Protein AF-0000000084360859 (afdb_homodimer)

pLDDT: mean 91.1, std 10.49, range [50.28, 98.75]

Nearest PDB structures (foldseek):
  8hx8-assembly1_A  TM=7.430E-01  e=1.952E-12  Streptomyces venezuelae
  5tw7-assembly1_A  TM=7.911E-01  e=1.328E-09  Neisseria gonorrhoeae
  5tw7-assembly2_B  TM=7.894E-01  e=1.711E-09  Neisseria gonorrhoeae
  5tw7-assembly1_D  TM=7.708E-01  e=1.170E-09  Neisseria gonorrhoeae
  5tw7-assembly2_E  TM=7.701E-01  e=2.069E-09  Neisseria gonorrhoeae

Solvent-accessible surface area (backbone atoms only — not comparable to full-atom values): 21646 Å² total; per-residue (Å²): 90,40,28,35,28,52,48,26,78,41,71,37,86,86,69,77,41,53,25,30,30,47,52,44,44,49,33,51,48,28,54,76,71,54,46,44,66,39,52,41,56,50,58,42,90,60,59,54,56,56,68,77,77,44,86,53,33,32,38,38,34,46,45,62,74,60,94,78,42,61,50,47,50,53,39,52,50,50,41,49,53,52,25,61,74,67,67,39,22,35,41,20,24,30,38,19,30,54,50,54,33,44,73,63,67,21,46,76,42,72,65,66,69,68,89,33,64,78,28,76,46,69,31,34,29,78,42,29,72,94,74,70,42,79,66,42,80,45,78,43,52,31,73,62,53,58,47,33,33,65,89,24,52,17,84,74,47,42,69,28,22,28,27,94,82,38,33,48,37,20,36,32,35,88,85,49,64,38,40,26,28,44,39,56,62,46,80,42,73,81,63,48,65,67,52,50,47,54,50,48,53,51,50,59,62,34,101,89,39,26,36,26,51,48,26,79,41,68,38,87,85,71,77,42,54,23,32,29,47,52,43,41,49,33,51,47,29,54,74,68,53,44,45,64,38,49,40,54,50,55,41,89,60,60,54,56,56,68,76,77,41,85,54,33,30,37,38,34,48,44,61,75,61,93,78,43,61,50,47,51,51,40,52,50,49,42,49,53,52,25,60,75,67,67,40,23,36,41,20,25,29,38,18,29,52,50,53,33,43,73,62,68,20,47,74,41,70,66,67,68,75,85,37,62,80,30,76,44,68,31,34,30,77,42,30,72,94,74,69,42,77,66,41,80,45,78,42,52,32,72,61,50,57,45,33,31,66,89,24,52,17,85,74,47,44,69,28,20,29,28,92,83,38,34,49,39,21,37,33,36,90,85,49,62,35,39,25,27,45,38,56,62,45,82,41,82,76,61,50,66,67,53,52,48,53,50,48,54,53,49,59,62,33,102

Sequence (414 aa):
MIIFVSMRSSPSPTYHEKRDAISHDWCRLFDAFGLRPVLVSNAMDDPVGFLDVLPGRGLLLTGGDDIGTVNRDRTEGLLLEAALTRQLPVFGVCRGLQMINQYFGGTLTRNLGGGHLAQQHEIEIVDDLNGVLPVGAVTVNSFHNDGVTTNGLAEELCAFALSDNSIVEGLYHPLHPITAIQWHPERDNLGRAMDKILLQRWLKQCAMIIFVSMRSSPSPTYHEKRDAISHDWCRLFDAFGLRPVLVSNAMDDPVGFLDVLPGRGLLLTGGDDIGTVNRDRTEGLLLEAALTRQLPVFGVCRGLQMINQYFGGTLTRNLGGGHLAQQHEIEIVDDLNGVLPVGAVTVNSFHNDGVTTNGLAEELCAFALSDNSIVEGLYHPLHPITAIQWHPERDNLGRAMDKILLQRWLKQCA

Organism: NCBI:txid28181

Structure (mmCIF, N/CA/C/O backbone):
data_AF-0000000084360859-model_v1
#
loop_
_entity.id
_entity.type
_entity.pdbx_description
1 polymer 'Uncharacterized protein'
#
loop_
_atom_site.group_PDB
_atom_site.id
_atom_site.type_symbol
_atom_site.label_atom_id
_atom_site.label_alt_id
_atom_site.label_comp_id
_atom_site.label_asym_id
_atom_site.label_entity_id
_atom_site.label_seq_id
_atom_site.pdbx_PDB_ins_code
_atom_site.Cartn_x
_atom_site.Cartn_y
_atom_site.Cartn_z
_atom_site.occupancy
_atom_site.B_iso_or_equiv
_atom_site.auth_seq_id
_atom_site.auth_comp_id
_atom_site.auth_asym_id
_atom_site.auth_atom_id
_atom_site.pdbx_PDB_model_num
ATOM 1 N N . MET A 1 1 ? -1.465 -0.746 16.547 1 94.19 1 MET A N 1
ATOM 2 C CA . MET A 1 1 ? -2.605 0.089 16.188 1 94.19 1 MET A CA 1
ATOM 3 C C . MET A 1 1 ? -2.736 0.195 14.672 1 94.19 1 MET A C 1
ATOM 5 O O . MET A 1 1 ? -1.748 0.435 13.977 1 94.19 1 MET A O 1
ATOM 9 N N . ILE A 1 2 ? -3.912 0.03 14.172 1 96.44 2 ILE A N 1
ATOM 10 C CA . ILE A 1 2 ? -4.164 0.095 12.734 1 96.44 2 ILE A CA 1
ATOM 11 C C . ILE A 1 2 ? -4.516 1.526 12.336 1 96.44 2 ILE A C 1
ATOM 13 O O . ILE A 1 2 ? -5.336 2.174 12.992 1 96.44 2 ILE A O 1
ATOM 17 N N . ILE A 1 3 ? -3.875 2.021 11.289 1 97.62 3 ILE A N 1
ATOM 18 C CA . ILE A 1 3 ? -4.191 3.34 10.75 1 97.62 3 ILE A CA 1
ATOM 19 C C . ILE A 1 3 ? -4.363 3.252 9.234 1 97.62 3 ILE A C 1
ATOM 21 O O . ILE A 1 3 ? -3.814 2.354 8.594 1 97.62 3 ILE A O 1
ATOM 25 N N . PHE A 1 4 ? -5.141 4.133 8.664 1 98.31 4 PHE A N 1
ATOM 26 C CA . PHE A 1 4 ? -5.27 4.262 7.215 1 98.31 4 PHE A CA 1
ATOM 27 C C . PHE A 1 4 ? -4.281 5.289 6.676 1 98.31 4 PHE A C 1
ATOM 29 O O . PHE A 1 4 ? -4.051 6.324 7.301 1 98.31 4 PHE A O 1
ATOM 36 N N . VAL A 1 5 ? -3.693 5 5.559 1 98.62 5 VAL A N 1
ATOM 37 C CA . VAL A 1 5 ? -2.623 5.844 5.039 1 98.62 5 VAL A CA 1
ATOM 38 C C . VAL A 1 5 ? -2.822 6.07 3.543 1 98.62 5 VAL A C 1
ATOM 40 O O . VAL A 1 5 ? -3.02 5.113 2.787 1 98.62 5 VAL A O 1
ATOM 43 N N . SER A 1 6 ? -2.814 7.328 3.129 1 98.31 6 SER A N 1
ATOM 44 C CA . SER A 1 6 ? -2.891 7.625 1.702 1 98.31 6 SER A CA 1
ATOM 45 C C . SER A 1 6 ? -1.572 7.316 1.002 1 98.31 6 SER A C 1
ATOM 47 O O . SER A 1 6 ? -0.516 7.297 1.636 1 98.31 6 SER A O 1
ATOM 49 N N . MET A 1 7 ? -1.611 7.066 -0.295 1 97.12 7 MET A N 1
ATOM 50 C CA . MET A 1 7 ? -0.434 6.746 -1.098 1 97.12 7 MET A CA 1
ATOM 51 C C . MET A 1 7 ? -0.195 7.812 -2.16 1 97.12 7 MET A C 1
ATOM 53 O O . MET A 1 7 ? -1.135 8.477 -2.604 1 97.12 7 MET A O 1
ATOM 57 N N . ARG A 1 8 ? 1.053 7.965 -2.541 1 94.06 8 ARG A N 1
ATOM 58 C CA . ARG A 1 8 ? 1.38 8.875 -3.633 1 94.06 8 ARG A CA 1
ATOM 59 C C . ARG A 1 8 ? 1.209 8.195 -4.988 1 94.06 8 ARG A C 1
ATOM 61 O O . ARG A 1 8 ? 1.308 6.969 -5.086 1 94.06 8 ARG A O 1
ATOM 68 N N . SER A 1 9 ? 0.942 8.992 -6.016 1 90 9 SER A N 1
ATOM 69 C CA . SER A 1 9 ? 0.94 8.5 -7.391 1 90 9 SER A CA 1
ATOM 70 C C . SER A 1 9 ? 2.359 8.352 -7.926 1 90 9 SER A C 1
ATOM 72 O O . SER A 1 9 ? 3.219 9.203 -7.672 1 90 9 SER A O 1
ATOM 74 N N . SER A 1 10 ? 2.637 7.199 -8.508 1 82 10 SER A N 1
ATOM 75 C CA . SER A 1 10 ? 3.963 6.906 -9.039 1 82 10 SER A CA 1
ATOM 76 C C . SER A 1 10 ? 3.877 6.328 -10.445 1 82 10 SER A C 1
ATOM 78 O O . SER A 1 10 ? 3.967 5.113 -10.633 1 82 10 SER A O 1
ATOM 80 N N . PRO A 1 11 ? 3.672 7.207 -11.344 1 70.56 11 PRO A N 1
ATOM 81 C CA . PRO A 1 11 ? 3.631 6.625 -12.688 1 70.56 11 PRO A CA 1
ATOM 82 C C . PRO A 1 11 ? 4.945 5.957 -13.078 1 70.56 11 PRO A C 1
ATOM 84 O O . PRO A 1 11 ? 6.016 6.367 -12.625 1 70.56 11 PRO A O 1
ATOM 87 N N . SER A 1 12 ? 4.852 4.754 -13.586 1 65.12 12 SER A N 1
ATOM 88 C CA . SER A 1 12 ? 6.02 4.012 -14.047 1 65.12 12 SER A CA 1
ATOM 89 C C . SER A 1 12 ? 6.531 4.555 -15.375 1 65.12 12 SER A C 1
ATOM 91 O O . SER A 1 12 ? 5.754 4.762 -16.312 1 65.12 12 SER A O 1
ATOM 93 N N . PRO A 1 13 ? 7.758 4.871 -15.281 1 56.94 13 PRO A N 1
ATOM 94 C CA . PRO A 1 13 ? 8.312 5.371 -16.547 1 56.94 13 PRO A CA 1
ATOM 95 C C . PRO A 1 13 ? 8.289 4.32 -17.656 1 56.94 13 PRO A C 1
ATOM 97 O O . PRO A 1 13 ? 8.203 4.668 -18.828 1 56.94 13 PRO A O 1
ATOM 100 N N . THR A 1 14 ? 8.398 3.102 -17.312 1 52.84 14 THR A N 1
ATOM 101 C CA . THR A 1 14 ? 8.68 2.094 -18.328 1 52.84 14 THR A CA 1
ATOM 102 C C . THR A 1 14 ? 7.387 1.564 -18.938 1 52.84 14 THR A C 1
ATOM 104 O O . THR A 1 14 ? 7.324 1.285 -20.125 1 52.84 14 THR A O 1
ATOM 107 N N . TYR A 1 15 ? 6.332 1.438 -18.203 1 57.84 15 TYR A N 1
ATOM 108 C CA . TYR A 1 15 ? 5.227 0.641 -18.719 1 57.84 15 TYR A CA 1
ATOM 109 C C . TYR A 1 15 ? 3.969 1.488 -18.875 1 57.84 15 TYR A C 1
ATOM 111 O O . TYR A 1 15 ? 2.951 1.017 -19.391 1 57.84 15 TYR A O 1
ATOM 119 N N . HIS A 1 16 ? 4.133 2.775 -18.812 1 66.56 16 HIS A N 1
ATOM 120 C CA . HIS A 1 16 ? 2.941 3.613 -18.828 1 66.56 16 HIS A CA 1
ATOM 121 C C . HIS A 1 16 ? 1.921 3.135 -17.797 1 66.56 16 HIS A C 1
ATOM 123 O O . HIS A 1 16 ? 0.717 3.344 -17.969 1 66.56 16 HIS A O 1
ATOM 129 N N . GLU A 1 17 ? 2.309 2.32 -16.922 1 77.44 17 GLU A N 1
ATOM 130 C CA . GLU A 1 17 ? 1.479 1.77 -15.859 1 77.44 17 GLU A CA 1
ATOM 131 C C . GLU A 1 17 ? 1.372 2.738 -14.688 1 77.44 17 GLU A C 1
ATOM 133 O O . GLU A 1 17 ? 2.387 3.207 -14.164 1 77.44 17 GLU A O 1
ATOM 138 N N . LYS A 1 18 ? 0.114 3.098 -14.398 1 88.56 18 LYS A N 1
ATOM 139 C CA . LYS A 1 18 ? -0.119 3.934 -13.219 1 88.56 18 LYS A CA 1
ATOM 140 C C . LYS A 1 18 ? -0.021 3.115 -11.938 1 88.56 18 LYS A C 1
ATOM 142 O O . LYS A 1 18 ? -0.513 1.986 -11.875 1 88.56 18 LYS A O 1
ATOM 147 N N . ARG A 1 19 ? 0.729 3.658 -11 1 93.12 19 ARG A N 1
ATOM 148 C CA . ARG A 1 19 ? 0.941 2.975 -9.727 1 93.12 19 ARG A CA 1
ATOM 149 C C . ARG A 1 19 ? 0.746 3.928 -8.555 1 93.12 19 ARG A C 1
ATOM 151 O O . ARG A 1 19 ? 0.83 5.148 -8.719 1 93.12 19 ARG A O 1
ATOM 158 N N . ASP A 1 20 ? 0.399 3.371 -7.5 1 95.5 20 ASP A N 1
ATOM 159 C CA . ASP A 1 20 ? 0.482 4.051 -6.211 1 95.5 20 ASP A CA 1
ATOM 160 C C . ASP A 1 20 ? 1.653 3.52 -5.387 1 95.5 20 ASP A C 1
ATOM 162 O O . ASP A 1 20 ? 1.985 2.334 -5.461 1 95.5 20 ASP A O 1
ATOM 166 N N . ALA A 1 21 ? 2.291 4.434 -4.547 1 95.5 21 ALA A N 1
ATOM 167 C CA . ALA A 1 21 ? 3.506 4.008 -3.855 1 95.5 21 ALA A CA 1
ATOM 168 C C . ALA A 1 21 ? 3.564 4.582 -2.441 1 95.5 21 ALA A C 1
ATOM 170 O O . ALA A 1 21 ? 2.9 5.574 -2.141 1 95.5 21 ALA A O 1
ATOM 171 N N . ILE A 1 22 ? 4.32 3.939 -1.594 1 95.62 22 ILE A N 1
ATOM 172 C CA . ILE A 1 22 ? 4.664 4.398 -0.252 1 95.62 22 ILE A CA 1
ATOM 173 C C . ILE A 1 22 ? 6.176 4.34 -0.056 1 95.62 22 ILE A C 1
ATOM 175 O O . ILE A 1 22 ? 6.82 3.359 -0.436 1 95.62 22 ILE A O 1
ATOM 179 N N . SER A 1 23 ? 6.762 5.426 0.495 1 93.44 23 SER A N 1
ATOM 180 C CA . SER A 1 23 ? 8.195 5.473 0.756 1 93.44 23 SER A CA 1
ATOM 181 C C . SER A 1 23 ? 8.57 4.602 1.95 1 93.44 23 SER A C 1
ATOM 183 O O . SER A 1 23 ? 7.836 4.547 2.939 1 93.44 23 SER A O 1
ATOM 185 N N . HIS A 1 24 ? 9.781 3.998 1.907 1 93.94 24 HIS A N 1
ATOM 186 C CA . HIS A 1 24 ? 10.297 3.203 3.02 1 93.94 24 HIS A CA 1
ATOM 187 C C . HIS A 1 24 ? 10.469 4.059 4.27 1 93.94 24 HIS A C 1
ATOM 189 O O . HIS A 1 24 ? 10.43 3.541 5.391 1 93.94 24 HIS A O 1
ATOM 195 N N . ASP A 1 25 ? 10.586 5.34 4.102 1 92.12 25 ASP A N 1
ATOM 196 C CA . ASP A 1 25 ? 10.719 6.246 5.234 1 92.12 25 ASP A CA 1
ATOM 197 C C . ASP A 1 25 ? 9.5 6.18 6.145 1 92.12 25 ASP A C 1
ATOM 199 O O . ASP A 1 25 ? 9.625 6.227 7.371 1 92.12 25 ASP A O 1
ATOM 203 N N . TRP A 1 26 ? 8.383 6.074 5.566 1 94.62 26 TRP A N 1
ATOM 204 C CA . TRP A 1 26 ? 7.168 5.938 6.355 1 94.62 26 TRP A CA 1
ATOM 205 C C . TRP A 1 26 ? 7.164 4.629 7.137 1 94.62 26 TRP A C 1
ATOM 207 O O . TRP A 1 26 ? 6.762 4.59 8.305 1 94.62 26 TRP A O 1
ATOM 217 N N . CYS A 1 27 ? 7.578 3.602 6.477 1 94.06 27 CYS A N 1
ATOM 218 C CA . CYS A 1 27 ? 7.562 2.287 7.113 1 94.06 27 CYS A CA 1
ATOM 219 C C . CYS A 1 27 ? 8.445 2.273 8.359 1 94.06 27 CYS A C 1
ATOM 221 O O . CYS A 1 27 ? 8.07 1.688 9.375 1 94.06 27 CYS A O 1
ATOM 223 N N . ARG A 1 28 ? 9.578 2.898 8.227 1 91.69 28 ARG A N 1
ATOM 224 C CA . ARG A 1 28 ? 10.453 3.021 9.391 1 91.69 28 ARG A CA 1
ATOM 225 C C . ARG A 1 28 ? 9.75 3.76 10.523 1 91.69 28 ARG A C 1
ATOM 227 O O . ARG A 1 28 ? 9.867 3.371 11.688 1 91.69 28 ARG A O 1
ATOM 234 N N . LEU A 1 29 ? 9.062 4.777 10.133 1 93.19 29 LEU A N 1
ATOM 235 C CA . LEU A 1 29 ? 8.328 5.547 11.133 1 93.19 29 LEU A CA 1
ATOM 236 C C . LEU A 1 29 ? 7.207 4.711 11.742 1 93.19 29 LEU A C 1
ATOM 238 O O . LEU A 1 29 ? 7.016 4.723 12.961 1 93.19 29 LEU A O 1
ATOM 242 N N . PHE A 1 30 ? 6.457 3.975 10.945 1 94.94 30 PHE A N 1
ATOM 243 C CA . PHE A 1 30 ? 5.395 3.107 11.445 1 94.94 30 PHE A CA 1
ATOM 244 C C . PHE A 1 30 ? 5.941 2.111 12.461 1 94.94 30 PHE A C 1
ATOM 246 O O . PHE A 1 30 ? 5.344 1.901 13.516 1 94.94 30 PHE A O 1
ATOM 253 N N . ASP A 1 31 ? 7.07 1.552 12.109 1 94.38 31 ASP A N 1
ATOM 254 C CA . ASP A 1 31 ? 7.688 0.566 12.992 1 94.38 31 ASP A CA 1
ATOM 255 C C . ASP A 1 31 ? 8.078 1.195 14.328 1 94.38 31 ASP A C 1
ATOM 257 O O . ASP A 1 31 ? 7.863 0.603 15.383 1 94.38 31 ASP A O 1
ATOM 261 N N . ALA A 1 32 ? 8.586 2.371 14.273 1 91.75 32 ALA A N 1
ATOM 262 C CA . ALA A 1 32 ? 9.047 3.059 15.477 1 91.75 32 ALA A CA 1
ATOM 263 C C . ALA A 1 32 ? 7.898 3.324 16.438 1 91.75 32 ALA A C 1
ATOM 265 O O . ALA A 1 32 ? 8.086 3.326 17.656 1 91.75 32 ALA A O 1
ATOM 266 N N . PHE A 1 33 ? 6.707 3.445 15.906 1 92.69 33 PHE A N 1
ATOM 267 C CA . PHE A 1 33 ? 5.574 3.791 16.75 1 92.69 33 PHE A CA 1
ATOM 268 C C . PHE A 1 33 ? 4.613 2.615 16.875 1 92.69 33 PHE A C 1
ATOM 270 O O . PHE A 1 33 ? 3.523 2.754 17.438 1 92.69 33 PHE A O 1
ATOM 277 N N . GLY A 1 34 ? 4.969 1.492 16.312 1 92.19 34 GLY A N 1
ATOM 278 C CA . GLY A 1 34 ? 4.156 0.291 16.422 1 92.19 34 GLY A CA 1
ATOM 279 C C . GLY A 1 34 ? 2.857 0.382 15.641 1 92.19 34 GLY A C 1
ATOM 280 O O . GLY A 1 34 ? 1.82 -0.107 16.094 1 92.19 34 GLY A O 1
ATOM 281 N N . LEU A 1 35 ? 2.889 1.059 14.523 1 94.69 35 LEU A N 1
ATOM 282 C CA . LEU A 1 35 ? 1.691 1.25 13.711 1 94.69 35 LEU A CA 1
ATOM 283 C C . LEU A 1 35 ? 1.612 0.205 12.609 1 94.69 35 LEU A C 1
ATOM 285 O O . LEU A 1 35 ? 2.641 -0.239 12.094 1 94.69 35 LEU A O 1
ATOM 289 N N . ARG A 1 36 ? 0.435 -0.176 12.289 1 96.19 36 ARG A N 1
ATOM 290 C CA . ARG A 1 36 ? 0.141 -1.04 11.156 1 96.19 36 ARG A CA 1
ATOM 291 C C . ARG A 1 36 ? -0.661 -0.293 10.094 1 96.19 36 ARG A C 1
ATOM 293 O O . ARG A 1 36 ? -1.876 -0.13 10.227 1 96.19 36 ARG A O 1
ATOM 300 N N . PRO A 1 37 ? -0.02 0.09 9.031 1 97.44 37 PRO A N 1
ATOM 301 C CA . PRO A 1 37 ? -0.684 0.929 8.031 1 97.44 37 PRO A CA 1
ATOM 302 C C . PRO A 1 37 ? -1.529 0.121 7.051 1 97.44 37 PRO A C 1
ATOM 304 O O . PRO A 1 37 ? -1.059 -0.877 6.5 1 97.44 37 PRO A O 1
ATOM 307 N N . VAL A 1 38 ? -2.744 0.488 6.875 1 97.81 38 VAL A N 1
ATOM 308 C CA . VAL A 1 38 ? -3.559 0.071 5.738 1 97.81 38 VAL A CA 1
ATOM 309 C C . VAL A 1 38 ? -3.467 1.114 4.625 1 97.81 38 VAL A C 1
ATOM 311 O O . VAL A 1 38 ? -4.07 2.186 4.723 1 97.81 38 VAL A O 1
ATOM 314 N N . LEU A 1 39 ? -2.742 0.797 3.625 1 98.25 39 LEU A N 1
ATOM 315 C CA . LEU A 1 39 ? -2.498 1.717 2.52 1 98.25 39 LEU A CA 1
ATOM 316 C C . LEU A 1 39 ? -3.695 1.764 1.576 1 98.25 39 LEU A C 1
ATOM 318 O O . LEU A 1 39 ? -4.156 0.723 1.102 1 98.25 39 LEU A O 1
ATOM 322 N N . VAL A 1 40 ? -4.16 2.93 1.293 1 98 40 VAL A N 1
ATOM 323 C CA . VAL A 1 40 ? -5.352 3.092 0.462 1 98 40 VAL A CA 1
ATOM 324 C C . VAL A 1 40 ? -4.945 3.543 -0.939 1 98 40 VAL A C 1
ATOM 326 O O . VAL A 1 40 ? -4.434 4.652 -1.117 1 98 40 VAL A O 1
ATOM 329 N N . SER A 1 41 ? -5.203 2.734 -1.895 1 97.31 41 SER A N 1
ATOM 330 C CA . SER A 1 41 ? -4.855 3.037 -3.279 1 97.31 41 SER A CA 1
ATOM 331 C C . SER A 1 41 ? -5.754 4.129 -3.848 1 97.31 41 SER A C 1
ATOM 333 O O . SER A 1 41 ? -6.934 4.219 -3.492 1 97.31 41 SER A O 1
ATOM 335 N N . ASN A 1 42 ? -5.219 4.906 -4.758 1 97.19 42 ASN A N 1
ATOM 336 C CA . ASN A 1 42 ? -5.949 5.988 -5.41 1 97.19 42 ASN A CA 1
ATOM 337 C C . ASN A 1 42 ? -6.82 5.473 -6.551 1 97.19 42 ASN A C 1
ATOM 339 O O . ASN A 1 42 ? -7.516 6.25 -7.207 1 97.19 42 ASN A O 1
ATOM 343 N N . ALA A 1 43 ? -6.852 4.168 -6.754 1 95.94 43 ALA A N 1
ATOM 344 C CA . ALA A 1 43 ? -7.535 3.631 -7.93 1 95.94 43 ALA A CA 1
ATOM 345 C C . ALA A 1 43 ? -8.727 2.762 -7.523 1 95.94 43 ALA A C 1
ATOM 347 O O . ALA A 1 43 ? -9.398 2.186 -8.383 1 95.94 43 ALA A O 1
ATOM 348 N N . MET A 1 44 ? -8.922 2.703 -6.199 1 95.94 44 MET A N 1
ATOM 349 C CA . MET A 1 44 ? -10.07 1.926 -5.734 1 95.94 44 MET A CA 1
ATOM 350 C C . MET A 1 44 ? -11.375 2.648 -6.039 1 95.94 44 MET A C 1
ATOM 352 O O . MET A 1 44 ? -11.461 3.871 -5.918 1 95.94 44 MET A O 1
ATOM 356 N N . ASP A 1 45 ? -12.414 1.911 -6.355 1 95.62 45 ASP A N 1
ATOM 357 C CA . ASP A 1 45 ? -13.734 2.492 -6.562 1 95.62 45 ASP A CA 1
ATOM 358 C C . ASP A 1 45 ? -14.289 3.086 -5.266 1 95.62 45 ASP A C 1
ATOM 360 O O . ASP A 1 45 ? -14.883 4.164 -5.273 1 95.62 45 ASP A O 1
ATOM 364 N N . ASP A 1 46 ? -14.078 2.375 -4.203 1 96.06 46 ASP A N 1
ATOM 365 C CA . ASP A 1 46 ? -14.531 2.781 -2.879 1 96.06 46 ASP A CA 1
ATOM 366 C C . ASP A 1 46 ? -13.375 2.832 -1.889 1 96.06 46 ASP A C 1
ATOM 368 O O . ASP A 1 46 ? -13.227 1.938 -1.054 1 96.06 46 ASP A O 1
ATOM 372 N N . PRO A 1 47 ? -12.664 3.934 -1.902 1 94.94 47 PRO A N 1
ATOM 373 C CA . PRO A 1 47 ? -11.484 4.02 -1.037 1 94.94 47 PRO A CA 1
ATOM 374 C C . PRO A 1 47 ? -11.852 4.121 0.444 1 94.94 47 PRO A C 1
ATOM 376 O O . PRO A 1 47 ? -10.992 3.93 1.307 1 94.94 47 PRO A O 1
ATOM 379 N N . VAL A 1 48 ? -13.078 4.43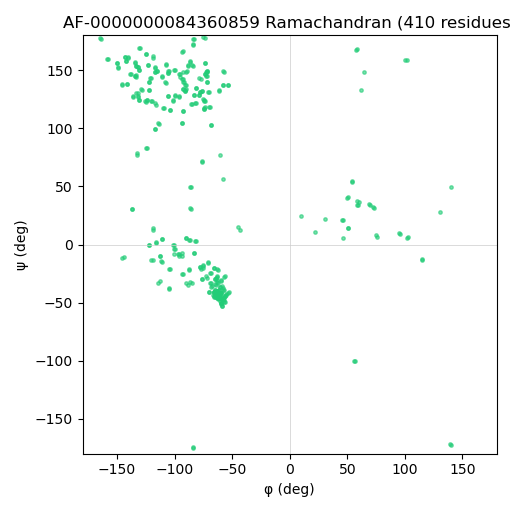8 0.799 1 96.12 48 VAL A N 1
ATOM 380 C CA . VAL A 1 48 ? -13.43 4.617 2.205 1 96.12 48 VAL A CA 1
ATOM 381 C C . VAL A 1 48 ? -14.039 3.33 2.754 1 96.12 48 VAL A C 1
ATOM 383 O O . VAL A 1 48 ? -14.281 3.217 3.959 1 96.12 48 VAL A O 1
ATOM 386 N N . GLY A 1 49 ? -14.312 2.326 1.883 1 94.62 49 GLY A N 1
ATOM 387 C CA . GLY A 1 49 ? -14.875 1.062 2.332 1 94.62 49 GLY A CA 1
ATOM 388 C C . GLY A 1 49 ? -14.031 0.377 3.389 1 94.62 49 GLY A C 1
ATOM 389 O O . GLY A 1 49 ? -14.547 -0.369 4.219 1 94.62 49 GLY A O 1
ATOM 390 N N . PHE A 1 50 ? -12.719 0.639 3.365 1 94.19 50 PHE A N 1
ATOM 391 C CA . PHE A 1 50 ? -11.805 0.07 4.348 1 94.19 50 PHE A CA 1
ATOM 392 C C . PHE A 1 50 ? -12.188 0.502 5.758 1 94.19 50 PHE A C 1
ATOM 394 O O . PHE A 1 50 ? -12.039 -0.265 6.711 1 94.19 50 PHE A O 1
ATOM 401 N N . LEU A 1 51 ? -12.656 1.746 5.891 1 94.19 51 LEU A N 1
ATOM 402 C CA . LEU A 1 51 ? -12.992 2.307 7.195 1 94.19 51 LEU A CA 1
ATOM 403 C C . LEU A 1 51 ? -14.172 1.571 7.816 1 94.19 51 LEU A C 1
ATOM 405 O O . LEU A 1 51 ? -14.32 1.554 9.039 1 94.19 51 LEU A O 1
ATOM 409 N N . ASP A 1 52 ? -14.945 0.887 6.984 1 92.75 52 ASP A N 1
ATOM 410 C CA . ASP A 1 52 ? -16.141 0.189 7.457 1 92.75 52 ASP A CA 1
ATOM 411 C C . ASP A 1 52 ? -15.797 -1.223 7.93 1 92.75 52 ASP A C 1
ATOM 413 O O . ASP A 1 52 ? -16.531 -1.807 8.734 1 92.75 52 ASP A O 1
ATOM 417 N N . VAL A 1 53 ? -14.734 -1.742 7.48 1 93.44 53 VAL A N 1
ATOM 418 C CA . VAL A 1 53 ? -14.555 -3.178 7.676 1 93.44 53 VAL A CA 1
ATOM 419 C C . VAL A 1 53 ? -13.305 -3.43 8.516 1 93.44 53 VAL A C 1
ATOM 421 O O . VAL A 1 53 ? -13.086 -4.547 8.992 1 93.44 53 VAL A O 1
ATOM 424 N N . LEU A 1 54 ? -12.477 -2.389 8.68 1 95.19 54 LEU A N 1
ATOM 425 C CA . LEU A 1 54 ? -11.258 -2.549 9.469 1 95.19 54 LEU A CA 1
ATOM 426 C C . LEU A 1 54 ? -11.281 -1.644 10.695 1 95.19 54 LEU A C 1
ATOM 428 O O . LEU A 1 54 ? -11.812 -0.533 10.641 1 95.19 54 LEU A O 1
ATOM 432 N N . PRO A 1 55 ? -10.695 -2.053 11.711 1 93.88 55 PRO A N 1
ATOM 433 C CA . PRO A 1 55 ? -10.703 -1.279 12.953 1 93.88 55 PRO A CA 1
ATOM 434 C C . PRO A 1 55 ? -9.586 -0.234 13 1 93.88 55 PRO A C 1
ATOM 436 O O . PRO A 1 55 ? -8.852 -0.156 13.992 1 93.88 55 PRO A O 1
ATOM 439 N N . GLY A 1 56 ? -9.477 0.506 12 1 95.44 56 GLY A N 1
ATOM 440 C CA . GLY A 1 56 ? -8.5 1.582 12.008 1 95.44 56 GLY A CA 1
ATOM 441 C C . GLY A 1 56 ? -8.891 2.738 12.906 1 95.44 56 GLY A C 1
ATOM 442 O O . GLY A 1 56 ? -10.062 3.09 13 1 95.44 56 GLY A O 1
ATOM 443 N N . ARG A 1 57 ? -7.871 3.408 13.484 1 96.75 57 ARG A N 1
ATOM 444 C CA . ARG A 1 57 ? -8.156 4.414 14.5 1 96.75 57 ARG A CA 1
ATOM 445 C C . ARG A 1 57 ? -7.602 5.773 14.102 1 96.75 57 ARG A C 1
ATOM 447 O O . ARG A 1 57 ? -7.723 6.746 14.852 1 96.75 57 ARG A O 1
ATOM 454 N N . GLY A 1 58 ? -6.977 5.902 12.992 1 98.06 58 GLY A N 1
ATOM 455 C CA . GLY A 1 58 ? -6.41 7.16 12.523 1 98.06 58 GLY A CA 1
ATOM 456 C C . GLY A 1 58 ? -6.207 7.199 11.023 1 98.06 58 GLY A C 1
ATOM 457 O O . GLY A 1 58 ? -6.215 6.16 10.359 1 98.06 58 GLY A O 1
ATOM 458 N N . LEU A 1 59 ? -6.098 8.359 10.477 1 98.56 59 LEU A N 1
ATOM 459 C CA . LEU A 1 59 ? -5.844 8.586 9.062 1 98.56 59 LEU A CA 1
ATOM 460 C C . LEU A 1 59 ? -4.602 9.453 8.867 1 98.56 59 LEU A C 1
ATOM 462 O O . LEU A 1 59 ? -4.477 10.516 9.477 1 98.56 59 LEU A O 1
ATOM 466 N N . LEU A 1 60 ? -3.707 8.953 8.133 1 98.62 60 LEU A N 1
ATOM 467 C CA . LEU A 1 60 ? -2.512 9.703 7.758 1 98.62 60 LEU A CA 1
ATOM 468 C C . LEU A 1 60 ? -2.537 10.055 6.273 1 98.62 60 LEU A C 1
ATOM 470 O O . LEU A 1 60 ? -2.594 9.172 5.418 1 98.62 60 LEU A O 1
ATOM 474 N N . LEU A 1 61 ? -2.568 11.336 5.98 1 98.62 61 LEU A N 1
ATOM 475 C CA . LEU A 1 61 ? -2.381 11.812 4.613 1 98.62 61 LEU A CA 1
ATOM 476 C C . LEU A 1 61 ? -0.914 12.133 4.344 1 98.62 61 LEU A C 1
ATOM 478 O O . LEU A 1 61 ? -0.364 13.078 4.91 1 98.62 61 LEU A O 1
ATOM 482 N N . THR A 1 62 ? -0.301 11.391 3.461 1 97.5 62 THR A N 1
ATOM 483 C CA . THR A 1 62 ? 1.139 11.477 3.238 1 97.5 62 THR A CA 1
ATOM 484 C C . THR A 1 62 ? 1.475 12.609 2.277 1 97.5 62 THR A C 1
ATOM 486 O O . THR A 1 62 ? 0.579 13.219 1.686 1 97.5 62 THR A O 1
ATOM 489 N N . GLY A 1 63 ? 2.76 12.812 2.186 1 94.06 63 GLY A N 1
ATOM 490 C CA . GLY A 1 63 ? 3.24 13.797 1.225 1 94.06 63 GLY A CA 1
ATOM 491 C C . GLY A 1 63 ? 3.395 13.227 -0.176 1 94.06 63 GLY A C 1
ATOM 492 O O . GLY A 1 63 ? 2.916 12.133 -0.465 1 94.06 63 GLY A O 1
ATOM 493 N N . GLY A 1 64 ? 3.922 14.078 -1.029 1 87.31 64 GLY A N 1
ATOM 494 C CA . GLY A 1 64 ? 4.145 13.672 -2.408 1 87.31 64 GLY A CA 1
ATOM 495 C C . GLY A 1 64 ? 3.1 14.211 -3.365 1 87.31 64 GLY A C 1
ATOM 496 O O . GLY A 1 64 ? 2.002 14.586 -2.947 1 87.31 64 GLY A O 1
ATOM 497 N N . ASP A 1 65 ? 3.48 14.25 -4.648 1 87.94 65 ASP A N 1
ATOM 498 C CA . ASP A 1 65 ? 2.617 14.766 -5.707 1 87.94 65 ASP A CA 1
ATOM 499 C C . ASP A 1 65 ? 2.199 16.203 -5.426 1 87.94 65 ASP A C 1
ATOM 501 O O . ASP A 1 65 ? 2.422 16.719 -4.324 1 87.94 65 ASP A O 1
ATOM 505 N N . ASP A 1 66 ? 1.673 16.844 -6.332 1 89.62 66 ASP A N 1
ATOM 506 C CA . ASP A 1 66 ? 1.046 18.156 -6.172 1 89.62 66 ASP A CA 1
ATOM 507 C C . ASP A 1 66 ? -0.472 18.031 -6.066 1 89.62 66 ASP A C 1
ATOM 509 O O . ASP A 1 66 ? -1.053 17.047 -6.535 1 89.62 66 ASP A O 1
ATOM 513 N N . ILE A 1 67 ? -1.077 19 -5.312 1 93.69 67 ILE A N 1
ATOM 514 C CA . ILE A 1 67 ? -2.529 19.109 -5.406 1 93.69 67 ILE A CA 1
ATOM 515 C C . ILE A 1 67 ? -2.941 19.25 -6.871 1 93.69 67 ILE A C 1
ATOM 517 O O . ILE A 1 67 ? -2.316 20 -7.625 1 93.69 67 ILE A O 1
ATOM 521 N N . GLY A 1 68 ? -3.926 18.594 -7.266 1 92.88 68 GLY A N 1
ATOM 522 C CA . GLY A 1 68 ? -4.324 18.547 -8.664 1 92.88 68 GLY A CA 1
ATOM 523 C C . GLY A 1 68 ? -4.184 17.156 -9.273 1 92.88 68 GLY A C 1
ATOM 524 O O . GLY A 1 68 ? -4.641 16.922 -10.39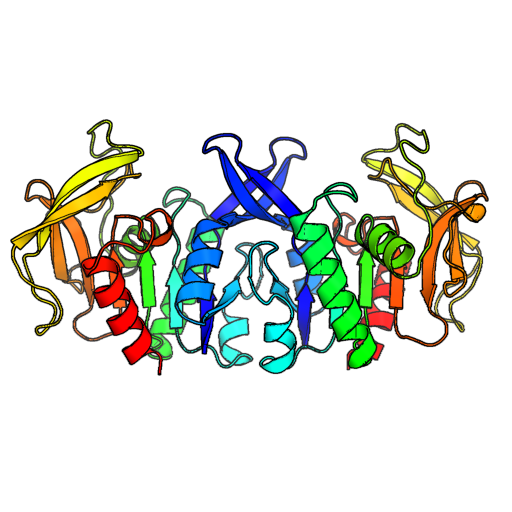1 1 92.88 68 GLY A O 1
ATOM 525 N N . THR A 1 69 ? -3.5 16.312 -8.562 1 93.19 69 THR A N 1
ATOM 526 C CA . THR A 1 69 ? -3.494 14.914 -8.969 1 93.19 69 THR A CA 1
ATOM 527 C C . THR A 1 69 ? -4.875 14.289 -8.773 1 93.19 69 THR A C 1
ATOM 529 O O . THR A 1 69 ? -5.219 13.867 -7.664 1 93.19 69 THR A O 1
ATOM 532 N N . VAL A 1 70 ? -5.57 14.125 -9.773 1 94.38 70 VAL A N 1
ATOM 533 C CA . VAL A 1 70 ? -7.02 13.953 -9.766 1 94.38 70 VAL A CA 1
ATOM 534 C C . VAL A 1 70 ? -7.398 12.734 -8.93 1 94.38 70 VAL A C 1
ATOM 536 O O . VAL A 1 70 ? -8.211 12.836 -8.008 1 94.38 70 VAL A O 1
ATOM 539 N N . ASN A 1 71 ? -6.816 11.57 -9.188 1 94.75 71 ASN A N 1
ATOM 540 C CA . ASN A 1 71 ? -7.191 10.352 -8.477 1 94.75 71 ASN A CA 1
ATOM 541 C C . ASN A 1 71 ? -6.855 10.438 -6.992 1 94.75 71 ASN A C 1
ATOM 543 O O . ASN A 1 71 ? -7.625 9.977 -6.148 1 94.75 71 ASN A O 1
ATOM 547 N N . ARG A 1 72 ? -5.727 10.977 -6.68 1 97 72 ARG A N 1
ATOM 548 C CA . ARG A 1 72 ? -5.336 11.094 -5.277 1 97 72 ARG A CA 1
ATOM 549 C C . ARG A 1 72 ? -6.191 12.133 -4.555 1 97 72 ARG A C 1
ATOM 551 O O . ARG A 1 72 ? -6.594 11.922 -3.41 1 97 72 ARG A O 1
ATOM 558 N N . ASP A 1 73 ? -6.477 13.281 -5.25 1 97.75 73 ASP A N 1
ATOM 559 C CA . ASP A 1 73 ? -7.355 14.281 -4.66 1 97.75 73 ASP A CA 1
ATOM 560 C C . ASP A 1 73 ? -8.719 13.68 -4.312 1 97.75 73 ASP A C 1
ATOM 562 O O . ASP A 1 73 ? -9.25 13.93 -3.23 1 97.75 73 ASP A O 1
ATOM 566 N N . ARG A 1 74 ? -9.25 12.906 -5.246 1 97.69 74 ARG A N 1
ATOM 567 C CA . ARG A 1 74 ? -10.531 12.25 -5 1 97.69 74 ARG A CA 1
ATOM 568 C C . ARG A 1 74 ? -10.445 11.328 -3.787 1 97.69 74 ARG A C 1
ATOM 570 O O . ARG A 1 74 ? -11.289 11.406 -2.887 1 97.69 74 ARG A O 1
ATOM 577 N N . THR A 1 75 ? -9.484 10.5 -3.754 1 98.06 75 THR A N 1
ATOM 578 C CA . THR A 1 75 ? -9.32 9.531 -2.678 1 98.06 75 THR A CA 1
ATOM 579 C C . THR A 1 75 ? -9.164 10.234 -1.332 1 98.06 75 THR A C 1
ATOM 581 O O . THR A 1 75 ? -9.875 9.922 -0.376 1 98.06 75 THR A O 1
ATOM 584 N N . GLU A 1 76 ? -8.273 11.195 -1.276 1 98.5 76 GLU A N 1
ATOM 585 C CA . GLU A 1 76 ? -8.008 11.883 -0.016 1 98.5 76 GLU A CA 1
ATOM 586 C C . GLU A 1 76 ? -9.211 12.719 0.417 1 98.5 76 GLU A C 1
ATOM 588 O O . GLU A 1 76 ? -9.484 12.852 1.612 1 98.5 76 GLU A O 1
ATOM 593 N N . GLY A 1 77 ? -9.906 13.312 -0.579 1 98.38 77 GLY A N 1
ATOM 594 C CA . GLY A 1 77 ? -11.133 14.008 -0.242 1 98.38 77 GLY A CA 1
ATOM 595 C C . GLY A 1 77 ? -12.172 13.109 0.414 1 98.38 77 GLY A C 1
ATOM 596 O O . GLY A 1 77 ? -12.758 13.477 1.433 1 98.38 77 GLY A O 1
ATOM 597 N N . LEU A 1 78 ? -12.383 11.961 -0.14 1 98.38 78 LEU A N 1
ATOM 598 C CA . LEU A 1 78 ? -13.336 10.992 0.391 1 98.38 78 LEU A CA 1
ATOM 599 C C . LEU A 1 78 ? -12.898 10.492 1.763 1 98.38 78 LEU A C 1
ATOM 601 O O . LEU A 1 78 ? -13.719 10.336 2.664 1 98.38 78 LEU A O 1
ATOM 605 N N . LEU A 1 79 ? -11.633 10.281 1.927 1 98.38 79 LEU A N 1
ATOM 606 C CA . LEU A 1 79 ? -11.102 9.828 3.207 1 98.38 79 LEU A CA 1
ATOM 607 C C . LEU A 1 79 ? -11.305 10.883 4.289 1 98.38 79 LEU A C 1
ATOM 609 O O . LEU A 1 79 ? -11.688 10.555 5.414 1 98.38 79 LEU A O 1
ATOM 613 N N . LEU A 1 80 ? -11.031 12.109 3.92 1 98.38 80 LEU A N 1
ATOM 614 C CA . LEU A 1 80 ? -11.211 13.203 4.871 1 98.38 80 LEU A CA 1
ATOM 615 C C . LEU A 1 80 ? -12.672 13.328 5.289 1 98.38 80 LEU A C 1
ATOM 617 O O . LEU A 1 80 ? -12.977 13.469 6.477 1 98.38 80 LEU A O 1
ATOM 621 N N . GLU A 1 81 ? -13.523 13.281 4.309 1 98.25 81 GLU A N 1
ATOM 622 C CA . GLU A 1 81 ? -14.953 13.352 4.602 1 98.25 81 GLU A CA 1
ATOM 623 C C . GLU A 1 81 ? -15.375 12.242 5.559 1 98.25 81 GLU A C 1
ATOM 625 O O . GLU A 1 81 ? -16.094 12.492 6.531 1 98.25 81 GLU A O 1
ATOM 630 N N . ALA A 1 82 ? -15.008 11.062 5.273 1 97.88 82 ALA A N 1
ATOM 631 C CA . ALA A 1 82 ? -15.336 9.922 6.121 1 97.88 82 ALA A CA 1
ATOM 632 C C . ALA A 1 82 ? -14.75 10.086 7.52 1 97.88 82 ALA A C 1
ATOM 634 O O . ALA A 1 82 ? -15.391 9.75 8.516 1 97.88 82 ALA A O 1
ATOM 635 N N . ALA A 1 83 ? -13.5 10.562 7.547 1 97.31 83 ALA A N 1
ATOM 636 C CA . ALA A 1 83 ? -12.836 10.758 8.828 1 97.31 83 ALA A CA 1
ATOM 637 C C . ALA A 1 83 ? -13.586 11.773 9.695 1 97.31 83 ALA A C 1
ATOM 639 O O . ALA A 1 83 ? -13.75 11.57 10.898 1 97.31 83 ALA A O 1
ATOM 640 N N . LEU A 1 84 ? -14 12.805 9.109 1 97.25 84 LEU A N 1
ATOM 641 C CA . LEU A 1 84 ? -14.742 13.828 9.828 1 97.25 84 LEU A CA 1
ATOM 642 C C . LEU A 1 84 ? -16.062 13.273 10.367 1 97.25 84 LEU A C 1
ATOM 644 O O . LEU A 1 84 ? -16.406 13.508 11.531 1 97.25 84 LEU A O 1
ATOM 648 N N . THR A 1 85 ? -16.703 12.523 9.523 1 96.38 85 THR A N 1
ATOM 649 C CA . THR A 1 85 ? -17.984 11.938 9.898 1 96.38 85 THR A CA 1
ATOM 650 C C . THR A 1 85 ? -17.812 10.969 11.07 1 96.38 85 THR A C 1
ATOM 652 O O . THR A 1 85 ? -18.656 10.906 11.961 1 96.38 85 THR A O 1
ATOM 655 N N . ARG A 1 86 ? -16.75 10.352 11.133 1 95.31 86 ARG A N 1
ATOM 656 C CA . ARG A 1 86 ? -16.5 9.32 12.133 1 95.31 86 ARG A CA 1
ATOM 657 C C . ARG A 1 86 ? -15.664 9.859 13.289 1 95.31 86 ARG A C 1
ATOM 659 O O . ARG A 1 86 ? -15.336 9.125 14.219 1 95.31 86 ARG A O 1
ATOM 666 N N . GLN A 1 87 ? -15.258 11.102 13.164 1 95.69 87 GLN A N 1
ATOM 667 C CA . GLN A 1 87 ? -14.375 11.742 14.133 1 95.69 87 GLN A CA 1
ATOM 668 C C . GLN A 1 87 ? -13.062 10.984 14.266 1 95.69 87 GLN A C 1
ATOM 670 O O . GLN A 1 87 ? -12.562 10.789 15.375 1 95.69 87 GLN A O 1
ATOM 675 N N . LEU A 1 88 ? -12.617 10.43 13.172 1 97.19 88 LEU A N 1
ATOM 676 C CA . LEU A 1 88 ? -11.32 9.758 13.094 1 97.19 88 LEU A CA 1
ATOM 677 C C . LEU A 1 88 ? -10.18 10.766 13.078 1 97.19 88 LEU A C 1
ATOM 679 O O . LEU A 1 88 ? -10.172 11.688 12.25 1 97.19 88 LEU A O 1
ATOM 683 N N . PRO A 1 89 ? -9.227 10.672 14.016 1 98.62 89 PRO A N 1
ATOM 684 C CA . PRO A 1 89 ? -8.094 11.609 14.016 1 98.62 89 PRO A CA 1
ATOM 685 C C . PRO A 1 89 ? -7.297 11.57 12.711 1 98.62 89 PRO A C 1
ATOM 687 O O . PRO A 1 89 ? -7.039 10.484 12.18 1 98.62 89 PRO A O 1
ATOM 690 N N . VAL A 1 90 ? -6.926 12.734 12.203 1 98.75 90 VAL A N 1
ATOM 691 C CA . VAL A 1 90 ? -6.219 12.859 10.93 1 98.75 90 VAL A CA 1
ATOM 692 C C . VAL A 1 90 ? -4.887 13.578 11.156 1 98.75 90 VAL A C 1
ATOM 694 O O . VAL A 1 90 ? -4.82 14.562 11.891 1 98.75 90 VAL A O 1
ATOM 697 N N . PHE A 1 91 ? -3.826 13.055 10.617 1 98.62 91 PHE A N 1
ATOM 698 C CA . PHE A 1 91 ? -2.523 13.703 10.555 1 98.62 91 PHE A CA 1
ATOM 699 C C . PHE A 1 91 ? -2.074 13.883 9.109 1 98.62 91 PHE A C 1
ATOM 701 O O . PHE A 1 91 ? -2.053 12.922 8.336 1 98.62 91 PHE A O 1
ATOM 708 N N . GLY A 1 92 ? -1.78 15.078 8.688 1 98.5 92 GLY A N 1
ATOM 709 C CA . GLY A 1 92 ? -1.327 15.359 7.336 1 98.5 92 GLY A CA 1
ATOM 710 C C . GLY A 1 92 ? 0.127 15.789 7.27 1 98.5 92 GLY A C 1
ATOM 711 O O . GLY A 1 92 ? 0.606 16.516 8.141 1 98.5 92 GLY A O 1
ATOM 712 N N . VAL A 1 93 ? 0.794 15.398 6.242 1 96.94 93 VAL A N 1
ATOM 713 C CA . VAL A 1 93 ? 2.199 15.75 6.066 1 96.94 93 VAL A CA 1
ATOM 714 C C . VAL A 1 93 ? 2.422 16.297 4.656 1 96.94 93 VAL A C 1
ATOM 716 O O . VAL A 1 93 ? 2.07 15.641 3.67 1 96.94 93 VAL A O 1
ATOM 719 N N . CYS A 1 94 ? 2.975 17.5 4.598 1 95.88 94 CYS A N 1
ATOM 720 C CA . CYS A 1 94 ? 3.314 18.188 3.359 1 95.88 94 CYS A CA 1
ATOM 721 C C . CYS A 1 94 ? 2.09 18.344 2.463 1 95.88 94 CYS A C 1
ATOM 723 O O . CYS A 1 94 ? 1.207 19.156 2.738 1 95.88 94 CYS A O 1
ATOM 725 N N . ARG A 1 95 ? 1.97 17.484 1.465 1 96.31 95 ARG A N 1
ATOM 726 C CA . ARG A 1 95 ? 0.762 17.516 0.646 1 96.31 95 ARG A CA 1
ATOM 727 C C . ARG A 1 95 ? -0.485 17.312 1.499 1 96.31 95 ARG A C 1
ATOM 729 O O . ARG A 1 95 ? -1.534 17.891 1.226 1 96.31 95 ARG A O 1
ATOM 736 N N . GLY A 1 96 ? -0.391 16.469 2.486 1 98.25 96 GLY A N 1
ATOM 737 C CA . GLY A 1 96 ? -1.503 16.234 3.393 1 98.25 96 GLY A CA 1
ATOM 738 C C . GLY A 1 96 ? -2.027 17.5 4.039 1 98.25 96 GLY A C 1
ATOM 739 O O . GLY A 1 96 ? -3.238 17.672 4.188 1 98.25 96 GLY A O 1
ATOM 740 N N . LEU A 1 97 ? -1.102 18.344 4.457 1 98.31 97 LEU A N 1
ATOM 741 C CA . LEU A 1 97 ? -1.49 19.641 4.988 1 98.31 97 LEU A CA 1
ATOM 742 C C . LEU A 1 97 ? -2.219 20.469 3.928 1 98.31 97 LEU A C 1
ATOM 744 O O . LEU A 1 97 ? -3.258 21.062 4.207 1 98.31 97 LEU A O 1
ATOM 748 N N . GLN A 1 98 ? -1.665 20.453 2.744 1 97.88 98 GLN A N 1
ATOM 749 C CA . GLN A 1 98 ? -2.248 21.203 1.64 1 97.88 98 GLN A CA 1
ATOM 750 C C . GLN A 1 98 ? -3.643 20.688 1.295 1 97.88 98 GLN A C 1
ATOM 752 O O . GLN A 1 98 ? -4.562 21.469 1.066 1 97.88 98 GLN A O 1
ATOM 757 N N . MET A 1 99 ? -3.812 19.406 1.319 1 98.44 99 MET A N 1
ATOM 758 C CA . MET A 1 99 ? -5.098 18.781 1.013 1 98.44 99 MET A CA 1
ATOM 759 C C . MET A 1 99 ? -6.141 19.141 2.068 1 98.44 99 MET A C 1
ATOM 761 O O . MET A 1 99 ? -7.289 19.422 1.736 1 98.44 99 MET A O 1
ATOM 765 N N . ILE A 1 100 ? -5.762 19.062 3.322 1 98.75 100 ILE A N 1
ATOM 766 C CA . ILE A 1 100 ? -6.656 19.406 4.422 1 98.75 100 ILE A CA 1
ATOM 767 C C . ILE A 1 100 ? -7.113 20.859 4.285 1 98.75 100 ILE A C 1
ATOM 769 O O . ILE A 1 100 ? -8.305 21.156 4.414 1 98.75 100 ILE A O 1
ATOM 773 N N . ASN A 1 101 ? -6.172 21.781 4.031 1 98.75 101 ASN A N 1
ATOM 774 C CA . ASN A 1 101 ? -6.52 23.188 3.842 1 98.75 101 ASN A CA 1
ATOM 775 C C . ASN A 1 101 ? -7.508 23.359 2.693 1 98.75 101 ASN A C 1
ATOM 777 O O . ASN A 1 101 ? -8.508 24.062 2.838 1 98.75 101 ASN A O 1
ATOM 781 N N . GLN A 1 102 ? -7.223 22.719 1.604 1 98 102 GLN A N 1
ATOM 782 C CA . GLN A 1 102 ? -8.102 22.812 0.442 1 98 102 GLN A CA 1
ATOM 783 C C . GLN A 1 102 ? -9.484 22.25 0.757 1 98 102 GLN A C 1
ATOM 785 O O . GLN A 1 102 ? -10.5 22.812 0.329 1 98 102 GLN A O 1
ATOM 790 N N . TYR A 1 103 ? -9.57 21.203 1.429 1 98.5 103 TYR A N 1
ATOM 791 C CA . TYR A 1 103 ? -10.828 20.547 1.772 1 98.5 103 TYR A CA 1
ATOM 792 C C . TYR A 1 103 ? -11.742 21.5 2.539 1 98.5 103 TYR A C 1
ATOM 794 O O . TYR A 1 103 ? -12.961 21.516 2.336 1 98.5 103 TYR A O 1
ATOM 802 N N . PHE A 1 104 ? -11.188 22.266 3.383 1 98.44 104 PHE A N 1
ATOM 803 C CA . PHE A 1 104 ? -11.969 23.172 4.223 1 98.44 104 PHE A CA 1
ATOM 804 C C . PHE A 1 104 ? -12.141 24.531 3.543 1 98.44 104 PHE A C 1
ATOM 806 O O . PHE A 1 104 ? -12.586 25.484 4.172 1 98.44 104 PHE A O 1
ATOM 813 N N . GLY A 1 105 ? -11.68 24.641 2.277 1 98.12 105 GLY A N 1
ATOM 814 C CA . GLY A 1 105 ? -12.008 25.812 1.474 1 98.12 105 GLY A CA 1
ATOM 815 C C . GLY A 1 105 ? -10.875 26.812 1.39 1 98.12 105 GLY A C 1
ATOM 816 O O . GLY A 1 105 ? -11.062 27.922 0.886 1 98.12 105 GLY A O 1
ATOM 817 N N . GLY A 1 106 ? -9.672 26.484 1.949 1 98.31 106 GLY A N 1
ATOM 818 C CA . GLY A 1 106 ? -8.508 27.344 1.816 1 98.31 106 GLY A CA 1
ATOM 819 C C . GLY A 1 106 ? -7.891 27.312 0.431 1 98.31 106 GLY A C 1
ATOM 820 O O . GLY A 1 106 ? -8.359 26.578 -0.444 1 98.31 106 GLY A O 1
ATOM 821 N N . THR A 1 107 ? -6.832 28.141 0.278 1 96.81 107 THR A N 1
ATOM 822 C CA . THR A 1 107 ? -6.18 28.203 -1.023 1 96.81 107 THR A CA 1
ATOM 823 C C . THR A 1 107 ? -4.695 27.875 -0.903 1 96.81 107 THR A C 1
ATOM 825 O O . THR A 1 107 ? -4.129 27.922 0.191 1 96.81 107 THR A O 1
ATOM 828 N N . LEU A 1 108 ? -4.176 27.406 -1.973 1 95 108 LEU A N 1
ATOM 829 C CA . LEU A 1 108 ? -2.768 27.047 -2.072 1 95 108 LEU A CA 1
ATOM 830 C C . LEU A 1 108 ? -2.006 28.062 -2.926 1 95 108 LEU A C 1
ATOM 832 O O . LEU A 1 108 ? -2.506 28.516 -3.957 1 95 108 LEU A O 1
ATOM 836 N N . THR A 1 109 ? -0.83 28.391 -2.48 1 91 109 THR A N 1
ATOM 837 C CA . THR A 1 109 ? 0.082 29.203 -3.281 1 91 109 THR A CA 1
ATOM 838 C C . THR A 1 109 ? 1.123 28.312 -3.969 1 91 109 THR A C 1
ATOM 840 O O . THR A 1 109 ? 1.796 27.516 -3.316 1 91 109 THR A O 1
ATOM 843 N N . ARG A 1 110 ? 1.258 28.469 -5.215 1 88.88 110 ARG A N 1
ATOM 844 C CA . ARG A 1 110 ? 2.209 27.672 -5.988 1 88.88 110 ARG A CA 1
ATOM 845 C C . ARG A 1 110 ? 3.576 28.359 -6.035 1 88.88 110 ARG A C 1
ATOM 847 O O . ARG A 1 110 ? 3.664 29.578 -6.082 1 88.88 110 ARG A O 1
ATOM 854 N N . ASN A 1 111 ? 4.559 27.516 -6.086 1 80.56 111 ASN A N 1
ATOM 855 C CA . ASN A 1 111 ? 5.945 27.938 -6.27 1 80.56 111 ASN A CA 1
ATOM 856 C C . ASN A 1 111 ? 6.34 29.031 -5.281 1 80.56 111 ASN A C 1
ATOM 858 O O . ASN A 1 111 ? 6.75 30.125 -5.688 1 80.56 111 ASN A O 1
ATOM 862 N N . LEU A 1 112 ? 5.934 28.969 -3.967 1 73.38 112 LEU A N 1
ATOM 863 C CA . LEU A 1 112 ? 6.273 29.906 -2.908 1 73.38 112 LEU A CA 1
ATOM 864 C C . LEU A 1 112 ? 7.762 30.25 -2.941 1 73.38 112 LEU A C 1
ATOM 866 O O . LEU A 1 112 ? 8.18 31.266 -2.383 1 73.38 112 LEU A O 1
ATOM 870 N N . GLY A 1 113 ? 8.531 30.016 -3.924 1 56.41 113 GLY A N 1
ATOM 871 C CA . GLY A 1 113 ? 9.906 30.484 -3.971 1 56.41 113 GLY A CA 1
ATOM 872 C C . GLY A 1 113 ? 10.766 29.922 -2.859 1 56.41 113 GLY A C 1
ATOM 873 O O . GLY A 1 113 ? 10.258 29.297 -1.924 1 56.41 113 GLY A O 1
ATOM 874 N N . GLY A 1 114 ? 12.047 29.359 -3.02 1 53.34 114 GLY A N 1
ATOM 875 C CA . GLY A 1 114 ? 13.023 29.156 -1.957 1 53.34 114 GLY A CA 1
ATOM 876 C C . GLY A 1 114 ? 13.773 27.844 -2.07 1 53.34 114 GLY A C 1
ATOM 877 O O . GLY A 1 114 ? 13.398 26.859 -1.444 1 53.34 114 GLY A O 1
ATOM 878 N N . GLY A 1 115 ? 14.227 27.609 -3.115 1 50.28 115 GLY A N 1
ATOM 879 C CA . GLY A 1 115 ? 15.211 26.578 -3.408 1 50.28 115 GLY A CA 1
ATOM 880 C C . GLY A 1 115 ? 15.242 25.469 -2.373 1 50.28 115 GLY A C 1
ATOM 881 O O . GLY A 1 115 ? 16.281 24.859 -2.139 1 50.28 115 GLY A O 1
ATOM 882 N N . HIS A 1 116 ? 14.297 25.391 -1.456 1 53.81 116 HIS A N 1
ATOM 883 C CA . HIS A 1 116 ? 14.586 24.641 -0.239 1 53.81 116 HIS A CA 1
ATOM 884 C C . HIS A 1 116 ? 14.289 23.156 -0.424 1 53.81 116 HIS A C 1
ATOM 886 O O . HIS A 1 116 ? 14 22.453 0.546 1 53.81 116 HIS A O 1
ATOM 892 N N . LEU A 1 117 ? 14.398 22.656 -1.463 1 62.94 117 LEU A N 1
ATOM 893 C CA . LEU A 1 117 ? 14.234 21.203 -1.506 1 62.94 117 LEU A CA 1
ATOM 894 C C . LEU A 1 117 ? 15.398 20.5 -0.809 1 62.94 117 LEU A C 1
ATOM 896 O O . LEU A 1 117 ? 16.562 20.766 -1.123 1 62.94 117 LEU A O 1
ATOM 900 N N . ALA A 1 118 ? 15.016 19.859 0.127 1 62.94 118 ALA A N 1
ATOM 901 C CA . ALA A 1 118 ? 15.922 19.031 0.915 1 62.94 118 ALA A CA 1
ATOM 902 C C . ALA A 1 118 ? 16.844 19.891 1.778 1 62.94 118 ALA A C 1
ATOM 904 O O . ALA A 1 118 ? 18.031 19.594 1.911 1 62.94 118 ALA A O 1
ATOM 905 N N . GLN A 1 119 ? 16.297 21.016 2.18 1 76.81 119 GLN A N 1
ATOM 906 C CA . GLN A 1 119 ? 17.047 21.891 3.07 1 76.81 119 GLN A CA 1
ATOM 907 C C . GLN A 1 119 ? 16.312 22.078 4.402 1 76.81 119 GLN A C 1
ATOM 909 O O . GLN A 1 119 ? 15.148 21.703 4.535 1 76.81 119 GLN A O 1
ATOM 914 N N . GLN A 1 120 ? 17.219 22.516 5.324 1 83.25 120 GLN A N 1
ATOM 915 C CA . GLN A 1 120 ? 16.656 22.875 6.621 1 83.25 120 GLN A CA 1
ATOM 916 C C . GLN A 1 120 ? 16.312 24.359 6.688 1 83.25 120 GLN A C 1
ATOM 918 O O . GLN A 1 120 ? 16.953 25.172 6.035 1 83.25 120 GLN A O 1
ATOM 923 N N . HIS A 1 121 ? 15.18 24.688 7.367 1 84.69 121 HIS A N 1
ATOM 924 C CA . HIS A 1 121 ? 14.812 26.078 7.594 1 84.69 121 HIS A CA 1
ATOM 925 C C . HIS A 1 121 ? 14.172 26.266 8.961 1 84.69 121 HIS A C 1
ATOM 927 O O . HIS A 1 121 ? 13.742 25.297 9.594 1 84.69 121 HIS A O 1
ATOM 933 N N . GLU A 1 122 ? 14.18 27.5 9.344 1 89.69 122 GLU A N 1
ATOM 934 C CA . GLU A 1 122 ? 13.625 27.812 10.648 1 89.69 122 GLU A CA 1
ATOM 935 C C . GLU A 1 122 ? 12.133 28.141 10.555 1 89.69 122 GLU A C 1
ATOM 937 O O . GLU A 1 122 ? 11.703 28.828 9.625 1 89.69 122 GLU A O 1
ATOM 942 N N . ILE A 1 123 ? 11.359 27.609 11.5 1 92.31 123 ILE A N 1
ATOM 943 C CA . ILE A 1 123 ? 9.953 27.969 11.656 1 92.31 123 ILE A CA 1
ATOM 944 C C . ILE A 1 123 ? 9.703 28.453 13.078 1 92.31 123 ILE A C 1
ATOM 946 O O . ILE A 1 123 ? 10.547 28.297 13.953 1 92.31 123 ILE A O 1
ATOM 950 N N . GLU A 1 124 ? 8.578 29.094 13.234 1 94.75 124 GLU A N 1
ATOM 951 C CA . GLU A 1 124 ? 8.164 29.578 14.547 1 94.75 124 GLU A CA 1
ATOM 952 C C . GLU A 1 124 ? 6.875 28.891 15 1 94.75 124 GLU A C 1
ATOM 954 O O . GLU A 1 124 ? 5.855 28.969 14.32 1 94.75 124 GLU A O 1
ATOM 959 N N . ILE A 1 125 ? 6.977 28.219 16.109 1 95.81 125 ILE A N 1
ATOM 960 C CA . ILE A 1 125 ? 5.758 27.734 16.75 1 95.81 125 ILE A CA 1
ATOM 961 C C . ILE A 1 125 ? 5.023 28.906 17.406 1 95.81 125 ILE A C 1
ATOM 963 O O . ILE A 1 125 ? 5.52 29.5 18.359 1 95.81 125 ILE A O 1
ATOM 967 N N . VAL A 1 126 ? 3.809 29.203 16.984 1 96.25 126 VAL A N 1
ATOM 968 C CA . VAL A 1 126 ? 3.123 30.406 17.422 1 96.25 126 VAL A CA 1
ATOM 969 C C . VAL A 1 126 ? 1.93 30.047 18.297 1 96.25 126 VAL A C 1
ATOM 971 O O . VAL A 1 126 ? 1.328 30.906 18.938 1 96.25 126 VAL A O 1
ATOM 974 N N . ASP A 1 127 ? 1.528 28.844 18.297 1 95.56 127 ASP A N 1
ATOM 975 C CA . ASP A 1 127 ? 0.484 28.266 19.125 1 95.56 127 ASP A CA 1
ATOM 976 C C . ASP A 1 127 ? 0.952 26.938 19.734 1 95.56 127 ASP A C 1
ATOM 978 O O . ASP A 1 127 ? 1.432 26.047 19.031 1 95.56 127 ASP A O 1
ATOM 982 N N . ASP A 1 128 ? 0.811 26.719 21.031 1 94.44 128 ASP A N 1
ATOM 983 C CA . ASP A 1 128 ? 1.421 25.594 21.734 1 94.44 128 ASP A CA 1
ATOM 984 C C . ASP A 1 128 ? 0.527 24.359 21.672 1 94.44 128 ASP A C 1
ATOM 986 O O . ASP A 1 128 ? 0.83 23.328 22.297 1 94.44 128 ASP A O 1
ATOM 990 N N . LEU A 1 129 ? -0.614 24.406 20.953 1 93.44 129 LEU A N 1
ATOM 991 C CA . LEU A 1 129 ? -1.546 23.297 20.797 1 93.44 129 LEU A CA 1
ATOM 992 C C . LEU A 1 129 ? -1.985 22.766 22.156 1 93.44 129 LEU A C 1
ATOM 994 O O . LEU A 1 129 ? -1.851 21.562 22.422 1 93.44 129 LEU A O 1
ATOM 998 N N . ASN A 1 130 ? -2.498 23.625 23.016 1 89.75 130 ASN A N 1
ATOM 999 C CA . ASN A 1 130 ? -2.977 23.328 24.359 1 89.75 130 ASN A CA 1
ATOM 1000 C C . ASN A 1 130 ? -1.874 22.719 25.234 1 89.75 130 ASN A C 1
ATOM 1002 O O . ASN A 1 130 ? -2.086 21.703 25.891 1 89.75 130 ASN A O 1
ATOM 1006 N N . GLY A 1 131 ? -0.605 23.203 25.078 1 90.25 131 GLY A N 1
ATOM 1007 C CA . GLY A 1 131 ? 0.499 22.875 25.969 1 90.25 131 GLY A CA 1
ATOM 1008 C C . GLY A 1 131 ? 1.341 21.719 25.453 1 90.25 131 GLY A C 1
ATOM 1009 O O . GLY A 1 131 ? 2.248 21.25 26.141 1 90.25 131 GLY A O 1
ATOM 1010 N N . VAL A 1 132 ? 1.108 21.344 24.281 1 90.12 132 VAL A N 1
ATOM 1011 C CA . VAL A 1 132 ? 1.775 20.156 23.766 1 90.12 132 VAL A CA 1
ATOM 1012 C C . VAL A 1 132 ? 3.139 20.547 23.188 1 90.12 132 VAL A C 1
ATOM 1014 O O . VAL A 1 132 ? 4.094 19.766 23.281 1 90.12 132 VAL A O 1
ATOM 1017 N N . LEU A 1 133 ? 3.238 21.797 22.625 1 91.5 133 LEU A N 1
ATOM 1018 C CA . LEU A 1 133 ? 4.469 22.234 21.984 1 91.5 133 LEU A CA 1
ATOM 1019 C C . LEU A 1 133 ? 4.992 23.516 22.641 1 91.5 133 LEU A C 1
ATOM 1021 O O . LEU A 1 133 ? 4.211 24.406 23 1 91.5 133 LEU A O 1
ATOM 1025 N N . PRO A 1 134 ? 6.297 23.562 22.797 1 90.44 134 PRO A N 1
ATOM 1026 C CA . PRO A 1 134 ? 6.848 24.859 23.188 1 90.44 134 PRO A CA 1
ATOM 1027 C C . PRO A 1 134 ? 6.805 25.891 22.062 1 90.44 134 PRO A C 1
ATOM 1029 O O . PRO A 1 134 ? 7.121 25.562 20.922 1 90.44 134 PRO A O 1
ATOM 1032 N N . VAL A 1 135 ? 6.469 27.031 22.531 1 93.12 135 VAL A N 1
ATOM 1033 C CA . VAL A 1 135 ? 6.484 28.109 21.547 1 93.12 135 VAL A CA 1
ATOM 1034 C C . VAL A 1 135 ? 7.922 28.578 21.312 1 93.12 135 VAL A C 1
ATOM 1036 O O . VAL A 1 135 ? 8.734 28.594 22.234 1 93.12 135 VAL A O 1
ATOM 1039 N N . GLY A 1 136 ? 8.188 28.922 20.047 1 93.12 136 GLY A N 1
ATOM 1040 C CA . GLY A 1 136 ? 9.508 29.422 19.719 1 93.12 136 GLY A CA 1
ATOM 1041 C C . GLY A 1 136 ? 10.031 28.875 18.391 1 93.12 136 GLY A C 1
ATOM 1042 O O . GLY A 1 136 ? 9.305 28.219 17.656 1 93.12 136 GLY A O 1
ATOM 1043 N N . ALA A 1 137 ? 11.297 29.188 18.172 1 93.06 137 ALA A N 1
ATOM 1044 C CA . ALA A 1 137 ? 11.922 28.844 16.906 1 93.06 137 ALA A CA 1
ATOM 1045 C C . ALA A 1 137 ? 12.375 27.375 16.891 1 93.06 137 ALA A C 1
ATOM 1047 O O . ALA A 1 137 ? 12.891 26.875 17.906 1 93.06 137 ALA A O 1
ATOM 1048 N N . VAL A 1 138 ? 12.07 26.734 15.812 1 90.5 138 VAL A N 1
ATOM 1049 C CA . VAL A 1 138 ? 12.531 25.375 15.602 1 90.5 138 VAL A CA 1
ATOM 1050 C C . VAL A 1 138 ? 12.984 25.188 14.156 1 90.5 138 VAL A C 1
ATOM 1052 O O . VAL A 1 138 ? 12.43 25.812 13.25 1 90.5 138 VAL A O 1
ATOM 1055 N N . THR A 1 139 ? 14.008 24.344 13.961 1 88.19 139 THR A N 1
ATOM 1056 C CA . THR A 1 139 ? 14.484 24.047 12.617 1 88.19 139 THR A CA 1
ATOM 1057 C C . THR A 1 139 ? 13.859 22.766 12.094 1 88.19 139 THR A C 1
ATOM 1059 O O . THR A 1 139 ? 13.844 21.734 12.781 1 88.19 139 THR A O 1
ATOM 1062 N N . VAL A 1 140 ? 13.281 22.844 10.906 1 87.06 140 VAL A N 1
ATOM 1063 C CA . VAL A 1 140 ? 12.68 21.672 10.289 1 87.06 140 VAL A CA 1
ATOM 1064 C C . VAL A 1 140 ? 13.156 21.531 8.852 1 87.06 140 VAL A C 1
ATOM 1066 O O . VAL A 1 140 ? 13.797 22.438 8.312 1 87.06 140 VAL A O 1
ATOM 1069 N N . ASN A 1 141 ? 12.852 20.328 8.219 1 83 141 ASN A N 1
ATOM 1070 C CA . ASN A 1 141 ? 13.227 20.141 6.824 1 83 141 ASN A CA 1
ATOM 1071 C C . ASN A 1 141 ? 12.156 20.672 5.875 1 83 141 ASN A C 1
ATOM 1073 O O . ASN A 1 141 ? 11.023 20.906 6.289 1 83 141 ASN A O 1
ATOM 1077 N N . SER A 1 142 ? 12.609 20.969 4.637 1 77.06 142 SER A N 1
ATOM 1078 C CA . SER A 1 142 ? 11.688 21.453 3.607 1 77.06 142 SER A CA 1
ATOM 1079 C C . SER A 1 142 ? 11.875 20.688 2.299 1 77.06 142 SER A C 1
ATOM 1081 O O . SER A 1 142 ? 13 20.562 1.804 1 77.06 142 SER A O 1
ATOM 1083 N N . PHE A 1 143 ? 10.758 20.172 1.788 1 72.75 143 PHE A N 1
ATOM 1084 C CA . PHE A 1 143 ? 10.789 19.453 0.523 1 72.75 143 PHE A CA 1
ATOM 1085 C C . PHE A 1 143 ? 9.609 19.844 -0.355 1 72.75 143 PHE A C 1
ATOM 1087 O O . PHE A 1 143 ? 9.07 19.031 -1.095 1 72.75 143 PHE A O 1
ATOM 1094 N N . HIS A 1 144 ? 9.172 21.078 -0.196 1 73.38 144 HIS A N 1
ATOM 1095 C CA . HIS A 1 144 ? 7.984 21.484 -0.935 1 73.38 144 HIS A CA 1
ATOM 1096 C C . HIS A 1 144 ? 8.195 22.812 -1.65 1 73.38 144 HIS A C 1
ATOM 1098 O O . HIS A 1 144 ? 8.969 23.656 -1.186 1 73.38 144 HIS A O 1
ATOM 1104 N N . ASN A 1 145 ? 7.445 22.844 -2.766 1 79.94 145 ASN A N 1
ATOM 1105 C CA . ASN A 1 145 ? 7.434 24.094 -3.518 1 79.94 145 ASN A CA 1
ATOM 1106 C C . ASN A 1 145 ? 6.133 24.859 -3.309 1 79.94 145 ASN A C 1
ATOM 1108 O O . ASN A 1 145 ? 6.141 26.078 -3.215 1 79.94 145 ASN A O 1
ATOM 1112 N N . ASP A 1 146 ? 5.105 24.078 -3.252 1 87.31 146 ASP A N 1
ATOM 1113 C CA . ASP A 1 146 ? 3.797 24.672 -2.973 1 87.31 146 ASP A CA 1
ATOM 1114 C C . ASP A 1 146 ? 3.541 24.75 -1.47 1 87.31 146 ASP A C 1
ATOM 1116 O O . ASP A 1 146 ? 4.199 24.062 -0.685 1 87.31 146 ASP A O 1
ATOM 1120 N N . GLY A 1 147 ? 2.686 25.703 -1.079 1 91.88 147 GLY A N 1
ATOM 1121 C CA . GLY A 1 147 ? 2.361 25.828 0.333 1 91.88 147 GLY A CA 1
ATOM 1122 C C . GLY A 1 147 ? 1.13 26.672 0.59 1 91.88 147 GLY A C 1
ATOM 1123 O O . GLY A 1 147 ? 0.462 27.109 -0.35 1 91.88 147 GLY A O 1
ATOM 1124 N N . VAL A 1 148 ? 0.771 26.766 1.829 1 95.75 148 VAL A N 1
ATOM 1125 C CA . VAL A 1 148 ? -0.347 27.562 2.305 1 95.75 148 VAL A CA 1
ATOM 1126 C C . VAL A 1 148 ? 0.179 28.812 3.006 1 95.75 148 VAL A C 1
ATOM 1128 O O . VAL A 1 148 ? 1.055 28.734 3.871 1 95.75 148 VAL A O 1
ATOM 1131 N N . THR A 1 149 ? -0.312 29.969 2.592 1 95.5 149 THR A N 1
ATOM 1132 C CA . THR A 1 149 ? -0.028 31.203 3.312 1 95.5 149 THR A CA 1
ATOM 1133 C C . THR A 1 149 ? -1.124 31.5 4.332 1 95.5 149 THR A C 1
ATOM 1135 O O . THR A 1 149 ? -2.203 30.906 4.281 1 95.5 149 THR A O 1
ATOM 1138 N N . THR A 1 150 ? -0.817 32.438 5.238 1 96.25 150 THR A N 1
ATOM 1139 C CA . THR A 1 150 ? -1.8 32.812 6.25 1 96.25 150 THR A CA 1
ATOM 1140 C C . THR A 1 150 ? -3.076 33.344 5.602 1 96.25 150 THR A C 1
ATOM 1142 O O . THR A 1 150 ? -4.176 33.094 6.109 1 96.25 150 THR A O 1
ATOM 1145 N N . ASN A 1 1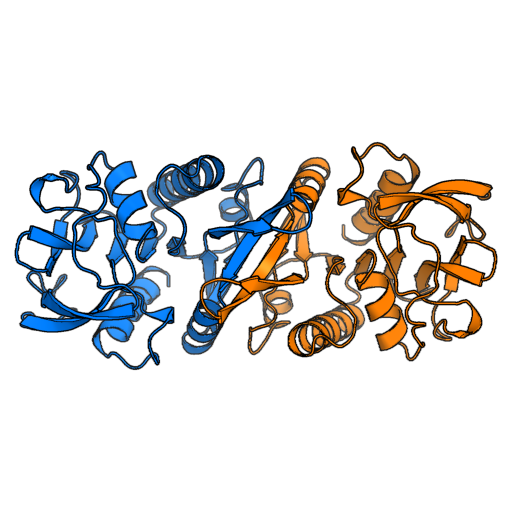51 ? -2.957 33.969 4.438 1 95.75 151 ASN A N 1
ATOM 1146 C CA . ASN A 1 151 ? -4.109 34.531 3.727 1 95.75 151 ASN A CA 1
ATOM 1147 C C . ASN A 1 151 ? -4.91 33.406 3.035 1 95.75 151 ASN A C 1
ATOM 1149 O O . ASN A 1 151 ? -6.086 33.625 2.709 1 95.75 151 ASN A O 1
ATOM 1153 N N . GLY A 1 152 ? -4.293 32.344 2.83 1 97.56 152 GLY A N 1
ATOM 1154 C CA . GLY A 1 152 ? -4.941 31.25 2.137 1 97.56 152 GLY A CA 1
ATOM 1155 C C . GLY A 1 152 ? -5.441 30.156 3.072 1 97.56 152 GLY A C 1
ATOM 1156 O O . GLY A 1 152 ? -6.039 29.172 2.629 1 97.56 152 GLY A O 1
ATOM 1157 N N . LEU A 1 153 ? -5.203 30.359 4.348 1 98.25 153 LEU A N 1
ATOM 1158 C CA . LEU A 1 153 ? -5.633 29.375 5.332 1 98.25 153 LEU A CA 1
ATOM 1159 C C . LEU A 1 153 ? -7.152 29.359 5.461 1 98.25 153 LEU A C 1
ATOM 1161 O O . LEU A 1 153 ? -7.781 30.422 5.547 1 98.25 153 LEU A O 1
ATOM 1165 N N . ALA A 1 154 ? -7.762 28.156 5.41 1 98.62 154 ALA A N 1
ATOM 1166 C CA . ALA A 1 154 ? -9.211 28.031 5.582 1 98.62 154 ALA A CA 1
ATOM 1167 C C . ALA A 1 154 ? -9.656 28.609 6.918 1 98.62 154 ALA A C 1
ATOM 1169 O O . ALA A 1 154 ? -8.961 28.469 7.926 1 98.62 154 ALA A O 1
ATOM 1170 N N . GLU A 1 155 ? -10.828 29.125 6.969 1 98.19 155 GLU A N 1
ATOM 1171 C CA . GLU A 1 155 ? -11.344 29.844 8.133 1 98.19 155 GLU A CA 1
ATOM 1172 C C . GLU A 1 155 ? -11.484 28.922 9.328 1 98.19 155 GLU A C 1
ATOM 1174 O O . GLU A 1 155 ? -11.312 29.344 10.477 1 98.19 155 GLU A O 1
ATOM 1179 N N . GLU A 1 156 ? -11.734 27.688 9.07 1 98.19 156 GLU A N 1
ATOM 1180 C CA . GLU A 1 156 ? -11.992 26.719 10.148 1 98.19 156 GLU A CA 1
ATOM 1181 C C . GLU A 1 156 ? -10.695 26.188 10.742 1 98.19 156 GLU A C 1
ATOM 1183 O O . GLU A 1 156 ? -10.711 25.5 11.766 1 98.19 156 GLU A O 1
ATOM 1188 N N . LEU A 1 157 ? -9.617 26.547 10.133 1 98.5 157 LEU A N 1
ATOM 1189 C CA . LEU A 1 157 ? -8.328 26 10.57 1 98.5 157 LEU A CA 1
ATOM 1190 C C . LEU A 1 157 ? -7.512 27.062 11.289 1 98.5 157 LEU A C 1
ATOM 1192 O O . LEU A 1 157 ? -7.711 28.266 11.062 1 98.5 157 LEU A O 1
ATOM 1196 N N . CYS A 1 158 ? -6.625 26.609 12.133 1 98.12 158 CYS A N 1
ATOM 1197 C CA . CYS A 1 158 ? -5.68 27.469 12.836 1 98.12 158 CYS A CA 1
ATOM 1198 C C . CYS A 1 158 ? -4.242 27.078 12.523 1 98.12 158 CYS A C 1
ATOM 1200 O O . CYS A 1 158 ? -3.934 25.891 12.422 1 98.12 158 CYS A O 1
ATOM 1202 N N . ALA A 1 159 ? -3.396 28.078 12.43 1 97.81 159 ALA A N 1
ATOM 1203 C CA . ALA A 1 159 ? -1.971 27.812 12.25 1 97.81 159 ALA A CA 1
ATOM 1204 C C . ALA A 1 159 ? -1.263 27.719 13.602 1 97.81 159 ALA A C 1
ATOM 1206 O O . ALA A 1 159 ? -1.495 28.547 14.492 1 97.81 159 ALA A O 1
ATOM 1207 N N . PHE A 1 160 ? -0.416 26.672 13.789 1 97.44 160 PHE A N 1
ATOM 1208 C CA . PHE A 1 160 ? 0.359 26.625 15.023 1 97.44 160 PHE A CA 1
ATOM 1209 C C . PHE A 1 160 ? 1.844 26.812 14.734 1 97.44 160 PHE A C 1
ATOM 1211 O O . PHE A 1 160 ? 2.635 27.016 15.656 1 97.44 160 PHE A O 1
ATOM 1218 N N . ALA A 1 161 ? 2.242 26.781 13.492 1 96.56 161 ALA A N 1
ATOM 1219 C CA . ALA A 1 161 ? 3.627 27 13.078 1 96.56 161 ALA A CA 1
ATOM 1220 C C . ALA A 1 161 ? 3.693 27.812 11.789 1 96.56 161 ALA A C 1
ATOM 1222 O O . ALA A 1 161 ? 2.924 27.562 10.852 1 96.56 161 ALA A O 1
ATOM 1223 N N . LEU A 1 162 ? 4.621 28.766 11.727 1 96.19 162 LEU A N 1
ATOM 1224 C CA . LEU A 1 162 ? 4.777 29.641 10.578 1 96.19 162 LEU A CA 1
ATOM 1225 C C . LEU A 1 162 ? 6.246 29.766 10.188 1 96.19 162 LEU A C 1
ATOM 1227 O O . LEU A 1 162 ? 7.133 29.656 11.039 1 96.19 162 LEU A O 1
ATOM 1231 N N . SER A 1 163 ? 6.398 29.875 8.906 1 92.12 163 SER A N 1
ATOM 1232 C CA . SER A 1 163 ? 7.707 30.328 8.438 1 92.12 163 SER A CA 1
ATOM 1233 C C . SER A 1 163 ? 7.609 31.688 7.75 1 92.12 163 SER A C 1
ATOM 1235 O O . SER A 1 163 ? 6.617 31.984 7.086 1 92.12 163 SER A O 1
ATOM 1237 N N . ASP A 1 164 ? 8.734 32.469 7.879 1 83.94 164 ASP A N 1
ATOM 1238 C CA . ASP A 1 164 ? 8.82 33.812 7.297 1 83.94 164 ASP A CA 1
ATOM 1239 C C . ASP A 1 164 ? 7.555 34.625 7.578 1 83.94 164 ASP A C 1
ATOM 1241 O O . ASP A 1 164 ? 7.07 35.344 6.715 1 83.94 164 ASP A O 1
ATOM 1245 N N . ASN A 1 165 ? 6.879 34.312 8.469 1 76 165 ASN A N 1
ATOM 1246 C CA . ASN A 1 165 ? 5.73 35 9.039 1 76 165 ASN A CA 1
ATOM 1247 C C . ASN A 1 165 ? 4.5 34.875 8.148 1 76 165 ASN A C 1
ATOM 1249 O O . ASN A 1 165 ? 3.449 35.438 8.445 1 76 165 ASN A O 1
ATOM 1253 N N . SER A 1 166 ? 4.59 34.094 7.184 1 89.44 166 SER A N 1
ATOM 1254 C CA . SER A 1 166 ? 3.408 34.125 6.328 1 89.44 166 SER A CA 1
ATOM 1255 C C . SER A 1 166 ? 3.117 32.75 5.758 1 89.44 166 SER A C 1
ATOM 1257 O O . SER A 1 166 ? 2.08 32.531 5.125 1 89.44 166 SER A O 1
ATOM 1259 N N . ILE A 1 167 ? 4.02 31.859 5.902 1 93.56 167 ILE A N 1
ATOM 1260 C CA . ILE A 1 167 ? 3.809 30.531 5.344 1 93.56 167 ILE A CA 1
ATOM 1261 C C . ILE A 1 167 ? 3.383 29.578 6.453 1 93.56 167 ILE A C 1
ATOM 1263 O O . ILE A 1 167 ? 4.055 29.469 7.484 1 93.56 167 ILE A O 1
ATOM 1267 N N . VAL A 1 168 ? 2.303 28.953 6.309 1 96.88 168 VAL A N 1
ATOM 1268 C CA . VAL A 1 168 ? 1.777 28 7.293 1 96.88 168 VAL A CA 1
ATOM 1269 C C . VAL A 1 168 ? 2.564 26.703 7.23 1 96.88 168 VAL A C 1
ATOM 1271 O O . VAL A 1 168 ? 2.512 25.984 6.227 1 96.88 168 VAL A O 1
ATOM 1274 N N . GLU A 1 169 ? 3.252 26.391 8.344 1 96.56 169 GLU A N 1
ATOM 1275 C CA . GLU A 1 169 ? 4.055 25.188 8.422 1 96.56 169 GLU A CA 1
ATOM 1276 C C . GLU A 1 169 ? 3.361 24.109 9.258 1 96.56 169 GLU A C 1
ATOM 1278 O O . GLU A 1 169 ? 3.719 22.938 9.188 1 96.56 169 GLU A O 1
ATOM 1283 N N . GLY A 1 170 ? 2.484 24.5 10.047 1 97.25 170 GLY A N 1
ATOM 1284 C CA . GLY A 1 170 ? 1.64 23.625 10.844 1 97.25 170 GLY A CA 1
ATOM 1285 C C . GLY A 1 170 ? 0.238 24.172 11.047 1 97.25 170 GLY A C 1
ATOM 1286 O O . GLY A 1 170 ? 0.056 25.375 11.25 1 97.25 170 GLY A O 1
ATOM 1287 N N . LEU A 1 171 ? -0.754 23.359 10.945 1 98.38 171 LEU A N 1
ATOM 1288 C CA . LEU A 1 171 ? -2.131 23.797 11.18 1 98.38 171 LEU A CA 1
ATOM 1289 C C . LEU A 1 171 ? -2.912 22.719 11.938 1 98.38 171 LEU A C 1
ATOM 1291 O O . LEU A 1 171 ? -2.467 21.578 12.039 1 98.38 171 LEU A O 1
ATOM 1295 N N . TYR A 1 172 ? -4.039 23.078 12.555 1 98.19 172 TYR A N 1
ATOM 1296 C CA . TYR A 1 172 ? -4.945 22.156 13.234 1 98.19 172 TYR A CA 1
ATOM 1297 C C . TYR A 1 172 ? -6.379 22.656 13.18 1 98.19 172 TYR A C 1
ATOM 1299 O O . TYR A 1 172 ? -6.621 23.828 12.836 1 98.19 172 TYR A O 1
ATOM 1307 N N . HIS A 1 173 ? -7.293 21.781 13.305 1 98.06 173 HIS A N 1
ATOM 1308 C CA . HIS A 1 173 ? -8.695 22.141 13.484 1 98.06 173 HIS A CA 1
ATOM 1309 C C . HIS A 1 173 ? -9.055 22.219 14.961 1 98.06 173 HIS A C 1
ATOM 1311 O O . HIS A 1 173 ? -8.766 21.297 15.727 1 98.06 173 HIS A O 1
ATOM 1317 N N . PRO A 1 174 ? -9.734 23.234 15.383 1 96.38 174 PRO A N 1
ATOM 1318 C CA . PRO A 1 174 ? -10.008 23.391 16.812 1 96.38 174 PRO A CA 1
ATOM 1319 C C . PRO A 1 174 ? -11.094 22.453 17.312 1 96.38 174 PRO A C 1
ATOM 1321 O O . PRO A 1 174 ? -11.148 22.141 18.516 1 96.38 174 PRO A O 1
ATOM 1324 N N . LEU A 1 175 ? -11.898 21.891 16.469 1 96 175 LEU A N 1
ATOM 1325 C CA . LEU A 1 175 ? -13.047 21.109 16.891 1 96 175 LEU A CA 1
ATOM 1326 C C . LEU A 1 175 ? -12.875 19.641 16.5 1 96 175 LEU A C 1
ATOM 1328 O O . LEU A 1 175 ? -13.469 18.75 17.109 1 96 175 LEU A O 1
ATOM 1332 N N . HIS A 1 176 ? -12.234 19.422 15.422 1 96.75 176 HIS A N 1
ATOM 1333 C CA . HIS A 1 176 ? -11.984 18.078 14.945 1 96.75 176 HIS A CA 1
ATOM 1334 C C . HIS A 1 176 ? -10.539 17.656 15.18 1 96.75 176 HIS A C 1
ATOM 1336 O O . HIS A 1 176 ? -9.641 18.5 15.18 1 96.75 176 HIS A O 1
ATOM 1342 N N . PRO A 1 177 ? -10.266 16.406 15.398 1 97.25 177 PRO A N 1
ATOM 1343 C CA . PRO A 1 177 ? -8.898 15.953 15.656 1 97.25 177 PRO A CA 1
ATOM 1344 C C . PRO A 1 177 ? -8.047 15.891 14.391 1 97.25 177 PRO A C 1
ATOM 1346 O O . PRO A 1 177 ? -7.652 14.805 13.961 1 97.25 177 PRO A O 1
ATOM 1349 N N . ILE A 1 178 ? -7.703 17.031 13.883 1 98.19 178 ILE A N 1
ATOM 1350 C CA . ILE A 1 178 ? -6.93 17.172 12.656 1 98.19 178 ILE A CA 1
ATOM 1351 C C . ILE A 1 178 ? -5.695 18.031 12.914 1 98.19 178 ILE A C 1
ATOM 1353 O O . ILE A 1 178 ? -5.801 19.125 13.453 1 98.19 178 ILE A O 1
ATOM 1357 N N . THR A 1 179 ? -4.57 17.531 12.648 1 98.12 179 THR A N 1
ATOM 1358 C CA . THR A 1 179 ? -3.297 18.25 12.695 1 98.12 179 THR A CA 1
ATOM 1359 C C . THR A 1 179 ? -2.471 17.953 11.453 1 98.12 179 THR A C 1
ATOM 1361 O O . THR A 1 179 ? -2.498 16.828 10.93 1 98.12 179 THR A O 1
ATOM 1364 N N . ALA A 1 180 ? -1.729 18.938 10.961 1 98.31 180 ALA A N 1
ATOM 1365 C CA . ALA A 1 180 ? -0.912 18.719 9.773 1 98.31 180 ALA A CA 1
ATOM 1366 C C . ALA A 1 180 ? 0.348 19.578 9.805 1 98.31 180 ALA A C 1
ATOM 1368 O O . ALA A 1 180 ? 0.365 20.641 10.43 1 98.31 180 ALA A O 1
ATOM 1369 N N . ILE A 1 181 ? 1.342 19.094 9.164 1 96.81 181 ILE A N 1
ATOM 1370 C CA . ILE A 1 181 ? 2.613 19.797 9.102 1 96.81 181 ILE A CA 1
ATOM 1371 C C . ILE A 1 181 ? 3.137 19.797 7.664 1 96.81 181 ILE A C 1
ATOM 1373 O O . ILE A 1 181 ? 2.812 18.906 6.883 1 96.81 181 ILE A O 1
ATOM 1377 N N . GLN A 1 182 ? 4.004 20.781 7.332 1 94.88 182 GLN A N 1
ATOM 1378 C CA . GLN A 1 182 ? 4.547 20.906 5.984 1 94.88 182 GLN A CA 1
ATOM 1379 C C . GLN A 1 182 ? 5.887 20.188 5.859 1 94.88 182 GLN A C 1
ATOM 1381 O O . GLN A 1 182 ? 6.277 19.781 4.762 1 94.88 182 GLN A O 1
ATOM 1386 N N . TRP A 1 183 ? 6.574 20.047 6.949 1 91.75 183 TRP A N 1
ATOM 1387 C CA . TRP A 1 183 ? 7.852 19.344 6.906 1 91.75 183 TRP A CA 1
ATOM 1388 C C . TRP A 1 183 ? 7.645 17.844 6.988 1 91.75 183 TRP A C 1
ATOM 1390 O O . TRP A 1 183 ? 6.512 17.359 7.074 1 91.75 183 TRP A O 1
ATOM 1400 N N . HIS A 1 184 ? 8.664 17.078 6.906 1 92 184 HIS A N 1
ATOM 1401 C CA . HIS A 1 184 ? 8.578 15.625 6.762 1 92 184 HIS A CA 1
ATOM 1402 C C . HIS A 1 184 ? 9.203 14.922 7.961 1 92 184 HIS A C 1
ATOM 1404 O O . HIS A 1 184 ? 10.414 14.68 7.984 1 92 184 HIS A O 1
ATOM 1410 N N . PRO A 1 185 ? 8.352 14.531 8.797 1 91.12 185 PRO A N 1
ATOM 1411 C CA . PRO A 1 185 ? 8.906 13.812 9.953 1 91.12 185 PRO A CA 1
ATOM 1412 C C . PRO A 1 185 ? 9.477 12.445 9.578 1 91.12 185 PRO A C 1
ATOM 1414 O O . PRO A 1 185 ? 10.367 11.938 10.266 1 91.12 185 PRO A O 1
ATOM 1417 N N . GLU A 1 186 ? 9.031 11.828 8.492 1 88.38 186 GLU A N 1
ATOM 1418 C CA . GLU A 1 186 ? 9.445 10.484 8.109 1 88.38 186 GLU A CA 1
ATOM 1419 C C . GLU A 1 186 ? 10.828 10.492 7.469 1 88.38 186 GLU A C 1
ATOM 1421 O O . GLU A 1 186 ? 11.469 9.453 7.352 1 88.38 186 GLU A O 1
ATOM 1426 N N . ARG A 1 187 ? 11.266 11.641 6.992 1 81.31 187 ARG A N 1
ATOM 1427 C CA . ARG A 1 187 ? 12.555 11.734 6.32 1 81.31 187 ARG A CA 1
ATOM 1428 C C . ARG A 1 187 ? 13.656 12.125 7.305 1 81.31 187 ARG A C 1
ATOM 1430 O O . ARG A 1 187 ? 14.828 12.188 6.938 1 81.31 187 ARG A O 1
ATOM 1437 N N . ASP A 1 188 ? 13.164 12.469 8.414 1 74.94 188 ASP A N 1
ATOM 1438 C CA . ASP A 1 188 ? 14.141 12.836 9.438 1 74.94 188 ASP A CA 1
ATOM 1439 C C . ASP A 1 188 ? 14.5 11.633 10.305 1 74.94 188 ASP A C 1
ATOM 1441 O O . ASP A 1 188 ? 13.781 10.633 10.32 1 74.94 188 ASP A O 1
ATOM 1445 N N . ASN A 1 189 ? 15.719 11.562 10.812 1 62.66 189 ASN A N 1
ATOM 1446 C CA . ASN A 1 189 ? 16.047 10.539 11.805 1 62.66 189 ASN A CA 1
ATOM 1447 C C . ASN A 1 189 ? 15.188 10.664 13.055 1 62.66 189 ASN A C 1
ATOM 1449 O O . ASN A 1 189 ? 15.258 11.664 13.766 1 62.66 189 ASN A O 1
ATOM 1453 N N . LEU A 1 190 ? 13.828 10.18 12.969 1 58.03 190 LEU A N 1
ATOM 1454 C CA . LEU A 1 190 ? 12.922 10.156 14.109 1 58.03 190 LEU A CA 1
ATOM 1455 C C . LEU A 1 190 ? 13.508 10.922 15.289 1 58.03 190 LEU A C 1
ATOM 1457 O O . LEU A 1 190 ? 12.992 10.844 16.406 1 58.03 190 LEU A O 1
ATOM 1461 N N . GLY A 1 191 ? 14.32 11.766 14.914 1 57.75 191 GLY A N 1
ATOM 1462 C CA . GLY A 1 191 ? 15.086 12.328 16.016 1 57.75 191 GLY A CA 1
ATOM 1463 C C . GLY A 1 191 ? 14.578 13.688 16.453 1 57.75 191 GLY A C 1
ATOM 1464 O O . GLY A 1 191 ? 14.93 14.164 17.547 1 57.75 191 GLY A O 1
ATOM 1465 N N . ARG A 1 192 ? 13.703 14.227 15.758 1 78.44 192 ARG A N 1
ATOM 1466 C CA . ARG A 1 192 ? 13.297 15.555 16.234 1 78.44 192 ARG A CA 1
ATOM 1467 C C . ARG A 1 192 ? 12.219 15.445 17.297 1 78.44 192 ARG A C 1
ATOM 1469 O O . ARG A 1 192 ? 11.172 14.844 17.078 1 78.44 192 ARG A O 1
ATOM 1476 N N . ALA A 1 193 ? 12.547 15.984 18.438 1 83.94 193 ALA A N 1
ATOM 1477 C CA . ALA A 1 193 ? 11.664 15.922 19.594 1 83.94 193 ALA A CA 1
ATOM 1478 C C . ALA A 1 193 ? 10.266 16.438 19.25 1 83.94 193 ALA A C 1
ATOM 1480 O O . ALA A 1 193 ? 9.266 15.812 19.625 1 83.94 193 ALA A O 1
ATOM 1481 N N . MET A 1 194 ? 10.18 17.469 18.5 1 87.88 194 MET A N 1
ATOM 1482 C CA . MET A 1 194 ? 8.891 18.062 18.156 1 87.88 194 MET A CA 1
ATOM 1483 C C . MET A 1 194 ? 8.055 17.094 17.328 1 87.88 194 MET A C 1
ATOM 1485 O O . MET A 1 194 ? 6.844 16.984 17.531 1 87.88 194 MET A O 1
ATOM 1489 N N . ASP A 1 195 ? 8.688 16.391 16.391 1 90.75 195 ASP A N 1
ATOM 1490 C CA . ASP A 1 195 ? 7.973 15.43 15.562 1 90.75 195 ASP A CA 1
ATOM 1491 C C . ASP A 1 195 ? 7.383 14.312 16.406 1 90.75 195 ASP A C 1
ATOM 1493 O O . ASP A 1 195 ? 6.23 13.914 16.219 1 90.75 195 ASP A O 1
ATOM 1497 N N . LYS A 1 196 ? 8.18 13.891 17.344 1 90.94 196 LYS A N 1
ATOM 1498 C CA . LYS A 1 196 ? 7.715 12.828 18.25 1 90.94 196 LYS A CA 1
ATOM 1499 C C . LYS A 1 196 ? 6.516 13.289 19.062 1 90.94 196 LYS A C 1
ATOM 1501 O O . LYS A 1 196 ? 5.555 12.539 19.234 1 90.94 196 LYS A O 1
ATOM 1506 N N . ILE A 1 197 ? 6.59 14.477 19.547 1 92.12 197 ILE A N 1
ATOM 1507 C CA . ILE A 1 197 ? 5.52 15.039 20.359 1 92.12 197 ILE A CA 1
ATOM 1508 C C . ILE A 1 197 ? 4.238 15.141 19.547 1 92.12 197 ILE A C 1
ATOM 1510 O O . ILE A 1 197 ? 3.164 14.742 20 1 92.12 197 ILE A O 1
ATOM 1514 N N . LEU A 1 198 ? 4.352 15.633 18.359 1 93.88 198 LEU A N 1
ATOM 1515 C CA . LEU A 1 198 ? 3.189 15.797 17.484 1 93.88 198 LEU A CA 1
ATOM 1516 C C . LEU A 1 198 ? 2.578 14.445 17.141 1 93.88 198 LEU A C 1
ATOM 1518 O O . LEU A 1 198 ? 1.357 14.273 17.203 1 93.88 198 LEU A O 1
ATOM 1522 N N . LEU A 1 199 ? 3.432 13.516 16.797 1 93.5 199 LEU A N 1
ATOM 1523 C CA . LEU A 1 199 ? 2.959 12.18 16.438 1 93.5 199 LEU A CA 1
ATOM 1524 C C . LEU A 1 199 ? 2.332 11.484 17.641 1 93.5 199 LEU A C 1
ATOM 1526 O O . LEU A 1 199 ? 1.3 10.82 17.516 1 93.5 199 LEU A O 1
ATOM 1530 N N . GLN A 1 200 ? 2.93 11.633 18.781 1 92.75 200 GLN A N 1
ATOM 1531 C CA . GLN A 1 200 ? 2.379 11.047 20 1 92.75 200 GLN A CA 1
ATOM 1532 C C . GLN A 1 200 ? 1.022 11.656 20.344 1 92.75 200 GLN A C 1
ATOM 1534 O O . GLN A 1 200 ? 0.114 10.945 20.781 1 92.75 200 GLN A O 1
ATOM 1539 N N . ARG A 1 201 ? 0.917 12.922 20.188 1 93.25 201 ARG A N 1
ATOM 1540 C CA . ARG A 1 201 ? -0.375 13.57 20.406 1 93.25 201 ARG A CA 1
ATOM 1541 C C . ARG A 1 201 ? -1.44 12.977 19.484 1 93.25 201 ARG A C 1
ATOM 1543 O O . ARG A 1 201 ? -2.539 12.641 19.938 1 93.25 201 ARG A O 1
ATOM 1550 N N . TRP A 1 202 ? -1.101 12.836 18.219 1 95.06 202 TRP A N 1
ATOM 1551 C CA . TRP A 1 202 ? -2.016 12.242 17.25 1 95.06 202 TRP A CA 1
ATOM 1552 C C . TRP A 1 202 ? -2.361 10.812 17.625 1 95.06 202 TRP A C 1
ATOM 1554 O O . TRP A 1 202 ? -3.529 10.422 17.594 1 95.06 202 TRP A O 1
ATOM 1564 N N . LEU A 1 203 ? -1.377 10.055 18.062 1 94.5 203 LEU A N 1
ATOM 1565 C CA . LEU A 1 203 ? -1.581 8.656 18.406 1 94.5 203 LEU A CA 1
ATOM 1566 C C . LEU A 1 203 ? -2.441 8.531 19.656 1 94.5 203 LEU A C 1
ATOM 1568 O O . LEU A 1 203 ? -3.221 7.582 19.797 1 94.5 203 LEU A O 1
ATOM 1572 N N . LYS A 1 204 ? -2.328 9.477 20.578 1 93.88 204 LYS A N 1
ATOM 1573 C CA . LYS A 1 204 ? -3.182 9.492 21.766 1 93.88 204 LYS A CA 1
ATOM 1574 C C . LYS A 1 204 ? -4.645 9.719 21.391 1 93.88 204 LYS A C 1
ATOM 1576 O O . LYS A 1 204 ? -5.547 9.164 22.016 1 93.88 204 LYS A O 1
ATOM 1581 N N . GLN A 1 205 ? -4.836 10.484 20.375 1 93.88 205 GLN A N 1
ATOM 1582 C CA . GLN A 1 205 ? -6.191 10.727 19.875 1 93.88 205 GLN A CA 1
ATOM 1583 C C . GLN A 1 205 ? -6.754 9.492 19.188 1 93.88 205 GLN A C 1
ATOM 1585 O O . GLN A 1 205 ? -7.973 9.297 19.141 1 93.88 205 GLN A O 1
ATOM 1590 N N . CYS A 1 206 ? -5.898 8.695 18.641 1 91.75 206 CYS A N 1
ATOM 1591 C CA . CYS A 1 206 ? -6.293 7.473 17.953 1 91.75 206 CYS A CA 1
ATOM 1592 C C . CYS A 1 206 ? -6.66 6.375 18.938 1 91.75 206 CYS A C 1
ATOM 1594 O O . CYS A 1 206 ? -7.305 5.391 18.562 1 91.75 206 CYS A O 1
ATOM 1596 N N . ALA A 1 207 ? -6.133 6.301 20.094 1 84.81 207 ALA A N 1
ATOM 1597 C CA . ALA A 1 207 ? -6.367 5.266 21.094 1 84.81 207 ALA A CA 1
ATOM 1598 C C . ALA A 1 207 ? -7.75 5.414 21.734 1 84.81 207 ALA A C 1
ATOM 1600 O O . ALA A 1 207 ? -8.289 6.52 21.812 1 84.81 207 ALA A O 1
ATOM 1601 N N . MET B 1 1 ? -14.312 -8.797 1.237 1 94.38 1 MET B N 1
ATOM 1602 C CA . MET B 1 1 ? -13.344 -9.734 1.802 1 94.38 1 MET B CA 1
ATOM 1603 C C . MET B 1 1 ? -11.961 -9.109 1.875 1 94.38 1 MET B C 1
ATOM 1605 O O . MET B 1 1 ? -11.5 -8.492 0.91 1 94.38 1 MET B O 1
ATOM 1609 N N . ILE B 1 2 ? -11.312 -9.258 2.979 1 96.56 2 ILE B N 1
ATOM 1610 C CA . ILE B 1 2 ? -9.977 -8.688 3.176 1 96.56 2 ILE B CA 1
ATOM 1611 C C . ILE B 1 2 ? -8.922 -9.703 2.758 1 96.56 2 ILE B C 1
ATOM 1613 O O . ILE B 1 2 ? -8.992 -10.875 3.127 1 96.56 2 ILE B O 1
ATOM 1617 N N . ILE B 1 3 ? -7.953 -9.258 1.971 1 97.62 3 ILE B N 1
ATOM 1618 C CA . ILE B 1 3 ? -6.832 -10.102 1.582 1 97.62 3 ILE B CA 1
ATOM 1619 C C . ILE B 1 3 ? -5.52 -9.344 1.788 1 97.62 3 ILE B C 1
ATOM 1621 O O . ILE B 1 3 ? -5.5 -8.109 1.775 1 97.62 3 ILE B O 1
ATOM 1625 N N . PHE B 1 4 ? -4.441 -10.055 2.021 1 98.31 4 PHE B N 1
ATOM 1626 C CA . PHE B 1 4 ? -3.105 -9.469 2.082 1 98.31 4 PHE B CA 1
ATOM 1627 C C . PHE B 1 4 ? -2.432 -9.523 0.715 1 98.31 4 PHE B C 1
ATOM 1629 O O . PHE B 1 4 ? -2.574 -10.5 -0.017 1 98.31 4 PHE B O 1
ATOM 1636 N N . VAL B 1 5 ? -1.74 -8.484 0.368 1 98.62 5 VAL B N 1
ATOM 1637 C CA . VAL B 1 5 ? -1.188 -8.367 -0.978 1 98.62 5 VAL B CA 1
ATOM 1638 C C . VAL B 1 5 ? 0.252 -7.867 -0.906 1 98.62 5 VAL B C 1
ATOM 1640 O O . VAL B 1 5 ? 0.535 -6.863 -0.247 1 98.62 5 VAL B O 1
ATOM 1643 N N . SER B 1 6 ? 1.163 -8.594 -1.548 1 98.31 6 SER B N 1
ATOM 1644 C CA . SER B 1 6 ? 2.543 -8.125 -1.62 1 98.31 6 SER B CA 1
ATOM 1645 C C . SER B 1 6 ? 2.682 -6.957 -2.592 1 98.31 6 SER B C 1
ATOM 1647 O O . SER B 1 6 ? 1.855 -6.789 -3.492 1 98.31 6 SER B O 1
ATOM 1649 N N . MET B 1 7 ? 3.701 -6.137 -2.426 1 97.12 7 MET B N 1
ATOM 1650 C CA . MET B 1 7 ? 3.961 -4.977 -3.273 1 97.12 7 MET B CA 1
ATOM 1651 C C . MET B 1 7 ? 5.289 -5.121 -4.004 1 97.12 7 MET B C 1
ATOM 1653 O O . MET B 1 7 ? 6.199 -5.801 -3.52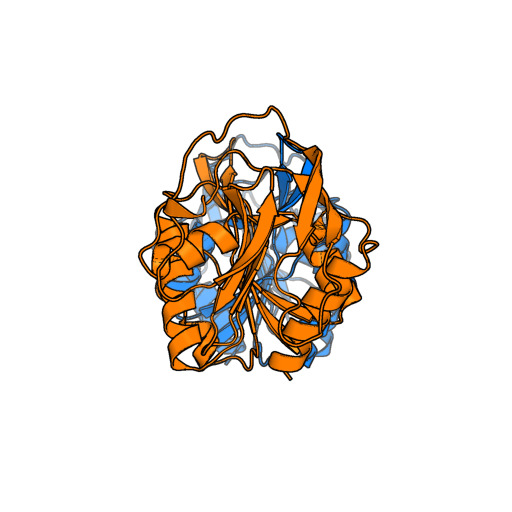1 1 97.12 7 MET B O 1
ATOM 1657 N N . ARG B 1 8 ? 5.371 -4.488 -5.148 1 94.06 8 ARG B N 1
ATOM 1658 C CA . ARG B 1 8 ? 6.637 -4.469 -5.879 1 94.06 8 ARG B CA 1
ATOM 1659 C C . ARG B 1 8 ? 7.543 -3.348 -5.375 1 94.06 8 ARG B C 1
ATOM 1661 O O . ARG B 1 8 ? 7.062 -2.352 -4.832 1 94.06 8 ARG B O 1
ATOM 1668 N N . SER B 1 9 ? 8.844 -3.527 -5.547 1 89.88 9 SER B N 1
ATOM 1669 C CA . SER B 1 9 ? 9.812 -2.463 -5.289 1 89.88 9 SER B CA 1
ATOM 1670 C C . SER B 1 9 ? 9.836 -1.451 -6.43 1 89.88 9 SER B C 1
ATOM 1672 O O . SER B 1 9 ? 9.766 -1.825 -7.602 1 89.88 9 SER B O 1
ATOM 1674 N N . SER B 1 10 ? 9.758 -0.183 -6.07 1 81.88 10 SER B N 1
ATOM 1675 C CA . SER B 1 10 ? 9.742 0.894 -7.059 1 81.88 10 SER B CA 1
ATOM 1676 C C . SER B 1 10 ? 10.719 2.004 -6.68 1 81.88 10 SER B C 1
ATOM 1678 O O . SER B 1 10 ? 10.305 3.043 -6.152 1 81.88 10 SER B O 1
ATOM 1680 N N . PRO B 1 11 ? 11.93 1.717 -6.922 1 70.81 11 PRO B N 1
ATOM 1681 C CA . PRO B 1 11 ? 12.836 2.814 -6.578 1 70.81 11 PRO B CA 1
ATOM 1682 C C . PRO B 1 11 ? 12.555 4.086 -7.379 1 70.81 11 PRO B C 1
ATOM 1684 O O . PRO B 1 11 ? 12.07 4.012 -8.508 1 70.81 11 PRO B O 1
ATOM 1687 N N . SER B 1 12 ? 12.5 5.199 -6.703 1 66.12 12 SER B N 1
ATOM 1688 C CA . SER B 1 12 ? 12.273 6.492 -7.336 1 66.12 12 SER B CA 1
ATOM 1689 C C . SER B 1 12 ? 13.531 6.984 -8.047 1 66.12 12 SER B C 1
ATOM 1691 O O . SER B 1 12 ? 14.625 6.965 -7.473 1 66.12 12 SER B O 1
ATOM 1693 N N . PRO B 1 13 ? 13.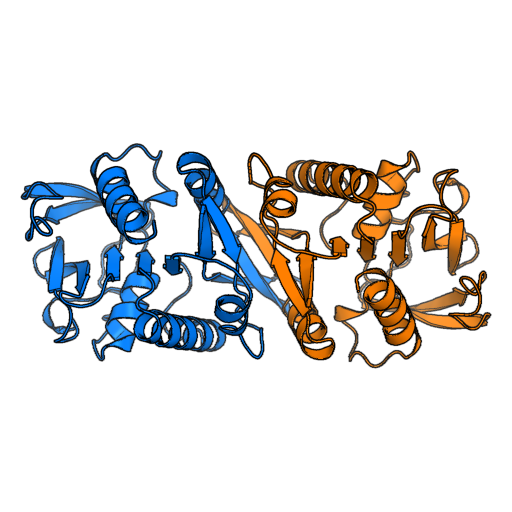281 7.246 -9.258 1 57.59 13 PRO B N 1
ATOM 1694 C CA . PRO B 1 13 ? 14.453 7.758 -9.977 1 57.59 13 PRO B CA 1
ATOM 1695 C C . PRO B 1 13 ? 14.945 9.094 -9.43 1 57.59 13 PRO B C 1
ATOM 1697 O O . PRO B 1 13 ? 16.141 9.391 -9.516 1 57.59 13 PRO B O 1
ATOM 1700 N N . THR B 1 14 ? 14.078 9.883 -8.883 1 53.72 14 THR B N 1
ATOM 1701 C CA . THR B 1 14 ? 14.438 11.266 -8.602 1 53.72 14 THR B CA 1
ATOM 1702 C C . THR B 1 14 ? 15.039 11.398 -7.207 1 53.72 14 THR B C 1
ATOM 1704 O O . THR B 1 14 ? 15.961 12.188 -6.996 1 53.72 14 THR B O 1
ATOM 1707 N N . TYR B 1 15 ? 14.633 10.648 -6.266 1 58.53 15 TYR B N 1
ATOM 1708 C CA . TYR B 1 15 ? 14.984 11 -4.895 1 58.53 15 TYR B CA 1
ATOM 1709 C C . TYR B 1 15 ? 15.82 9.906 -4.25 1 58.53 15 TYR B C 1
ATOM 1711 O O . TYR B 1 15 ? 16.297 10.055 -3.119 1 58.53 15 TYR B O 1
ATOM 1719 N N . HIS B 1 16 ? 16.297 8.984 -5.047 1 67.31 16 HIS B N 1
ATOM 1720 C CA . HIS B 1 16 ? 16.984 7.852 -4.449 1 67.31 16 HIS B CA 1
ATOM 1721 C C . HIS B 1 16 ? 16.156 7.223 -3.334 1 67.31 16 HIS B C 1
ATOM 1723 O O . HIS B 1 16 ? 16.703 6.613 -2.414 1 67.31 16 HIS B O 1
ATOM 1729 N N . GLU B 1 17 ? 14.945 7.559 -3.264 1 78 17 GLU B N 1
ATOM 1730 C CA . GLU B 1 17 ? 14 7.051 -2.277 1 78 17 GLU B CA 1
ATOM 1731 C C . GLU B 1 17 ? 13.445 5.688 -2.686 1 78 17 GLU B C 1
ATOM 1733 O O . GLU B 1 17 ? 12.984 5.512 -3.814 1 78 17 GLU B O 1
ATOM 1738 N N . LYS B 1 18 ? 13.672 4.727 -1.774 1 88.56 18 LYS B N 1
ATOM 1739 C CA . LYS B 1 18 ? 13.086 3.41 -2.006 1 88.56 18 LYS B CA 1
ATOM 1740 C C . LYS B 1 18 ? 11.594 3.408 -1.685 1 88.56 18 LYS B C 1
ATOM 1742 O O . LYS B 1 18 ? 11.164 3.992 -0.687 1 88.56 18 LYS B O 1
ATOM 1747 N N . ARG B 1 19 ? 10.836 2.848 -2.615 1 93.12 19 ARG B N 1
ATOM 1748 C CA . ARG B 1 19 ? 9.391 2.805 -2.459 1 93.12 19 ARG B CA 1
ATOM 1749 C C . ARG B 1 19 ? 8.844 1.416 -2.783 1 93.12 19 ARG B C 1
ATOM 1751 O O . ARG B 1 19 ? 9.5 0.632 -3.471 1 93.12 19 ARG B O 1
ATOM 1758 N N . ASP B 1 20 ? 7.773 1.146 -2.215 1 95.5 20 ASP B N 1
ATOM 1759 C CA . ASP B 1 20 ? 6.938 0.029 -2.643 1 95.5 20 ASP B CA 1
ATOM 1760 C C . ASP B 1 20 ? 5.707 0.522 -3.398 1 95.5 20 ASP B C 1
ATOM 1762 O O . ASP B 1 20 ? 5.168 1.588 -3.09 1 95.5 20 ASP B O 1
ATOM 1766 N N . ALA B 1 21 ? 5.223 -0.307 -4.418 1 95.5 21 ALA B N 1
ATOM 1767 C CA . ALA B 1 21 ? 4.137 0.194 -5.254 1 95.5 21 ALA B CA 1
ATOM 1768 C C . ALA B 1 21 ? 3.154 -0.92 -5.605 1 95.5 21 ALA B C 1
ATOM 1770 O O . ALA B 1 21 ? 3.498 -2.104 -5.539 1 95.5 21 ALA B O 1
ATOM 1771 N N . ILE B 1 22 ? 1.962 -0.54 -5.945 1 95.69 22 ILE B N 1
ATOM 1772 C CA . ILE B 1 22 ? 0.922 -1.41 -6.48 1 95.69 22 ILE B CA 1
ATOM 1773 C C . ILE B 1 22 ? 0.347 -0.799 -7.758 1 95.69 22 ILE B C 1
ATOM 1775 O O . ILE B 1 22 ? 0.078 0.403 -7.812 1 95.69 22 ILE B O 1
ATOM 1779 N N . SER B 1 23 ? 0.192 -1.621 -8.812 1 93.5 23 SER B N 1
ATOM 1780 C CA . SER B 1 23 ? -0.375 -1.157 -10.078 1 93.5 23 SER B CA 1
ATOM 1781 C C . SER B 1 23 ? -1.881 -0.948 -9.961 1 93.5 23 SER B C 1
ATOM 1783 O O . SER B 1 23 ? -2.574 -1.729 -9.312 1 93.5 23 SER B O 1
ATOM 1785 N N . HIS B 1 24 ? -2.406 0.053 -10.703 1 94 24 HIS B N 1
ATOM 1786 C CA . HIS B 1 24 ? -3.842 0.302 -10.75 1 94 24 HIS B CA 1
ATOM 1787 C C . HIS B 1 24 ? -4.586 -0.887 -11.352 1 94 24 HIS B C 1
ATOM 1789 O O . HIS B 1 24 ? -5.77 -1.089 -11.07 1 94 24 HIS B O 1
ATOM 1795 N N . ASP B 1 25 ? -3.906 -1.699 -12.094 1 92.25 25 ASP B N 1
ATOM 1796 C CA . ASP B 1 25 ? -4.516 -2.889 -12.688 1 92.25 25 ASP B CA 1
ATOM 1797 C C . ASP B 1 25 ? -5.027 -3.838 -11.602 1 92.25 25 ASP B C 1
ATOM 1799 O O . ASP B 1 25 ? -6.094 -4.438 -11.75 1 92.25 25 ASP B O 1
ATOM 1803 N N . TRP B 1 26 ? -4.293 -3.951 -10.594 1 94.75 26 TRP B N 1
ATOM 1804 C CA . TRP B 1 26 ? -4.734 -4.789 -9.484 1 94.75 26 TRP B CA 1
ATOM 1805 C C . TRP B 1 26 ? -5.984 -4.211 -8.828 1 94.75 26 TRP B C 1
ATOM 1807 O O . TRP B 1 26 ? -6.902 -4.949 -8.469 1 94.75 26 TRP B O 1
ATOM 1817 N N . CYS B 1 27 ? -5.973 -2.926 -8.648 1 94.19 27 CYS B N 1
ATOM 1818 C CA . CYS B 1 27 ? -7.098 -2.277 -7.984 1 94.19 27 CYS B CA 1
ATOM 1819 C C . CYS B 1 27 ? -8.391 -2.52 -8.75 1 94.19 27 CYS B C 1
ATOM 1821 O O . CYS B 1 27 ? -9.438 -2.768 -8.141 1 94.19 27 CYS B O 1
ATOM 1823 N N . ARG B 1 28 ? -8.281 -2.426 -10.039 1 91.94 28 ARG B N 1
ATOM 1824 C CA . ARG B 1 28 ? -9.445 -2.723 -10.867 1 91.94 28 ARG B CA 1
ATOM 1825 C C . ARG B 1 28 ? -9.93 -4.152 -10.648 1 91.94 28 ARG B C 1
ATOM 1827 O O . ARG B 1 28 ? -11.133 -4.402 -10.562 1 91.94 28 ARG B O 1
ATOM 1834 N N . LEU B 1 29 ? -8.969 -5.008 -10.57 1 93.31 29 LEU B N 1
ATOM 1835 C CA . LEU B 1 29 ? -9.297 -6.406 -10.328 1 93.31 29 LEU B CA 1
ATOM 1836 C C . LEU B 1 29 ? -9.922 -6.586 -8.945 1 93.31 29 LEU B C 1
ATOM 1838 O O . LEU B 1 29 ? -10.914 -7.297 -8.797 1 93.31 29 LEU B O 1
ATOM 1842 N N . PHE B 1 30 ? -9.367 -5.973 -7.91 1 95.06 30 PHE B N 1
ATOM 1843 C CA . PHE B 1 30 ? -9.914 -6.047 -6.562 1 95.06 30 PHE B CA 1
ATOM 1844 C C . PHE B 1 30 ? -11.367 -5.582 -6.543 1 95.06 30 PHE B C 1
ATOM 1846 O O . PHE B 1 30 ? -12.219 -6.227 -5.934 1 95.06 30 PHE B O 1
ATOM 1853 N N . ASP B 1 31 ? -11.594 -4.492 -7.227 1 94.5 31 ASP B N 1
ATOM 1854 C CA . ASP B 1 31 ? -12.945 -3.934 -7.266 1 94.5 31 ASP B CA 1
ATOM 1855 C C . ASP B 1 31 ? -13.914 -4.898 -7.938 1 94.5 31 ASP B C 1
ATOM 1857 O O . ASP B 1 31 ? -15.039 -5.09 -7.465 1 94.5 31 ASP B O 1
ATOM 1861 N N . ALA B 1 32 ? -13.477 -5.52 -8.969 1 91.88 32 ALA B N 1
ATOM 1862 C CA . ALA B 1 32 ? -14.328 -6.43 -9.727 1 91.88 32 ALA B CA 1
ATOM 1863 C C . ALA B 1 32 ? -14.758 -7.621 -8.875 1 91.88 32 ALA B C 1
ATOM 1865 O O . ALA B 1 32 ? -15.859 -8.156 -9.055 1 91.88 32 ALA B O 1
ATOM 1866 N N . PHE B 1 33 ? -13.945 -7.965 -7.91 1 92.75 33 PHE B N 1
ATOM 1867 C CA . PHE B 1 33 ? -14.242 -9.148 -7.117 1 92.75 33 PHE B CA 1
ATOM 1868 C C . PHE B 1 33 ? -14.625 -8.766 -5.691 1 92.75 33 PHE B C 1
ATOM 1870 O O . PHE B 1 33 ? -14.781 -9.633 -4.832 1 92.75 33 PHE B O 1
ATOM 1877 N N . GLY B 1 34 ? -14.727 -7.492 -5.426 1 92.38 34 GLY B N 1
ATOM 1878 C CA . GLY B 1 34 ? -15.141 -7.012 -4.117 1 92.38 34 GLY B CA 1
ATOM 1879 C C . GLY B 1 34 ? -14.109 -7.262 -3.033 1 92.38 34 GLY B C 1
ATOM 1880 O O . GLY B 1 34 ? -14.461 -7.59 -1.898 1 92.38 34 GLY B O 1
ATOM 1881 N N . LEU B 1 35 ? -12.859 -7.18 -3.391 1 94.88 35 LEU B N 1
ATOM 1882 C CA . LEU B 1 35 ? -11.781 -7.441 -2.445 1 94.88 35 LEU B CA 1
ATOM 1883 C C . LEU B 1 35 ? -11.266 -6.141 -1.838 1 94.88 35 LEU B C 1
ATOM 1885 O O . LEU B 1 35 ? -11.273 -5.098 -2.494 1 94.88 35 LEU B O 1
ATOM 1889 N N . ARG B 1 36 ? -10.859 -6.219 -0.627 1 96.31 36 ARG B N 1
ATOM 1890 C CA . ARG B 1 36 ? -10.18 -5.133 0.074 1 96.31 36 ARG B CA 1
ATOM 1891 C C . ARG B 1 36 ? -8.742 -5.508 0.397 1 96.31 36 ARG B C 1
ATOM 1893 O O . ARG B 1 36 ? -8.484 -6.23 1.361 1 96.31 36 ARG B O 1
ATOM 1900 N N . PRO B 1 37 ? -7.816 -4.969 -0.334 1 97.56 37 PRO B N 1
ATOM 1901 C CA . PRO B 1 37 ? -6.418 -5.383 -0.179 1 97.56 37 PRO B CA 1
ATOM 1902 C C . PRO B 1 37 ? -5.715 -4.66 0.967 1 97.56 37 PRO B C 1
ATOM 1904 O O . PRO B 1 37 ? -5.793 -3.436 1.07 1 97.56 37 PRO B O 1
ATOM 1907 N N . VAL B 1 38 ? -5.098 -5.387 1.828 1 97.88 38 VAL B N 1
ATOM 1908 C CA . VAL B 1 38 ? -4.094 -4.863 2.752 1 97.88 38 VAL B CA 1
ATOM 1909 C C . VAL B 1 38 ? -2.701 -5.035 2.156 1 97.88 38 VAL B C 1
ATOM 1911 O O . VAL B 1 38 ? -2.16 -6.145 2.133 1 97.88 38 VAL B O 1
ATOM 1914 N N . LEU B 1 39 ? -2.152 -3.969 1.698 1 98.25 39 LEU B N 1
ATOM 1915 C CA . LEU B 1 39 ? -0.855 -3.984 1.033 1 98.25 39 LEU B CA 1
ATOM 1916 C C . LEU B 1 39 ? 0.277 -4.07 2.051 1 98.25 39 LEU B C 1
ATOM 1918 O O . LEU B 1 39 ? 0.338 -3.27 2.986 1 98.25 39 LEU B O 1
ATOM 1922 N N . VAL B 1 40 ? 1.154 -4.992 1.861 1 97.94 40 VAL B N 1
ATOM 1923 C CA . VAL B 1 40 ? 2.236 -5.219 2.812 1 97.94 40 VAL B CA 1
ATOM 1924 C C . VAL B 1 40 ? 3.543 -4.66 2.252 1 97.94 40 VAL B C 1
ATOM 1926 O O . VAL B 1 40 ? 4.055 -5.156 1.246 1 97.94 40 VAL B O 1
ATOM 1929 N N . SER B 1 41 ? 4.074 -3.693 2.9 1 97.25 41 SER B N 1
ATOM 1930 C CA . SER B 1 41 ? 5.316 -3.064 2.465 1 97.25 41 SER B CA 1
ATOM 1931 C C . SER B 1 41 ? 6.512 -3.98 2.697 1 97.25 41 SER B C 1
ATOM 1933 O O . SER B 1 41 ? 6.539 -4.738 3.668 1 97.25 41 SER B O 1
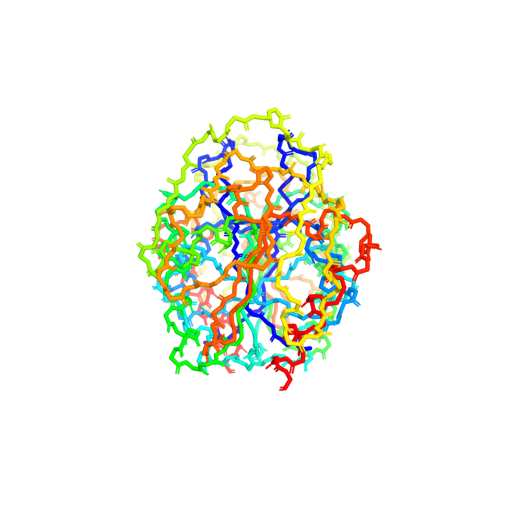ATOM 1935 N N . ASN B 1 42 ? 7.508 -3.85 1.849 1 97.12 42 ASN B N 1
ATOM 1936 C CA . ASN B 1 42 ? 8.727 -4.641 1.938 1 97.12 42 ASN B CA 1
ATOM 1937 C C . ASN B 1 42 ? 9.703 -4.059 2.959 1 97.12 42 ASN B C 1
ATOM 1939 O O . ASN B 1 42 ? 10.781 -4.617 3.184 1 97.12 42 ASN B O 1
ATOM 1943 N N . ALA B 1 43 ? 9.305 -2.996 3.643 1 95.88 43 ALA B N 1
ATOM 1944 C CA . ALA B 1 43 ? 10.25 -2.303 4.512 1 95.88 43 ALA B CA 1
ATOM 1945 C C . ALA B 1 43 ? 9.82 -2.396 5.973 1 95.88 43 ALA B C 1
ATOM 1947 O O . ALA B 1 43 ? 10.477 -1.839 6.855 1 95.88 43 ALA B O 1
ATOM 1948 N N . MET B 1 44 ? 8.711 -3.104 6.164 1 95.81 44 MET B N 1
ATOM 1949 C CA . MET B 1 44 ? 8.25 -3.271 7.539 1 95.81 44 MET B CA 1
ATOM 1950 C C . MET B 1 44 ? 9.156 -4.234 8.297 1 95.81 44 MET B C 1
ATOM 1952 O O . MET B 1 44 ? 9.609 -5.238 7.746 1 95.81 44 MET B O 1
ATOM 1956 N N . ASP B 1 45 ? 9.359 -3.982 9.578 1 95.44 45 ASP B N 1
ATOM 1957 C CA . ASP B 1 45 ? 10.117 -4.895 10.422 1 95.44 45 ASP B CA 1
ATOM 1958 C C . ASP B 1 45 ? 9.398 -6.23 10.578 1 95.44 45 ASP B C 1
ATOM 1960 O O . ASP B 1 45 ? 10.031 -7.289 10.547 1 95.44 45 ASP B O 1
ATOM 1964 N N . ASP B 1 46 ? 8.109 -6.16 10.742 1 95.81 46 ASP B N 1
ATOM 1965 C CA . ASP B 1 46 ? 7.262 -7.332 10.922 1 95.81 46 ASP B CA 1
ATOM 1966 C C . ASP B 1 46 ? 6.145 -7.355 9.883 1 95.81 46 ASP B C 1
ATOM 1968 O O . ASP B 1 46 ? 4.992 -7.051 10.195 1 95.81 46 ASP B O 1
ATOM 1972 N N . PRO B 1 47 ? 6.465 -7.848 8.711 1 94.69 47 PRO B N 1
ATOM 1973 C CA . PRO B 1 47 ? 5.465 -7.824 7.641 1 94.69 47 PRO B CA 1
ATOM 1974 C C . PRO B 1 47 ? 4.32 -8.805 7.879 1 94.69 47 PRO B C 1
ATOM 1976 O O . PRO B 1 47 ? 3.277 -8.711 7.227 1 94.69 47 PRO B O 1
ATOM 1979 N N . VAL B 1 48 ? 4.445 -9.758 8.773 1 96 48 VAL B N 1
ATOM 1980 C CA . VAL B 1 48 ? 3.391 -10.75 8.961 1 96 48 VAL B CA 1
ATOM 1981 C C . VAL B 1 48 ? 2.504 -10.344 10.133 1 96 48 VAL B C 1
ATOM 1983 O O . VAL B 1 48 ? 1.478 -10.977 10.391 1 96 48 VAL B O 1
ATOM 1986 N N . GLY B 1 49 ? 2.885 -9.289 10.891 1 94.44 49 GLY B N 1
ATOM 1987 C CA . GLY B 1 49 ? 2.09 -8.836 12.016 1 94.44 49 GLY B CA 1
ATOM 1988 C C . GLY B 1 49 ? 0.66 -8.492 11.641 1 94.44 49 GLY B C 1
ATOM 1989 O O . GLY B 1 49 ? -0.246 -8.602 12.477 1 94.44 49 GLY B O 1
ATOM 1990 N N . PHE B 1 50 ? 0.452 -8.094 10.375 1 94.06 50 PHE B N 1
ATOM 1991 C CA . PHE B 1 50 ? -0.883 -7.773 9.883 1 94.06 50 PHE B CA 1
ATOM 1992 C C . PHE B 1 50 ? -1.803 -8.984 9.992 1 94.06 50 PHE B C 1
ATOM 1994 O O . PHE B 1 50 ? -3 -8.844 10.25 1 94.06 50 PHE B O 1
ATOM 2001 N N . LEU B 1 51 ? -1.258 -10.172 9.75 1 94 51 LEU B N 1
ATOM 2002 C CA . LEU B 1 51 ? -2.043 -11.406 9.734 1 94 51 LEU B CA 1
ATOM 2003 C C . LEU B 1 51 ? -2.604 -11.711 11.125 1 94 51 LEU B C 1
ATOM 2005 O O . LEU B 1 51 ? -3.619 -12.398 11.25 1 94 51 LEU B O 1
ATOM 2009 N N . ASP B 1 52 ? -1.993 -11.125 12.141 1 92.56 52 ASP B N 1
ATOM 2010 C CA . ASP B 1 52 ? -2.408 -11.383 13.516 1 92.56 52 ASP B CA 1
ATOM 2011 C C . ASP B 1 52 ? -3.533 -10.438 13.938 1 92.56 52 ASP B C 1
ATOM 2013 O O . ASP B 1 52 ? -4.293 -10.742 14.859 1 92.56 52 ASP B O 1
ATOM 2017 N N . VAL B 1 53 ? -3.666 -9.359 13.289 1 93.31 53 VAL B N 1
ATOM 2018 C CA . VAL B 1 53 ? -4.523 -8.32 13.859 1 93.31 53 VAL B CA 1
ATOM 2019 C C . VAL B 1 53 ? -5.664 -8.008 12.891 1 93.31 53 VAL B C 1
ATOM 2021 O O . VAL B 1 53 ? -6.629 -7.336 13.258 1 93.31 53 VAL B O 1
ATOM 2024 N N . LEU B 1 54 ? -5.539 -8.492 11.656 1 95.25 54 LEU B N 1
ATOM 2025 C CA . LEU B 1 54 ? -6.59 -8.242 10.672 1 95.25 54 LEU B CA 1
ATOM 2026 C C . LEU B 1 54 ? -7.238 -9.539 10.219 1 95.25 54 LEU B C 1
ATOM 2028 O O . LEU B 1 54 ? -6.566 -10.57 10.109 1 95.25 54 LEU B O 1
ATOM 2032 N N . PRO B 1 55 ? -8.422 -9.484 9.906 1 94 55 PRO B N 1
ATOM 2033 C CA . PRO B 1 55 ? -9.148 -10.688 9.5 1 94 55 PRO B CA 1
ATOM 2034 C C . PRO B 1 55 ? -9.008 -10.992 8.016 1 94 55 PRO B C 1
ATOM 2036 O O . PRO B 1 55 ? -10.008 -11.25 7.332 1 94 55 PRO B O 1
ATOM 2039 N N . GLY B 1 56 ? -7.844 -10.977 7.555 1 95.56 56 GLY B N 1
ATOM 2040 C CA . GLY B 1 56 ? -7.617 -11.344 6.164 1 95.56 56 GLY B CA 1
ATOM 2041 C C . GLY B 1 56 ? -7.793 -12.828 5.898 1 95.56 56 GLY B C 1
ATOM 2042 O O . GLY B 1 56 ? -7.426 -13.656 6.73 1 95.56 56 GLY B O 1
ATOM 2043 N N . ARG B 1 57 ? -8.242 -13.164 4.68 1 96.88 57 ARG B N 1
ATOM 2044 C CA . ARG B 1 57 ? -8.617 -14.547 4.406 1 96.88 57 ARG B CA 1
ATOM 2045 C C . ARG B 1 57 ? -7.809 -15.109 3.244 1 96.88 57 ARG B C 1
ATOM 2047 O O . ARG B 1 57 ? -8 -16.266 2.846 1 96.88 57 ARG B O 1
ATOM 2054 N N . GLY B 1 58 ? -6.938 -14.367 2.658 1 98.06 58 GLY B N 1
ATOM 2055 C CA . GLY B 1 58 ? -6.121 -14.812 1.538 1 98.06 58 GLY B CA 1
ATOM 2056 C C . GLY B 1 58 ? -4.859 -13.984 1.354 1 98.06 58 GLY B C 1
ATOM 2057 O O . GLY B 1 58 ? -4.746 -12.891 1.896 1 98.06 58 GLY B O 1
ATOM 2058 N N . LEU B 1 59 ? -3.91 -14.531 0.679 1 98.56 59 LEU B N 1
ATOM 2059 C CA . LEU B 1 59 ? -2.65 -13.867 0.358 1 98.56 59 LEU B CA 1
ATOM 2060 C C . LEU B 1 59 ? -2.408 -13.859 -1.147 1 98.56 59 LEU B C 1
ATOM 2062 O O . LEU B 1 59 ? -2.5 -14.898 -1.801 1 98.56 59 LEU B O 1
ATOM 2066 N N . LEU B 1 60 ? -2.219 -12.719 -1.662 1 98.62 60 LEU B N 1
ATOM 2067 C CA . LEU B 1 60 ? -1.857 -12.555 -3.066 1 98.62 60 LEU B CA 1
ATOM 2068 C C . LEU B 1 60 ? -0.412 -12.086 -3.203 1 98.62 60 LEU B C 1
ATOM 2070 O O . LEU B 1 60 ? -0.049 -11.023 -2.693 1 98.62 60 LEU B O 1
ATOM 2074 N N . LEU B 1 61 ? 0.413 -12.906 -3.828 1 98.62 61 LEU B N 1
ATOM 2075 C CA . LEU B 1 61 ? 1.757 -12.484 -4.215 1 98.62 61 LEU B CA 1
ATOM 2076 C C . LEU B 1 61 ? 1.766 -11.938 -5.637 1 98.62 61 LEU B C 1
ATOM 2078 O O . LEU B 1 61 ? 1.56 -12.68 -6.598 1 98.62 61 LEU B O 1
ATOM 2082 N N . THR B 1 62 ? 2.047 -10.664 -5.781 1 97.56 62 THR B N 1
ATOM 2083 C CA . THR B 1 62 ? 1.911 -9.969 -7.059 1 97.56 62 THR B CA 1
ATOM 2084 C C . THR B 1 62 ? 3.156 -10.172 -7.918 1 97.56 62 THR B C 1
ATOM 2086 O O . THR B 1 62 ? 4.156 -10.727 -7.449 1 97.56 62 THR B O 1
ATOM 2089 N N . GLY B 1 63 ? 3.012 -9.711 -9.125 1 94.06 63 GLY B N 1
ATOM 2090 C CA . GLY B 1 63 ? 4.148 -9.734 -10.023 1 94.06 63 GLY B CA 1
ATOM 2091 C C . GLY B 1 63 ? 5.074 -8.539 -9.859 1 94.06 63 GLY B C 1
ATOM 2092 O O . GLY B 1 63 ? 4.969 -7.801 -8.875 1 94.06 63 GLY B O 1
ATOM 2093 N N . GLY B 1 64 ? 6.035 -8.492 -10.758 1 87.19 64 GLY B N 1
ATOM 2094 C CA . GLY B 1 64 ? 6.992 -7.398 -10.727 1 87.19 64 GLY B CA 1
ATOM 2095 C C . GLY B 1 64 ? 8.32 -7.777 -10.086 1 87.19 64 GLY B C 1
ATOM 2096 O O . GLY B 1 64 ? 8.391 -8.75 -9.336 1 87.19 64 GLY B O 1
ATOM 2097 N N . ASP B 1 65 ? 9.359 -6.988 -10.43 1 88.19 65 ASP B N 1
ATOM 2098 C CA . ASP B 1 65 ? 10.711 -7.215 -9.93 1 88.19 65 ASP B CA 1
ATOM 2099 C C . ASP B 1 65 ? 11.203 -8.609 -10.305 1 88.19 65 ASP B C 1
ATOM 2101 O O . ASP B 1 65 ? 10.43 -9.445 -10.781 1 88.19 65 ASP B O 1
ATOM 2105 N N . ASP B 1 66 ? 12.391 -8.859 -10.148 1 89.81 66 ASP B N 1
ATOM 2106 C CA . ASP B 1 66 ? 12.992 -10.188 -10.273 1 89.81 66 ASP B CA 1
ATOM 2107 C C . ASP B 1 66 ? 13.219 -10.82 -8.898 1 89.81 66 ASP B C 1
ATOM 2109 O O . ASP B 1 66 ? 13.344 -10.109 -7.902 1 89.81 66 ASP B O 1
ATOM 2113 N N . ILE B 1 67 ? 13.148 -12.188 -8.883 1 93.69 67 ILE B N 1
ATOM 2114 C CA . ILE B 1 67 ? 13.633 -12.859 -7.688 1 93.69 67 ILE B CA 1
ATOM 2115 C C . ILE B 1 67 ? 15.062 -12.406 -7.387 1 93.69 67 ILE B C 1
ATOM 2117 O O . ILE B 1 67 ? 15.891 -12.297 -8.297 1 93.69 67 ILE B O 1
ATOM 2121 N N . GLY B 1 68 ? 15.367 -12.148 -6.195 1 92.81 68 GLY B N 1
ATOM 2122 C CA . GLY B 1 68 ? 16.656 -11.57 -5.809 1 92.81 68 GLY B CA 1
ATOM 2123 C C . GLY B 1 68 ? 16.516 -10.18 -5.227 1 92.81 68 GLY B C 1
ATOM 2124 O O . GLY B 1 68 ? 17.5 -9.633 -4.703 1 92.81 68 GLY B O 1
ATOM 2125 N N . THR B 1 69 ? 15.375 -9.625 -5.391 1 93.19 69 THR B N 1
ATOM 2126 C CA . THR B 1 69 ? 15.102 -8.375 -4.684 1 93.19 69 THR B CA 1
ATOM 2127 C C . THR B 1 69 ? 15 -8.617 -3.18 1 93.19 69 THR B C 1
ATOM 2129 O O . THR B 1 69 ? 13.945 -9.023 -2.68 1 93.19 69 THR B O 1
ATOM 2132 N N . VAL B 1 70 ? 15.961 -8.297 -2.488 1 94.38 70 VAL B N 1
ATOM 2133 C CA . VAL B 1 70 ? 16.25 -8.82 -1.155 1 94.38 70 VAL B CA 1
ATOM 2134 C C . VAL B 1 70 ? 15.078 -8.508 -0.221 1 94.38 70 VAL B C 1
ATOM 2136 O O . VAL B 1 70 ? 14.531 -9.414 0.421 1 94.38 70 VAL B O 1
ATOM 2139 N N . ASN B 1 71 ? 14.641 -7.25 -0.121 1 94.69 71 ASN B N 1
ATOM 2140 C CA . ASN B 1 71 ? 13.586 -6.871 0.814 1 94.69 71 ASN B CA 1
ATOM 2141 C C . ASN B 1 71 ? 12.258 -7.539 0.462 1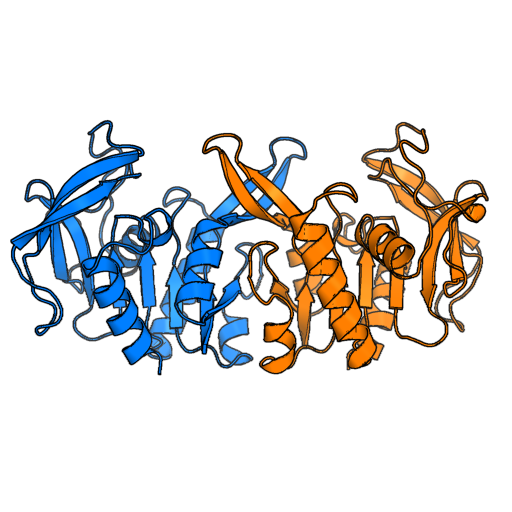 94.69 71 ASN B C 1
ATOM 2143 O O . ASN B 1 71 ? 11.516 -7.973 1.351 1 94.69 71 ASN B O 1
ATOM 2147 N N . ARG B 1 72 ? 11.953 -7.594 -0.786 1 97 72 ARG B N 1
ATOM 2148 C CA . ARG B 1 72 ? 10.703 -8.219 -1.2 1 97 72 ARG B CA 1
ATOM 2149 C C . ARG B 1 72 ? 10.742 -9.727 -0.995 1 97 72 ARG B C 1
ATOM 2151 O O . ARG B 1 72 ? 9.766 -10.328 -0.556 1 97 72 ARG B O 1
ATOM 2158 N N . ASP B 1 73 ? 11.914 -10.359 -1.33 1 97.69 73 ASP B N 1
ATOM 2159 C CA . ASP B 1 73 ? 12.062 -11.789 -1.086 1 97.69 73 ASP B CA 1
ATOM 2160 C C . ASP B 1 73 ? 11.836 -12.125 0.386 1 97.69 73 ASP B C 1
ATOM 2162 O O . ASP B 1 73 ? 11.148 -13.094 0.709 1 97.69 73 ASP B O 1
ATOM 2166 N N . ARG B 1 74 ? 12.43 -11.32 1.25 1 97.62 74 ARG B N 1
ATOM 2167 C CA . ARG B 1 74 ? 12.242 -11.516 2.684 1 97.62 74 ARG B CA 1
ATOM 2168 C C . ARG B 1 74 ? 10.773 -11.414 3.064 1 97.62 74 ARG B C 1
ATOM 2170 O O . ARG B 1 74 ? 10.234 -12.297 3.74 1 97.62 74 ARG B O 1
ATOM 2177 N N . THR B 1 75 ? 10.141 -10.383 2.654 1 98 75 THR B N 1
ATOM 2178 C CA . THR B 1 75 ? 8.75 -10.141 3 1 98 75 THR B CA 1
ATOM 2179 C C . THR B 1 75 ? 7.855 -11.266 2.494 1 98 75 THR B C 1
ATOM 2181 O O . THR B 1 75 ? 7.07 -11.836 3.256 1 98 75 THR B O 1
ATOM 2184 N N . GLU B 1 76 ? 8.008 -11.625 1.241 1 98.44 76 GLU B N 1
ATOM 2185 C CA . GLU B 1 76 ? 7.16 -12.656 0.653 1 98.44 76 GLU B CA 1
ATOM 2186 C C . GLU B 1 76 ? 7.449 -14.023 1.261 1 98.44 76 GLU B C 1
ATOM 2188 O O . GLU B 1 76 ? 6.547 -14.844 1.413 1 98.44 76 GLU B O 1
ATOM 2193 N N . GLY B 1 77 ? 8.742 -14.266 1.558 1 98.31 77 GLY B N 1
ATOM 2194 C CA . GLY B 1 77 ? 9.062 -15.492 2.264 1 98.31 77 GLY B CA 1
ATOM 2195 C C . GLY B 1 77 ? 8.359 -15.617 3.602 1 98.31 77 GLY B C 1
ATOM 2196 O O . GLY B 1 77 ? 7.785 -16.656 3.916 1 98.31 77 GLY B O 1
ATOM 2197 N N . LEU B 1 78 ? 8.383 -14.57 4.379 1 98.31 78 LEU B N 1
ATOM 2198 C CA . LEU B 1 78 ? 7.734 -14.547 5.688 1 98.31 78 LEU B CA 1
ATOM 2199 C C . LEU B 1 78 ? 6.223 -14.672 5.547 1 98.31 78 LEU B C 1
ATOM 2201 O O . LEU B 1 78 ? 5.578 -15.367 6.332 1 98.31 78 LEU B O 1
ATOM 2205 N N . LEU B 1 79 ? 5.672 -14.039 4.562 1 98.38 79 LEU B N 1
ATOM 2206 C CA . LEU B 1 79 ? 4.234 -14.117 4.32 1 98.38 79 LEU B CA 1
ATOM 2207 C C . LEU B 1 79 ? 3.818 -15.539 3.951 1 98.38 79 LEU B C 1
ATOM 2209 O O . LEU B 1 79 ? 2.799 -16.031 4.434 1 98.38 79 LEU B O 1
ATOM 2213 N N . LEU B 1 80 ? 4.613 -16.141 3.102 1 98.38 80 LEU B N 1
ATOM 2214 C CA . LEU B 1 80 ? 4.316 -17.516 2.693 1 98.38 80 LEU B CA 1
ATOM 2215 C C . LEU B 1 80 ? 4.371 -18.453 3.887 1 98.38 80 LEU B C 1
ATOM 2217 O O . LEU B 1 80 ? 3.482 -19.297 4.062 1 98.38 80 LEU B O 1
ATOM 2221 N N . GLU B 1 81 ? 5.406 -18.312 4.652 1 98.19 81 GLU B N 1
ATOM 2222 C CA . GLU B 1 81 ? 5.535 -19.141 5.844 1 98.19 81 GLU B CA 1
ATOM 2223 C C . GLU B 1 81 ? 4.32 -18.984 6.758 1 98.19 81 GLU B C 1
ATOM 2225 O O . GLU B 1 81 ? 3.77 -19.969 7.242 1 98.19 81 GLU B O 1
ATOM 2230 N N . ALA B 1 82 ? 3.955 -17.797 7.039 1 97.88 82 ALA B N 1
ATOM 2231 C CA . ALA B 1 82 ? 2.799 -17.516 7.887 1 97.88 82 ALA B CA 1
ATOM 2232 C C . ALA B 1 82 ? 1.522 -18.094 7.277 1 97.88 82 ALA B C 1
ATOM 2234 O O . ALA B 1 82 ? 0.67 -18.625 7.992 1 97.88 82 ALA B O 1
ATOM 2235 N N . ALA B 1 83 ? 1.407 -17.922 5.965 1 97.31 83 ALA B N 1
ATOM 2236 C CA . ALA B 1 83 ? 0.221 -18.422 5.277 1 97.31 83 ALA B CA 1
ATOM 2237 C C . ALA B 1 83 ? 0.11 -19.938 5.414 1 97.31 83 ALA B C 1
ATOM 2239 O O . ALA B 1 83 ? -0.98 -20.469 5.637 1 97.31 83 ALA B O 1
ATOM 2240 N N . LEU B 1 84 ? 1.166 -20.594 5.25 1 97.25 84 LEU B N 1
ATOM 2241 C CA . LEU B 1 84 ? 1.183 -22.047 5.371 1 97.25 84 LEU B CA 1
ATOM 2242 C C . LEU B 1 84 ? 0.798 -22.484 6.781 1 97.25 84 LEU B C 1
ATOM 2244 O O . LEU B 1 84 ? -0.019 -23.391 6.953 1 97.25 84 LEU B O 1
ATOM 2248 N N . THR B 1 85 ? 1.366 -21.781 7.727 1 96.38 85 THR B N 1
ATOM 2249 C CA . THR B 1 85 ? 1.095 -22.094 9.125 1 96.38 85 THR B CA 1
ATOM 2250 C C . THR B 1 85 ? -0.383 -21.891 9.445 1 96.38 85 THR B C 1
ATOM 2252 O O . THR B 1 85 ? -0.969 -22.656 10.211 1 96.38 85 THR B O 1
ATOM 2255 N N . ARG B 1 86 ? -0.979 -20.984 8.836 1 95.31 86 ARG B N 1
ATOM 2256 C CA . ARG B 1 86 ? -2.357 -20.609 9.133 1 95.31 86 ARG B CA 1
ATOM 2257 C C . ARG B 1 86 ? -3.324 -21.234 8.133 1 95.31 86 ARG B C 1
ATOM 2259 O O . ARG B 1 86 ? -4.535 -21.016 8.219 1 95.31 86 ARG B O 1
ATOM 2266 N N . GLN B 1 87 ? -2.752 -21.922 7.152 1 95.69 87 GLN B N 1
ATOM 2267 C CA . GLN B 1 87 ? -3.525 -22.5 6.062 1 95.69 87 GLN B CA 1
ATOM 2268 C C . GLN B 1 87 ? -4.301 -21.438 5.301 1 95.69 87 GLN B C 1
ATOM 2270 O O . GLN B 1 87 ? -5.469 -21.641 4.957 1 95.69 87 GLN B O 1
ATOM 2275 N N . LEU B 1 88 ? -3.715 -20.281 5.215 1 97.19 88 LEU B N 1
ATOM 2276 C CA . LEU B 1 88 ? -4.266 -19.172 4.438 1 97.19 88 LEU B CA 1
ATOM 2277 C C . LEU B 1 88 ? -4.09 -19.422 2.941 1 97.19 88 LEU B C 1
ATOM 2279 O O . LEU B 1 88 ? -2.977 -19.688 2.48 1 97.19 88 LEU B O 1
ATOM 2283 N N . PRO B 1 89 ? -5.176 -19.406 2.152 1 98.62 89 PRO B N 1
ATOM 2284 C CA . PRO B 1 89 ? -5.043 -19.594 0.707 1 98.62 89 PRO B CA 1
ATOM 2285 C C . PRO B 1 89 ? -4.133 -18.547 0.056 1 98.62 89 PRO B C 1
ATOM 2287 O O . PRO B 1 89 ? -4.211 -17.359 0.388 1 98.62 89 PRO B O 1
ATOM 2290 N N . VAL B 1 90 ? -3.271 -19 -0.849 1 98.75 90 VAL B N 1
ATOM 2291 C CA . VAL B 1 90 ? -2.297 -18.141 -1.508 1 98.75 90 VAL B CA 1
ATOM 2292 C C . VAL B 1 90 ? -2.498 -18.203 -3.021 1 98.75 90 VAL B C 1
ATOM 2294 O O . VAL B 1 90 ? -2.717 -19.266 -3.586 1 98.75 90 VAL B O 1
ATOM 2297 N N . PHE B 1 91 ? -2.518 -17.062 -3.664 1 98.62 91 PHE B N 1
ATOM 2298 C CA . PHE B 1 91 ? -2.5 -16.938 -5.117 1 98.62 91 PHE B CA 1
ATOM 2299 C C . PHE B 1 91 ? -1.287 -16.141 -5.578 1 98.62 91 PHE B C 1
ATOM 2301 O O . PHE B 1 91 ? -1.054 -15.031 -5.102 1 98.62 91 PHE B O 1
ATOM 2308 N N . GLY B 1 92 ? -0.47 -16.688 -6.434 1 98.5 92 GLY B N 1
ATOM 2309 C CA . GLY B 1 92 ? 0.708 -16.016 -6.953 1 98.5 92 GLY B CA 1
ATOM 2310 C C . GLY B 1 92 ? 0.591 -15.656 -8.422 1 98.5 92 GLY B C 1
ATOM 2311 O O . GLY B 1 92 ? 0.043 -16.422 -9.211 1 98.5 92 GLY B O 1
ATOM 2312 N N . VAL B 1 93 ? 1.136 -14.547 -8.789 1 97 93 VAL B N 1
ATOM 2313 C CA . VAL B 1 93 ? 1.095 -14.102 -10.172 1 97 93 VAL B CA 1
ATOM 2314 C C . VAL B 1 93 ? 2.494 -13.688 -10.625 1 97 93 VAL B C 1
ATOM 2316 O O . VAL B 1 93 ? 3.143 -12.859 -9.984 1 97 93 VAL B O 1
ATOM 2319 N N . CYS B 1 94 ? 2.941 -14.312 -11.727 1 95.94 94 CYS B N 1
ATOM 2320 C CA . CYS B 1 94 ? 4.23 -14.047 -12.352 1 95.94 94 CYS B CA 1
ATOM 2321 C C . CYS B 1 94 ? 5.371 -14.234 -11.367 1 95.94 94 CYS B C 1
ATOM 2323 O O . CYS B 1 94 ? 5.711 -15.367 -11.016 1 95.94 94 CYS B O 1
ATOM 2325 N N . ARG B 1 95 ? 5.879 -13.148 -10.812 1 96.38 95 ARG B N 1
ATOM 2326 C CA . ARG B 1 95 ? 6.906 -13.297 -9.781 1 96.38 95 ARG B CA 1
ATOM 2327 C C . ARG B 1 95 ? 6.391 -14.117 -8.609 1 96.38 95 ARG B C 1
ATOM 2329 O O . ARG B 1 95 ? 7.145 -14.883 -7.996 1 96.38 95 ARG B O 1
ATOM 2336 N N . GLY B 1 96 ? 5.148 -13.961 -8.281 1 98.25 96 GLY B N 1
ATOM 2337 C CA . GLY B 1 96 ? 4.535 -14.734 -7.211 1 98.25 96 GLY B CA 1
ATOM 2338 C C . GLY B 1 96 ? 4.672 -16.234 -7.406 1 98.25 96 GLY B C 1
ATOM 2339 O O . GLY B 1 96 ? 4.918 -16.969 -6.449 1 98.25 96 GLY B O 1
ATOM 2340 N N . LEU B 1 97 ? 4.441 -16.656 -8.625 1 98.31 97 LEU B N 1
ATOM 2341 C CA . LEU B 1 97 ? 4.656 -18.062 -8.953 1 98.31 97 LEU B CA 1
ATOM 2342 C C . LEU B 1 97 ? 6.113 -18.453 -8.727 1 98.31 97 LEU B C 1
ATOM 2344 O O . LEU B 1 97 ? 6.391 -19.5 -8.141 1 98.31 97 LEU B O 1
ATOM 2348 N N . GLN B 1 98 ? 6.992 -17.609 -9.188 1 97.88 98 GLN B N 1
ATOM 2349 C CA . GLN B 1 98 ? 8.422 -17.859 -9.055 1 97.88 98 GLN B CA 1
ATOM 2350 C C . GLN B 1 98 ? 8.836 -17.922 -7.586 1 97.88 98 GLN B C 1
ATOM 2352 O O . GLN B 1 98 ? 9.617 -18.781 -7.188 1 97.88 98 GLN B O 1
ATOM 2357 N N . MET B 1 99 ? 8.289 -17.047 -6.793 1 98.44 99 MET B N 1
ATOM 2358 C CA . MET B 1 99 ? 8.602 -17 -5.363 1 98.44 99 MET B CA 1
ATOM 2359 C C . MET B 1 99 ? 8.109 -18.266 -4.656 1 98.44 99 MET B C 1
ATOM 2361 O O . MET B 1 99 ? 8.812 -18.812 -3.812 1 98.44 99 MET B O 1
ATOM 2365 N N . ILE B 1 100 ? 6.906 -18.672 -4.965 1 98.75 100 ILE B N 1
ATOM 2366 C CA . ILE B 1 100 ? 6.332 -19.875 -4.375 1 98.75 100 ILE B CA 1
ATOM 2367 C C . ILE B 1 100 ? 7.203 -21.094 -4.715 1 98.75 100 ILE B C 1
ATOM 2369 O O . ILE B 1 100 ? 7.52 -21.906 -3.844 1 98.75 100 ILE B O 1
ATOM 2373 N N . ASN B 1 101 ? 7.586 -21.219 -5.988 1 98.75 101 ASN B N 1
ATOM 2374 C CA . ASN B 1 101 ? 8.453 -22.328 -6.398 1 98.75 101 ASN B CA 1
ATOM 2375 C C . ASN B 1 101 ? 9.773 -22.312 -5.625 1 98.75 101 ASN B C 1
ATOM 2377 O O . ASN B 1 101 ? 10.211 -23.344 -5.121 1 98.75 101 ASN B O 1
ATOM 2381 N N . GLN B 1 102 ? 10.359 -21.156 -5.531 1 98 102 GLN B N 1
ATOM 2382 C CA . GLN B 1 102 ? 11.617 -21.031 -4.805 1 98 102 GLN B CA 1
ATOM 2383 C C . GLN B 1 102 ? 11.445 -21.391 -3.332 1 98 102 GLN B C 1
ATOM 2385 O O . GLN B 1 102 ? 12.312 -22.031 -2.74 1 98 102 GLN B O 1
ATOM 2390 N N . TYR B 1 103 ? 10.422 -20.984 -2.738 1 98.5 103 TYR B N 1
ATOM 2391 C CA . TYR B 1 103 ? 10.148 -21.234 -1.328 1 98.5 103 TYR B CA 1
ATOM 2392 C C . TYR B 1 103 ? 10.141 -22.734 -1.036 1 98.5 103 TYR B C 1
ATOM 2394 O O . TYR B 1 103 ? 10.625 -23.172 0.009 1 98.5 103 TYR B O 1
ATOM 2402 N N . PHE B 1 104 ? 9.609 -23.469 -1.905 1 98.44 104 PHE B N 1
ATOM 2403 C CA . PHE B 1 104 ? 9.477 -24.906 -1.702 1 98.44 104 PHE B CA 1
ATOM 2404 C C . PHE B 1 104 ? 10.703 -25.641 -2.232 1 98.44 104 PHE B C 1
ATOM 2406 O O . PHE B 1 104 ? 10.695 -26.875 -2.336 1 98.44 104 PHE B O 1
ATOM 2413 N N . GLY B 1 105 ? 11.727 -24.891 -2.676 1 98.12 105 GLY B N 1
ATOM 2414 C CA . GLY B 1 105 ? 13.016 -25.5 -2.971 1 98.12 105 GLY B CA 1
ATOM 2415 C C . GLY B 1 105 ? 13.258 -25.703 -4.453 1 98.12 105 GLY B C 1
ATOM 2416 O O . GLY B 1 105 ? 14.219 -26.344 -4.848 1 98.12 105 GLY B O 1
ATOM 2417 N N . GLY B 1 106 ? 12.336 -25.188 -5.34 1 98.31 106 GLY B N 1
ATOM 2418 C CA . GLY B 1 106 ? 12.547 -25.25 -6.777 1 98.31 106 GLY B CA 1
ATOM 2419 C C . GLY B 1 106 ? 13.57 -24.25 -7.273 1 98.31 106 GLY B C 1
ATOM 2420 O O . GLY B 1 106 ? 14.109 -23.469 -6.488 1 98.31 106 GLY B O 1
ATOM 2421 N N . THR B 1 107 ? 13.797 -24.312 -8.602 1 96.81 107 THR B N 1
ATOM 2422 C CA . THR B 1 107 ? 14.789 -23.422 -9.188 1 96.81 107 THR B CA 1
ATOM 2423 C C . THR B 1 107 ? 14.164 -22.578 -10.297 1 96.81 107 THR B C 1
ATOM 2425 O O . THR B 1 107 ? 13.102 -22.922 -10.82 1 96.81 107 THR B O 1
ATOM 2428 N N . LEU B 1 108 ? 14.758 -21.469 -10.516 1 95 108 LEU B N 1
ATOM 2429 C CA . LEU B 1 108 ? 14.336 -20.531 -11.547 1 95 108 LEU B CA 1
ATOM 2430 C C . LEU B 1 108 ? 15.32 -20.516 -12.711 1 95 108 LEU B C 1
ATOM 2432 O O . LEU B 1 108 ? 16.531 -20.547 -12.492 1 95 108 LEU B O 1
ATOM 2436 N N . THR B 1 109 ? 14.797 -20.453 -13.875 1 90.94 109 THR B N 1
ATOM 2437 C CA . THR B 1 109 ? 15.609 -20.234 -15.062 1 90.94 109 THR B CA 1
ATOM 2438 C C . THR B 1 109 ? 15.555 -18.781 -15.508 1 90.94 109 THR B C 1
ATOM 2440 O O . THR B 1 109 ? 14.469 -18.234 -15.688 1 90.94 109 THR B O 1
ATOM 2443 N N . ARG B 1 110 ? 16.656 -18.203 -15.68 1 89 110 ARG B N 1
ATOM 2444 C CA . ARG B 1 110 ? 16.734 -16.797 -16.078 1 89 110 ARG B CA 1
ATOM 2445 C C . ARG B 1 110 ? 16.734 -16.672 -17.609 1 89 110 ARG B C 1
ATOM 2447 O O . ARG B 1 110 ? 17.312 -17.5 -18.297 1 89 110 ARG B O 1
ATOM 2454 N N . ASN B 1 111 ? 16.188 -15.586 -18.016 1 80.31 111 ASN B N 1
ATOM 2455 C CA . ASN B 1 111 ? 16.188 -15.18 -19.422 1 80.31 111 ASN B CA 1
ATOM 2456 C C . ASN B 1 111 ? 15.719 -16.312 -20.344 1 80.31 111 ASN B C 1
ATOM 2458 O O . ASN B 1 111 ? 16.453 -16.734 -21.234 1 80.31 111 ASN B O 1
ATOM 2462 N N . LEU B 1 112 ? 14.664 -17.109 -19.953 1 73.19 112 LEU B N 1
ATOM 2463 C CA . LEU B 1 112 ? 14.086 -18.172 -20.75 1 73.19 112 LEU B CA 1
ATOM 2464 C C . LEU B 1 112 ? 13.914 -17.734 -22.203 1 73.19 112 LEU B C 1
ATOM 2466 O O . LEU B 1 112 ? 13.797 -18.578 -23.094 1 73.19 112 LEU B O 1
ATOM 2470 N N . GLY B 1 113 ? 14.43 -16.703 -22.672 1 57.69 113 GLY B N 1
ATOM 2471 C CA . GLY B 1 113 ? 14.352 -16.391 -24.094 1 57.69 113 GLY B CA 1
ATOM 2472 C C . GLY B 1 113 ? 12.938 -16.141 -24.578 1 57.69 113 GLY B C 1
ATOM 2473 O O . GLY B 1 113 ? 11.977 -16.297 -23.812 1 57.69 113 GLY B O 1
ATOM 2474 N N . GLY B 1 114 ? 12.57 -15.234 -25.641 1 53.81 114 GLY B N 1
ATOM 2475 C CA . GLY B 1 114 ? 11.359 -15.266 -26.453 1 53.81 114 GLY B CA 1
ATOM 2476 C C . GLY B 1 114 ? 10.656 -13.93 -26.547 1 53.81 114 GLY B C 1
ATOM 2477 O O . GLY B 1 114 ? 9.656 -13.789 -27.25 1 53.81 114 GLY B O 1
ATOM 2478 N N . GLY B 1 115 ? 11.367 -12.938 -26.438 1 50.38 115 GLY B N 1
ATOM 2479 C CA . GLY B 1 115 ? 10.914 -11.609 -26.797 1 50.38 115 GLY B CA 1
ATOM 2480 C C . GLY B 1 115 ? 9.539 -11.281 -26.266 1 50.38 115 GLY B C 1
ATOM 2481 O O . GLY B 1 115 ? 8.812 -10.469 -26.844 1 50.38 115 GLY B O 1
ATOM 2482 N N . HIS B 1 116 ? 8.891 -12.125 -25.438 1 53.81 116 HIS B N 1
ATOM 2483 C CA . HIS B 1 116 ? 7.441 -12.047 -25.328 1 53.81 116 HIS B CA 1
ATOM 2484 C C . HIS B 1 116 ? 7.027 -11.008 -24.281 1 53.81 116 HIS B C 1
ATOM 2486 O O . HIS B 1 116 ? 5.949 -11.109 -23.703 1 53.81 116 HIS B O 1
ATOM 2492 N N . LEU B 1 117 ? 7.684 -10.094 -24.125 1 62.53 117 LEU B N 1
ATOM 2493 C CA . LEU B 1 117 ? 7.137 -9.086 -23.219 1 62.53 117 LEU B CA 1
ATOM 2494 C C . LEU B 1 117 ? 5.945 -8.375 -23.859 1 62.53 117 LEU B C 1
ATOM 2496 O O . LEU B 1 117 ? 6.039 -7.875 -24.984 1 62.53 117 LEU B O 1
ATOM 2500 N N . ALA B 1 118 ? 4.945 -8.547 -23.219 1 62.72 118 ALA B N 1
ATOM 2501 C CA . ALA B 1 118 ? 3.684 -7.902 -23.578 1 62.72 118 ALA B CA 1
ATOM 2502 C C . ALA B 1 118 ? 3.07 -8.547 -24.812 1 62.72 118 ALA B C 1
ATOM 2504 O O . ALA B 1 118 ? 2.547 -7.855 -25.688 1 62.72 118 ALA B O 1
ATOM 2505 N N . GLN B 1 119 ? 3.342 -9.812 -24.922 1 76.94 119 GLN B N 1
ATOM 2506 C CA . GLN B 1 119 ? 2.762 -10.562 -26.031 1 76.94 119 GLN B CA 1
ATOM 2507 C C . GLN B 1 119 ? 1.863 -11.688 -25.516 1 76.94 119 GLN B C 1
ATOM 2509 O O . GLN B 1 119 ? 1.853 -11.984 -24.328 1 76.94 119 GLN B O 1
ATOM 2514 N N . GLN B 1 120 ? 1.054 -12.094 -26.547 1 83.38 120 GLN B N 1
ATOM 2515 C CA . GLN B 1 120 ? 0.228 -13.266 -26.25 1 83.38 120 GLN B CA 1
ATOM 2516 C C . GLN B 1 120 ? 0.911 -14.547 -26.703 1 83.38 120 GLN B C 1
ATOM 2518 O O . GLN B 1 120 ? 1.677 -14.547 -27.672 1 83.38 120 GLN B O 1
ATOM 2523 N N . HIS B 1 121 ? 0.743 -15.633 -25.891 1 84.69 121 HIS B N 1
ATOM 2524 C CA . HIS B 1 121 ? 1.252 -16.938 -26.281 1 84.69 121 HIS B CA 1
ATOM 2525 C C . HIS B 1 121 ? 0.308 -18.047 -25.844 1 84.69 121 HIS B C 1
ATOM 2527 O O . HIS B 1 121 ? -0.558 -17.844 -25 1 84.69 121 HIS B O 1
ATOM 2533 N N . GLU B 1 122 ? 0.525 -19.141 -26.484 1 89.62 122 GLU B N 1
ATOM 2534 C CA . GLU B 1 122 ? -0.33 -20.297 -26.188 1 89.62 122 GLU B CA 1
ATOM 2535 C C . GLU B 1 122 ? 0.259 -21.141 -25.078 1 89.62 122 GLU B C 1
ATOM 2537 O O . GLU B 1 122 ? 1.469 -21.391 -25.031 1 89.62 122 GLU B O 1
ATOM 2542 N N . ILE B 1 123 ? -0.612 -21.578 -24.156 1 92.25 123 ILE B N 1
ATOM 2543 C CA . ILE B 1 123 ? -0.242 -22.547 -23.109 1 92.25 123 ILE B CA 1
ATOM 2544 C C . ILE B 1 123 ? -1.188 -23.75 -23.156 1 92.25 123 ILE B C 1
ATOM 2546 O O . ILE B 1 123 ? -2.23 -23.688 -23.828 1 92.25 123 ILE B O 1
ATOM 2550 N N . GLU B 1 124 ? -0.758 -24.797 -22.516 1 94.69 124 GLU B N 1
ATOM 2551 C CA . GLU B 1 124 ? -1.584 -25.984 -22.422 1 94.69 124 GLU B CA 1
ATOM 2552 C C . GLU B 1 124 ? -1.957 -26.281 -20.969 1 94.6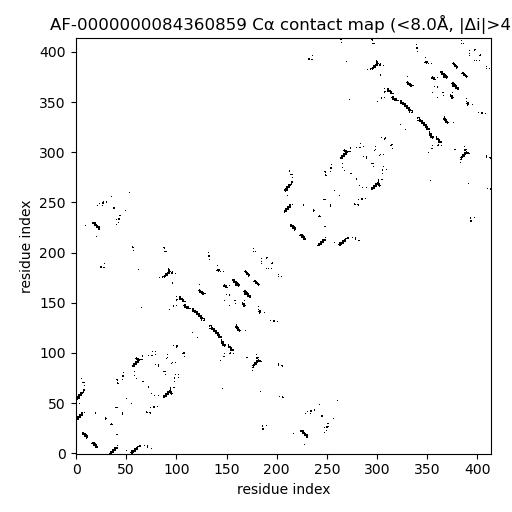9 124 GLU B C 1
ATOM 2554 O O . GLU B 1 124 ? -1.081 -26.453 -20.125 1 94.69 124 GLU B O 1
ATOM 2559 N N . ILE B 1 125 ? -3.238 -26.312 -20.734 1 95.81 125 ILE B N 1
ATOM 2560 C CA . ILE B 1 125 ? -3.705 -26.812 -19.453 1 95.81 125 ILE B CA 1
ATOM 2561 C C . ILE B 1 125 ? -3.57 -28.328 -19.406 1 95.81 125 ILE B C 1
ATOM 2563 O O . ILE B 1 125 ? -4.262 -29.047 -20.156 1 95.81 125 ILE B O 1
ATOM 2567 N N . VAL B 1 126 ? -2.766 -28.875 -18.516 1 96.25 126 VAL B N 1
ATOM 2568 C CA . VAL B 1 126 ? -2.439 -30.297 -18.531 1 96.25 126 VAL B CA 1
ATOM 2569 C C . VAL B 1 126 ? -3.066 -30.984 -17.328 1 96.25 126 VAL B C 1
ATOM 2571 O O . VAL B 1 126 ? -3.094 -32.219 -17.266 1 96.25 126 VAL B O 1
ATOM 2574 N N . ASP B 1 127 ? -3.488 -30.281 -16.375 1 95.5 127 ASP B N 1
ATOM 2575 C CA . ASP B 1 127 ? -4.207 -30.719 -15.195 1 95.5 127 ASP B CA 1
ATOM 2576 C C . ASP B 1 127 ? -5.434 -29.844 -14.938 1 95.5 127 ASP B C 1
ATOM 2578 O O . ASP B 1 127 ? -5.332 -28.625 -14.883 1 95.5 127 ASP B O 1
ATOM 2582 N N . ASP B 1 128 ? -6.621 -30.391 -14.711 1 94.31 128 ASP B N 1
ATOM 2583 C CA . ASP B 1 128 ? -7.875 -29.641 -14.68 1 94.31 128 ASP B CA 1
ATOM 2584 C C . ASP B 1 128 ? -8.148 -29.094 -13.281 1 94.31 128 ASP B C 1
ATOM 2586 O O . ASP B 1 128 ? -9.211 -28.516 -13.031 1 94.31 128 ASP B O 1
ATOM 2590 N N . LEU B 1 129 ? -7.219 -29.281 -12.32 1 93.38 129 LEU B N 1
ATOM 2591 C CA . LEU B 1 129 ? -7.344 -28.797 -10.953 1 93.38 129 LEU B CA 1
ATOM 2592 C C . LEU B 1 129 ? -8.641 -29.281 -10.32 1 93.38 129 LEU B C 1
ATOM 2594 O O . LEU B 1 129 ? -9.445 -28.484 -9.828 1 93.38 129 LEU B O 1
ATOM 2598 N N . ASN B 1 130 ? -8.875 -30.594 -10.336 1 89.62 130 ASN B N 1
ATOM 2599 C CA . ASN B 1 130 ? -10.047 -31.266 -9.781 1 89.62 130 ASN B CA 1
ATOM 2600 C C . ASN B 1 130 ? -11.336 -30.781 -10.438 1 89.62 130 ASN B C 1
ATOM 2602 O O . ASN B 1 130 ? -12.305 -30.453 -9.75 1 89.62 130 ASN B O 1
ATOM 2606 N N . GLY B 1 131 ? -11.305 -30.484 -11.781 1 90.19 131 GLY B N 1
ATOM 2607 C CA . GLY B 1 131 ? -12.492 -30.188 -12.57 1 90.19 131 GLY B CA 1
ATOM 2608 C C . GLY B 1 131 ? -12.773 -28.703 -12.703 1 90.19 131 GLY B C 1
ATOM 2609 O O . GLY B 1 131 ? -13.789 -28.312 -13.266 1 90.19 131 GLY B O 1
ATOM 2610 N N . VAL B 1 132 ? -11.875 -27.969 -12.289 1 90.12 132 VAL B N 1
ATOM 2611 C CA . VAL B 1 132 ? -12.109 -26.531 -12.258 1 90.12 132 VAL B CA 1
ATOM 2612 C C . VAL B 1 132 ? -11.789 -25.922 -13.617 1 90.12 132 VAL B C 1
ATOM 2614 O O . VAL B 1 132 ? -12.445 -24.969 -14.047 1 90.12 132 VAL B O 1
ATOM 2617 N N . LEU B 1 133 ? -10.781 -26.5 -14.336 1 91.62 133 LEU B N 1
ATOM 2618 C CA . LEU B 1 133 ? -10.336 -25.953 -15.609 1 91.62 133 LEU B CA 1
ATOM 2619 C C . LEU B 1 133 ? -10.461 -27 -16.719 1 91.62 133 LEU B C 1
ATOM 2621 O O . LEU B 1 133 ? -10.18 -28.188 -16.5 1 91.62 133 LEU B O 1
ATOM 2625 N N . PRO B 1 134 ? -10.891 -26.531 -17.875 1 90.44 134 PRO B N 1
ATOM 2626 C CA . PRO B 1 134 ? -10.789 -27.453 -19.016 1 90.44 134 PRO B CA 1
ATOM 2627 C C . PRO B 1 134 ? -9.352 -27.656 -19.484 1 90.44 134 PRO B C 1
ATOM 2629 O O . PRO B 1 134 ? -8.586 -26.703 -19.578 1 90.44 134 PRO B O 1
ATOM 2632 N N . VAL B 1 135 ? -9.164 -28.891 -19.781 1 93.12 135 VAL B N 1
ATOM 2633 C CA . VAL B 1 135 ? -7.848 -29.203 -20.344 1 93.12 135 VAL B CA 1
ATOM 2634 C C . VAL B 1 135 ? -7.793 -28.781 -21.797 1 93.12 135 VAL B C 1
ATOM 2636 O O . VAL B 1 135 ? -8.789 -28.891 -22.531 1 93.12 135 VAL B O 1
ATOM 2639 N N . GLY B 1 136 ? -6.613 -28.266 -22.188 1 93.12 136 GLY B N 1
ATOM 2640 C CA . GLY B 1 136 ? -6.434 -27.875 -23.578 1 93.12 136 GLY B CA 1
ATOM 2641 C C . GLY B 1 136 ? -5.66 -26.578 -23.734 1 93.12 136 GLY B C 1
ATOM 2642 O O . GLY B 1 136 ? -5.141 -26.031 -22.766 1 93.12 136 GLY B O 1
ATOM 2643 N N . ALA B 1 137 ? -5.641 -26.141 -24.984 1 93.06 137 ALA B N 1
ATOM 2644 C CA . ALA B 1 137 ? -4.855 -24.953 -25.328 1 93.06 137 ALA B CA 1
ATOM 2645 C C . ALA B 1 137 ? -5.609 -23.672 -24.984 1 93.06 137 ALA B C 1
ATOM 2647 O O . ALA B 1 137 ? -6.824 -23.594 -25.188 1 93.06 137 ALA B O 1
ATOM 2648 N N . VAL B 1 138 ? -4.879 -22.797 -24.375 1 90.56 138 VAL B N 1
ATOM 2649 C CA . VAL B 1 138 ? -5.414 -21.469 -24.078 1 90.56 138 VAL B CA 1
ATOM 2650 C C . VAL B 1 138 ? -4.355 -20.406 -24.359 1 90.56 138 VAL B C 1
ATOM 2652 O O . VAL B 1 138 ? -3.162 -20.641 -24.172 1 90.56 138 VAL B O 1
ATOM 2655 N N . THR B 1 139 ? -4.824 -19.234 -24.812 1 88.25 139 THR B N 1
ATOM 2656 C CA . THR B 1 139 ? -3.916 -18.109 -25.062 1 88.25 139 THR B CA 1
ATOM 2657 C C . THR B 1 139 ? -3.877 -17.172 -23.859 1 88.25 139 THR B C 1
ATOM 2659 O O . THR B 1 139 ? -4.922 -16.766 -23.344 1 88.25 139 THR B O 1
ATOM 2662 N N . VAL B 1 140 ? -2.674 -16.906 -23.391 1 87.25 140 VAL B N 1
ATOM 2663 C CA . VAL B 1 140 ? -2.518 -15.992 -22.266 1 87.25 140 VAL B CA 1
ATOM 2664 C C . VAL B 1 140 ? -1.454 -14.945 -22.594 1 87.25 140 VAL B C 1
ATOM 2666 O O . VAL B 1 140 ? -0.75 -15.055 -23.594 1 87.25 140 VAL B O 1
ATOM 2669 N N . ASN B 1 141 ? -1.37 -13.867 -21.703 1 82.94 141 ASN B N 1
ATOM 2670 C CA . ASN B 1 141 ? -0.347 -12.844 -21.906 1 82.94 141 ASN B CA 1
ATOM 2671 C C . ASN B 1 141 ? 0.97 -13.234 -21.234 1 82.94 141 ASN B C 1
ATOM 2673 O O . ASN B 1 141 ? 1.002 -14.133 -20.391 1 82.94 141 ASN B O 1
ATOM 2677 N N . SER B 1 142 ? 2.051 -12.633 -21.766 1 76.56 142 SER B N 1
ATOM 2678 C CA . SER B 1 142 ? 3.377 -12.875 -21.219 1 76.56 142 SER B CA 1
ATOM 2679 C C . SER B 1 142 ? 4.125 -11.57 -20.984 1 76.56 142 SER B C 1
ATOM 2681 O O . SER B 1 142 ? 4.23 -10.734 -21.875 1 76.56 142 SER B O 1
ATOM 2683 N N . PHE B 1 143 ? 4.609 -11.422 -19.766 1 72.69 143 PHE B N 1
ATOM 2684 C CA . PHE B 1 143 ? 5.371 -10.227 -19.406 1 72.69 143 PHE B CA 1
ATOM 2685 C C . PHE B 1 143 ? 6.598 -10.602 -18.578 1 72.69 143 PHE B C 1
ATOM 2687 O O . PHE B 1 143 ? 7.008 -9.844 -17.703 1 72.69 143 PHE B O 1
ATOM 2694 N N . HIS B 1 144 ? 7.113 -11.781 -18.828 1 73.56 144 HIS B N 1
ATOM 2695 C CA . HIS B 1 144 ? 8.227 -12.227 -17.984 1 73.56 144 HIS B CA 1
ATOM 2696 C C . HIS B 1 144 ? 9.375 -12.75 -18.844 1 73.56 144 HIS B C 1
ATOM 2698 O O . HIS B 1 144 ? 9.156 -13.281 -19.938 1 73.56 144 HIS B O 1
ATOM 2704 N N . ASN B 1 145 ? 10.531 -12.531 -18.188 1 80.06 145 ASN B N 1
ATOM 2705 C CA . ASN B 1 145 ? 11.742 -13.086 -18.797 1 80.06 145 ASN B CA 1
ATOM 2706 C C . ASN B 1 145 ? 12.227 -14.328 -18.062 1 80.06 145 ASN B C 1
ATOM 2708 O O . ASN B 1 145 ? 12.711 -15.273 -18.688 1 80.06 145 ASN B O 1
ATOM 2712 N N . ASP B 1 146 ? 12.078 -14.25 -16.797 1 87.44 146 ASP B N 1
ATOM 2713 C CA . ASP B 1 146 ? 12.422 -15.398 -15.961 1 87.44 146 ASP B CA 1
ATOM 2714 C C . ASP B 1 146 ? 11.227 -16.344 -15.805 1 87.44 146 ASP B C 1
ATOM 2716 O O . ASP B 1 146 ? 10.078 -15.938 -16.031 1 87.44 146 ASP B O 1
ATOM 2720 N N . GLY B 1 147 ? 11.539 -17.641 -15.562 1 91.81 147 GLY B N 1
ATOM 2721 C CA . GLY B 1 147 ? 10.453 -18.594 -15.367 1 91.81 147 GLY B CA 1
ATOM 2722 C C . GLY B 1 147 ? 10.914 -19.891 -14.734 1 91.81 147 GLY B C 1
ATOM 2723 O O . GLY B 1 147 ? 12.078 -20.031 -14.359 1 91.81 147 GLY B O 1
ATOM 2724 N N . VAL B 1 148 ? 9.969 -20.734 -14.484 1 95.75 148 VAL B N 1
ATOM 2725 C CA . VAL B 1 148 ? 10.195 -22.062 -13.93 1 95.75 148 VAL B CA 1
ATOM 2726 C C . VAL B 1 148 ? 10.008 -23.109 -15.023 1 95.75 148 VAL B C 1
ATOM 2728 O O . VAL B 1 148 ? 9.008 -23.109 -15.742 1 95.75 148 VAL B O 1
ATOM 2731 N N . THR B 1 149 ? 11 -23.969 -15.18 1 95.5 149 THR B N 1
ATOM 2732 C CA . THR B 1 149 ? 10.852 -25.125 -16.062 1 95.5 149 THR B CA 1
ATOM 2733 C C . THR B 1 149 ? 10.375 -26.344 -15.273 1 95.5 149 THR B C 1
ATOM 2735 O O . THR B 1 149 ? 10.43 -26.344 -14.039 1 95.5 149 THR B O 1
ATOM 2738 N N . THR B 1 150 ? 9.938 -27.359 -16.031 1 96.25 150 THR B N 1
ATOM 2739 C CA . THR B 1 150 ? 9.469 -28.578 -15.391 1 96.25 150 THR B CA 1
ATOM 2740 C C . THR B 1 150 ? 10.578 -29.203 -14.547 1 96.25 150 THR B C 1
ATOM 2742 O O . THR B 1 150 ? 10.312 -29.781 -13.492 1 96.25 150 THR B O 1
ATOM 2745 N N . ASN B 1 151 ? 11.836 -29.031 -14.953 1 95.81 151 ASN B N 1
ATOM 2746 C CA . ASN B 1 151 ? 12.977 -29.578 -14.227 1 95.81 151 ASN B CA 1
ATOM 2747 C C . ASN B 1 151 ? 13.281 -28.781 -12.969 1 95.81 151 ASN B C 1
ATOM 2749 O O . ASN B 1 151 ? 13.945 -29.266 -12.055 1 95.81 151 ASN B O 1
ATOM 2753 N N . GLY B 1 152 ? 12.812 -27.594 -12.961 1 97.5 152 GLY B N 1
ATOM 2754 C CA . GLY B 1 152 ? 13.086 -26.719 -11.836 1 97.5 152 GLY B CA 1
ATOM 2755 C C . GLY B 1 152 ? 11.93 -26.609 -10.867 1 97.5 152 GLY B C 1
ATOM 2756 O O . GLY B 1 152 ? 12.023 -25.922 -9.852 1 97.5 152 GLY B O 1
ATOM 2757 N N . LEU B 1 153 ? 10.859 -27.312 -11.188 1 98.25 153 LEU B N 1
ATOM 2758 C CA . LEU B 1 153 ? 9.68 -27.266 -10.328 1 98.25 153 LEU B CA 1
ATOM 2759 C C . LEU B 1 153 ? 9.938 -28 -9.016 1 98.25 153 LEU B C 1
ATOM 2761 O O . LEU B 1 153 ? 10.492 -29.094 -9.008 1 98.25 153 LEU B O 1
ATOM 2765 N N . ALA B 1 154 ? 9.602 -27.344 -7.879 1 98.62 154 ALA B N 1
ATOM 2766 C CA . ALA B 1 154 ? 9.75 -27.969 -6.566 1 98.62 154 ALA B CA 1
ATOM 2767 C C . ALA B 1 154 ? 8.969 -29.281 -6.488 1 98.62 154 ALA B C 1
ATOM 2769 O O . ALA B 1 154 ? 7.867 -29.391 -7.031 1 98.62 154 ALA B O 1
ATOM 2770 N N . GLU B 1 155 ? 9.445 -30.203 -5.746 1 98.19 155 GLU B N 1
ATOM 2771 C CA . GLU B 1 155 ? 8.891 -31.562 -5.68 1 98.19 155 GLU B CA 1
ATOM 2772 C C . GLU B 1 155 ? 7.477 -31.547 -5.094 1 98.19 155 GLU B C 1
ATOM 2774 O O . GLU B 1 155 ? 6.633 -32.344 -5.477 1 98.19 155 GLU B O 1
ATOM 2779 N N . GLU B 1 156 ? 7.227 -30.609 -4.246 1 98.19 156 GLU B N 1
ATOM 2780 C CA . GLU B 1 156 ? 5.949 -30.562 -3.545 1 98.19 156 GLU B CA 1
ATOM 2781 C C . GLU B 1 156 ? 4.871 -29.891 -4.398 1 98.19 156 GLU B C 1
ATOM 2783 O O . GLU B 1 156 ? 3.691 -29.906 -4.047 1 98.19 156 GLU B O 1
ATOM 2788 N N . LEU B 1 157 ? 5.285 -29.359 -5.508 1 98.5 157 LEU B N 1
ATOM 2789 C CA . LEU B 1 157 ? 4.352 -28.609 -6.344 1 98.5 157 LEU B CA 1
ATOM 2790 C C . LEU B 1 157 ? 4 -29.406 -7.598 1 98.5 157 LEU B C 1
ATOM 2792 O O . LEU B 1 157 ? 4.77 -30.266 -8.031 1 98.5 157 LEU B O 1
ATOM 2796 N N . CYS B 1 158 ? 2.842 -29.109 -8.141 1 98.12 158 CYS B N 1
ATOM 2797 C CA . CYS B 1 158 ? 2.387 -29.688 -9.398 1 98.12 158 CYS B CA 1
ATOM 2798 C C . CYS B 1 158 ? 2.115 -28.594 -10.43 1 98.12 158 CYS B C 1
ATOM 2800 O O . CYS B 1 158 ? 1.592 -27.531 -10.094 1 98.12 158 CYS B O 1
ATOM 2802 N N . ALA B 1 159 ? 2.447 -28.922 -11.672 1 97.81 159 ALA B N 1
ATOM 2803 C CA . ALA B 1 159 ? 2.127 -28 -12.766 1 97.81 159 ALA B CA 1
ATOM 2804 C C . ALA B 1 159 ? 0.748 -28.312 -13.344 1 97.81 159 ALA B C 1
ATOM 2806 O O . ALA B 1 159 ? 0.402 -29.469 -13.562 1 97.81 159 ALA B O 1
ATOM 2807 N N . PHE B 1 160 ? -0.082 -27.25 -13.555 1 97.44 160 PHE B N 1
ATOM 2808 C CA . PHE B 1 160 ? -1.36 -27.5 -14.211 1 97.44 160 PHE B CA 1
ATOM 2809 C C . PHE B 1 160 ? -1.397 -26.844 -15.586 1 97.44 160 PHE B C 1
ATOM 2811 O O . PHE B 1 160 ? -2.299 -27.109 -16.391 1 97.44 160 PHE B O 1
ATOM 2818 N N . ALA B 1 161 ? -0.436 -26.016 -15.898 1 96.56 161 ALA B N 1
ATOM 2819 C CA . ALA B 1 161 ? -0.327 -25.359 -17.188 1 96.56 161 ALA B CA 1
ATOM 2820 C C . ALA B 1 161 ? 1.128 -25.266 -17.641 1 96.56 161 ALA B C 1
ATOM 2822 O O . ALA B 1 161 ? 2.014 -24.953 -16.844 1 96.56 161 ALA B O 1
ATOM 2823 N N . LEU B 1 162 ? 1.375 -25.531 -18.922 1 96.12 162 LEU B N 1
ATOM 2824 C CA . LEU B 1 162 ? 2.719 -25.516 -19.5 1 96.12 162 LEU B CA 1
ATOM 2825 C C . LEU B 1 162 ? 2.746 -24.766 -20.812 1 96.12 162 LEU B C 1
ATOM 2827 O O . LEU B 1 162 ? 1.742 -24.719 -21.531 1 96.12 162 LEU B O 1
ATOM 2831 N N . SER B 1 163 ? 3.85 -24.141 -20.984 1 92.12 163 SER B N 1
ATOM 2832 C CA . SER B 1 163 ? 4.129 -23.656 -22.328 1 92.12 163 SER B CA 1
ATOM 2833 C C . SER B 1 163 ? 5.352 -24.344 -22.922 1 92.12 163 SER B C 1
ATOM 2835 O O . SER B 1 163 ? 6.297 -24.672 -22.203 1 92.12 163 SER B O 1
ATOM 2837 N N . ASP B 1 164 ? 5.316 -24.484 -24.297 1 83.81 164 ASP B N 1
ATOM 2838 C CA . ASP B 1 164 ? 6.395 -25.125 -25.047 1 83.81 164 ASP B CA 1
ATOM 2839 C C . ASP B 1 164 ? 6.824 -26.438 -24.375 1 83.81 164 ASP B C 1
ATOM 2841 O O . ASP B 1 164 ? 8.016 -26.734 -24.297 1 83.81 164 ASP B O 1
ATOM 2845 N N . ASN B 1 165 ? 6.086 -26.969 -23.656 1 75.88 165 ASN B N 1
ATOM 2846 C CA . ASN B 1 165 ? 6.195 -28.281 -23.047 1 75.88 165 ASN B CA 1
ATOM 2847 C C . ASN B 1 165 ? 7.203 -28.281 -21.891 1 75.88 165 ASN B C 1
ATOM 2849 O O . ASN B 1 165 ? 7.449 -29.312 -21.281 1 75.88 165 ASN B O 1
ATOM 2853 N N . SER B 1 166 ? 7.668 -27.172 -21.578 1 89.38 166 SER B N 1
ATOM 2854 C CA . SER B 1 166 ? 8.703 -27.281 -20.547 1 89.38 166 SER B CA 1
ATOM 2855 C C . SER B 1 166 ? 8.648 -26.094 -19.578 1 89.38 166 SER B C 1
ATOM 2857 O O . SER B 1 166 ? 9.367 -26.078 -18.578 1 89.38 166 SER B O 1
ATOM 2859 N N . ILE B 1 167 ? 7.914 -25.141 -19.906 1 93.56 167 ILE B N 1
ATOM 2860 C CA . ILE B 1 167 ? 7.855 -23.969 -19.047 1 93.56 167 ILE B CA 1
ATOM 2861 C C . ILE B 1 167 ? 6.582 -24 -18.203 1 93.56 167 ILE B C 1
ATOM 2863 O O . ILE B 1 167 ? 5.48 -24.141 -18.75 1 93.56 167 ILE B O 1
ATOM 2867 N N . VAL B 1 168 ? 6.691 -23.953 -16.969 1 96.81 168 VAL B N 1
ATOM 2868 C CA . VAL B 1 168 ? 5.555 -23.984 -16.047 1 96.81 168 VAL B CA 1
ATOM 2869 C C . VAL B 1 168 ? 4.84 -22.641 -16.062 1 96.81 168 VAL B C 1
ATOM 2871 O O . VAL B 1 168 ? 5.406 -21.625 -15.648 1 96.81 168 VAL B O 1
ATOM 2874 N N . GLU B 1 169 ? 3.57 -22.672 -16.5 1 96.56 169 GLU B N 1
ATOM 2875 C CA . GLU B 1 169 ? 2.771 -21.453 -16.578 1 96.56 169 GLU B CA 1
ATOM 2876 C C . GLU B 1 169 ? 1.748 -21.391 -15.438 1 96.56 169 GLU B C 1
ATOM 2878 O O . GLU B 1 169 ? 1.2 -20.328 -15.148 1 96.56 169 GLU B O 1
ATOM 2883 N N . GLY B 1 170 ? 1.461 -22.469 -14.898 1 97.25 170 GLY B N 1
ATOM 2884 C CA . GLY B 1 170 ? 0.595 -22.594 -13.734 1 97.25 170 GLY B CA 1
ATOM 2885 C C . GLY B 1 170 ? 1.008 -23.719 -12.805 1 97.25 170 GLY B C 1
ATOM 2886 O O . GLY B 1 170 ? 1.405 -24.797 -13.266 1 97.25 170 GLY B O 1
ATOM 2887 N N . LEU B 1 171 ? 0.982 -23.516 -11.539 1 98.38 171 LEU B N 1
ATOM 2888 C CA . LEU B 1 171 ? 1.313 -24.547 -10.57 1 98.38 171 LEU B CA 1
ATOM 2889 C C . LEU B 1 171 ? 0.381 -24.484 -9.367 1 98.38 171 LEU B C 1
ATOM 2891 O O . LEU B 1 171 ? -0.32 -23.5 -9.164 1 98.38 171 LEU B O 1
ATOM 2895 N N . TYR B 1 172 ? 0.279 -25.562 -8.586 1 98.19 172 TYR B N 1
ATOM 2896 C CA . TYR B 1 172 ? -0.487 -25.625 -7.348 1 98.19 172 TYR B CA 1
ATOM 2897 C C . TYR B 1 172 ? 0.137 -26.609 -6.367 1 98.19 172 TYR B C 1
ATOM 2899 O O . TYR B 1 172 ? 1.004 -27.406 -6.742 1 98.19 172 TYR B O 1
ATOM 2907 N N . HIS B 1 173 ? -0.122 -26.422 -5.121 1 98.06 173 HIS B N 1
ATOM 2908 C CA . HIS B 1 173 ? 0.23 -27.406 -4.102 1 98.06 173 HIS B CA 1
ATOM 2909 C C . HIS B 1 173 ? -0.922 -28.375 -3.84 1 98.06 173 HIS B C 1
ATOM 2911 O O . HIS B 1 173 ? -2.061 -27.938 -3.635 1 98.06 173 HIS B O 1
ATOM 2917 N N . PRO B 1 174 ? -0.673 -29.641 -3.783 1 96.38 174 PRO B N 1
ATOM 2918 C CA . PRO B 1 174 ? -1.767 -30.594 -3.645 1 96.38 174 PRO B CA 1
ATOM 2919 C C . PRO B 1 174 ? -2.35 -30.625 -2.234 1 96.38 174 PRO B C 1
ATOM 2921 O O . PRO B 1 174 ? -3.498 -31.047 -2.047 1 96.38 174 PRO B O 1
ATOM 2924 N N . LEU B 1 175 ? -1.652 -30.141 -1.238 1 96.06 175 LEU B N 1
ATOM 2925 C CA . LEU B 1 175 ? -2.082 -30.266 0.149 1 96.06 175 LEU B CA 1
ATOM 2926 C C . LEU B 1 175 ? -2.434 -28.906 0.745 1 96.06 175 LEU B C 1
ATOM 2928 O O . LEU B 1 175 ? -3.186 -28.828 1.72 1 96.06 175 LEU B O 1
ATOM 2932 N N . HIS B 1 176 ? -1.776 -27.922 0.302 1 96.75 176 HIS B N 1
ATOM 2933 C CA . HIS B 1 176 ? -2.025 -26.562 0.78 1 96.75 176 HIS B CA 1
ATOM 2934 C C . HIS B 1 176 ? -2.77 -25.75 -0.265 1 96.75 176 HIS B C 1
ATOM 2936 O O . HIS B 1 176 ? -2.613 -25.969 -1.467 1 96.75 176 HIS B O 1
ATOM 2942 N N . PRO B 1 177 ? -3.582 -24.812 0.122 1 97.25 177 PRO B N 1
ATOM 2943 C CA . PRO B 1 177 ? -4.344 -24 -0.828 1 97.25 177 PRO B CA 1
ATOM 2944 C C . PRO B 1 177 ? -3.484 -22.938 -1.513 1 97.25 177 PRO B C 1
ATOM 2946 O O . PRO B 1 177 ? -3.693 -21.734 -1.301 1 97.25 177 PRO B O 1
ATOM 2949 N N . ILE B 1 178 ? -2.621 -23.375 -2.375 1 98.19 178 ILE B N 1
ATOM 2950 C CA . ILE B 1 178 ? -1.692 -22.516 -3.092 1 98.19 178 ILE B CA 1
ATOM 2951 C C . ILE B 1 178 ? -1.835 -22.734 -4.594 1 98.19 178 ILE B C 1
ATOM 2953 O O . ILE B 1 178 ? -1.783 -23.875 -5.066 1 98.19 178 ILE B O 1
ATOM 2957 N N . THR B 1 179 ? -2.105 -21.75 -5.316 1 98.12 179 THR B N 1
ATOM 2958 C CA . THR B 1 179 ? -2.148 -21.734 -6.773 1 98.12 179 THR B CA 1
ATOM 2959 C C . THR B 1 179 ? -1.404 -20.516 -7.324 1 98.12 179 THR B C 1
ATOM 2961 O O . THR B 1 179 ? -1.439 -19.438 -6.727 1 98.12 179 THR B O 1
ATOM 2964 N N . ALA B 1 180 ? -0.732 -20.672 -8.453 1 98.38 180 ALA B N 1
ATOM 2965 C CA . ALA B 1 180 ? -0.008 -19.547 -9.031 1 98.38 180 ALA B CA 1
ATOM 2966 C C . ALA B 1 180 ? 0.035 -19.641 -10.555 1 98.38 180 ALA B C 1
ATOM 2968 O O . ALA B 1 180 ? -0.035 -20.734 -11.117 1 98.38 180 ALA B O 1
ATOM 2969 N N . ILE B 1 181 ? 0.126 -18.516 -11.164 1 96.88 181 ILE B N 1
ATOM 2970 C CA . ILE B 1 181 ? 0.179 -18.453 -12.617 1 96.88 181 ILE B CA 1
ATOM 2971 C C . ILE B 1 181 ? 1.282 -17.484 -13.047 1 96.88 181 ILE B C 1
ATOM 2973 O O . ILE B 1 181 ? 1.642 -16.562 -12.305 1 96.88 181 ILE B O 1
ATOM 2977 N N . GLN B 1 182 ? 1.785 -17.672 -14.297 1 94.94 182 GLN B N 1
ATOM 2978 C CA . GLN B 1 182 ? 2.869 -16.844 -14.82 1 94.94 182 GLN B CA 1
ATOM 2979 C C . GLN B 1 182 ? 2.326 -15.648 -15.609 1 94.94 182 GLN B C 1
ATOM 2981 O O . GLN B 1 182 ? 2.994 -14.625 -15.727 1 94.94 182 GLN B O 1
ATOM 2986 N N . TRP B 1 183 ? 1.145 -15.789 -16.141 1 91.81 183 TRP B N 1
ATOM 2987 C CA . TRP B 1 183 ? 0.555 -14.688 -16.891 1 91.81 183 TRP B CA 1
ATOM 2988 C C . TRP B 1 183 ? -0.135 -13.703 -15.945 1 91.81 183 TRP B C 1
ATOM 2990 O O . TRP B 1 183 ? -0.136 -13.898 -14.727 1 91.81 183 TRP B O 1
ATOM 3000 N N . HIS B 1 184 ? -0.653 -12.648 -16.422 1 92.12 184 HIS B N 1
ATOM 3001 C CA . HIS B 1 184 ? -1.146 -11.547 -15.617 1 92.12 184 HIS B CA 1
ATOM 3002 C C . HIS B 1 184 ? -2.646 -11.352 -15.805 1 92.12 184 HIS B C 1
ATOM 3004 O O . HIS B 1 184 ? -3.074 -10.648 -16.734 1 92.12 184 HIS B O 1
ATOM 3010 N N . PRO B 1 185 ? -3.336 -11.867 -14.891 1 91.31 185 PRO B N 1
ATOM 3011 C CA . PRO B 1 185 ? -4.781 -11.672 -15.016 1 91.31 185 PRO B CA 1
ATOM 3012 C C . PRO B 1 185 ? -5.203 -10.219 -14.812 1 91.31 185 PRO B C 1
ATOM 3014 O O . PRO B 1 185 ? -6.238 -9.789 -15.328 1 91.31 185 PRO B O 1
ATOM 3017 N N . GLU B 1 186 ? -4.438 -9.406 -14.094 1 88.5 186 GLU B N 1
ATOM 3018 C CA . GLU B 1 186 ? -4.805 -8.031 -13.766 1 88.5 186 GLU B CA 1
ATOM 3019 C C . GLU B 1 186 ? -4.586 -7.102 -14.953 1 88.5 186 GLU B C 1
ATOM 3021 O O . GLU B 1 186 ? -5.105 -5.984 -14.977 1 88.5 186 GLU B O 1
ATOM 3026 N N . ARG B 1 187 ? -3.789 -7.52 -15.898 1 81.44 187 ARG B N 1
ATOM 3027 C CA . ARG B 1 187 ? -3.488 -6.68 -17.047 1 81.44 187 ARG B CA 1
ATOM 3028 C C . ARG B 1 187 ? -4.434 -6.988 -18.203 1 81.44 187 ARG B C 1
ATOM 3030 O O . ARG B 1 187 ? -4.375 -6.328 -19.25 1 81.44 187 ARG B O 1
ATOM 3037 N N . ASP B 1 188 ? -5.141 -7.996 -17.938 1 75.38 188 ASP B N 1
ATOM 3038 C CA . ASP B 1 188 ? -6.105 -8.344 -18.969 1 75.38 188 ASP B CA 1
ATOM 3039 C C . ASP B 1 188 ? -7.473 -7.734 -18.672 1 75.38 188 ASP B C 1
ATOM 3041 O O . ASP B 1 188 ? -7.758 -7.363 -17.531 1 75.38 188 ASP B O 1
ATOM 3045 N N . ASN B 1 189 ? -8.266 -7.293 -19.609 1 62.84 189 ASN B N 1
ATOM 3046 C CA . ASN B 1 189 ? -9.625 -6.809 -19.422 1 62.84 189 ASN B CA 1
ATOM 3047 C C . ASN B 1 189 ? -10.516 -7.879 -18.781 1 62.84 189 ASN B C 1
ATOM 3049 O O . ASN B 1 189 ? -11.391 -8.438 -19.438 1 62.84 189 ASN B O 1
ATOM 3053 N N . LEU B 1 190 ? -10.039 -8.391 -17.5 1 58.19 190 LEU B N 1
ATOM 3054 C CA . LEU B 1 190 ? -10.836 -9.352 -16.75 1 58.19 190 LEU B CA 1
ATOM 3055 C C . LEU B 1 190 ? -11.648 -10.234 -17.688 1 58.19 190 LEU B C 1
ATOM 3057 O O . LEU B 1 190 ? -12.547 -10.953 -17.25 1 58.19 190 LEU B O 1
ATOM 3061 N N . GLY B 1 191 ? -11.203 -10.273 -18.781 1 58.88 191 GLY B N 1
ATOM 3062 C CA . GLY B 1 191 ? -12.07 -10.898 -19.766 1 58.88 191 GLY B CA 1
ATOM 3063 C C . GLY B 1 191 ? -11.758 -12.359 -20 1 58.88 191 GLY B C 1
ATOM 3064 O O . GLY B 1 191 ? -12.57 -13.094 -20.562 1 58.88 191 GLY B O 1
ATOM 3065 N N . ARG B 1 192 ? -10.711 -12.805 -19.5 1 79.12 192 ARG B N 1
ATOM 3066 C CA . ARG B 1 192 ? -10.438 -14.211 -19.797 1 79.12 192 ARG B CA 1
ATOM 3067 C C . ARG B 1 192 ? -11.148 -15.133 -18.828 1 79.12 192 ARG B C 1
ATOM 3069 O O . ARG B 1 192 ? -10.961 -15.031 -17.609 1 79.12 192 ARG B O 1
ATOM 3076 N N . ALA B 1 193 ? -11.977 -15.984 -19.375 1 84.25 193 ALA B N 1
ATOM 3077 C CA . ALA B 1 193 ? -12.789 -16.906 -18.594 1 84.25 193 ALA B CA 1
ATOM 3078 C C . ALA B 1 193 ? -11.93 -17.719 -17.641 1 84.25 193 ALA B C 1
ATOM 3080 O O . ALA B 1 193 ? -12.281 -17.891 -16.469 1 84.25 193 ALA B O 1
ATOM 3081 N N . MET B 1 194 ? -10.82 -18.156 -18.078 1 88.12 194 MET B N 1
ATOM 3082 C CA . MET B 1 194 ? -9.938 -18.984 -17.266 1 88.12 194 MET B CA 1
ATOM 3083 C C . MET B 1 194 ? -9.445 -18.203 -16.047 1 88.12 194 MET B C 1
ATOM 3085 O O . MET B 1 194 ? -9.375 -18.766 -14.945 1 88.12 194 MET B O 1
ATOM 3089 N N . ASP B 1 195 ? -9.109 -16.938 -16.234 1 90.88 195 ASP B N 1
ATOM 3090 C CA . ASP B 1 195 ? -8.648 -16.109 -15.117 1 90.88 195 ASP B CA 1
ATOM 3091 C C . ASP B 1 195 ? -9.734 -15.969 -14.047 1 90.88 195 ASP B C 1
ATOM 3093 O O . ASP B 1 195 ? -9.453 -16.078 -12.859 1 90.88 195 ASP B O 1
ATOM 3097 N N . LYS B 1 196 ? -10.938 -15.789 -14.523 1 90.81 196 LYS B N 1
ATOM 3098 C CA . LYS B 1 196 ? -12.062 -15.664 -13.602 1 90.81 196 LYS B CA 1
ATOM 3099 C C . LYS B 1 196 ? -12.273 -16.953 -12.805 1 90.81 196 LYS B C 1
ATOM 3101 O O . LYS B 1 196 ? -12.516 -16.906 -11.602 1 90.81 196 LYS B O 1
ATOM 3106 N N . ILE B 1 197 ? -12.164 -18.031 -13.484 1 92.25 197 ILE B N 1
ATOM 3107 C CA . ILE B 1 197 ? -12.352 -19.344 -12.852 1 92.25 197 ILE B CA 1
ATOM 3108 C C . ILE B 1 197 ? -11.281 -19.562 -11.789 1 92.25 197 ILE B C 1
ATOM 3110 O O . ILE B 1 197 ? -11.594 -19.969 -10.664 1 92.25 197 ILE B O 1
ATOM 3114 N N . LEU B 1 198 ? -10.07 -19.281 -12.117 1 93.94 198 LEU B N 1
ATOM 3115 C CA . LEU B 1 198 ? -8.969 -19.469 -11.188 1 93.94 198 LEU B CA 1
ATOM 3116 C C . LEU B 1 198 ? -9.117 -18.562 -9.969 1 93.94 198 LEU B C 1
ATOM 3118 O O . LEU B 1 198 ? -8.938 -19 -8.836 1 93.94 198 LEU B O 1
ATOM 3122 N N . LEU B 1 199 ? -9.438 -17.328 -10.242 1 93.56 199 LEU B N 1
ATOM 3123 C CA . LEU B 1 199 ? -9.602 -16.359 -9.156 1 93.56 199 LEU B CA 1
ATOM 3124 C C . LEU B 1 199 ? -10.797 -16.734 -8.273 1 93.56 199 LEU B C 1
ATOM 3126 O O . LEU B 1 199 ? -10.719 -16.641 -7.051 1 93.56 199 LEU B O 1
ATOM 3130 N N . GLN B 1 200 ? -11.859 -17.156 -8.875 1 92.81 200 GLN B N 1
ATOM 3131 C CA . GLN B 1 200 ? -13.031 -17.578 -8.117 1 92.81 200 GLN B CA 1
ATOM 3132 C C . GLN B 1 200 ? -12.727 -18.797 -7.258 1 92.81 200 GLN B C 1
ATOM 3134 O O . GLN B 1 200 ? -13.195 -18.906 -6.125 1 92.81 200 GLN B O 1
ATOM 3139 N N . ARG B 1 201 ? -12.008 -19.719 -7.82 1 93.25 201 ARG B N 1
ATOM 3140 C CA . ARG B 1 201 ? -11.586 -20.875 -7.035 1 93.25 201 ARG B CA 1
ATOM 3141 C C . ARG B 1 201 ? -10.797 -20.438 -5.805 1 93.25 201 ARG B C 1
ATOM 3143 O O . ARG B 1 201 ? -11.062 -20.906 -4.695 1 93.25 201 ARG B O 1
ATOM 3150 N N . TRP B 1 202 ? -9.844 -19.547 -6.008 1 95.12 202 TRP B N 1
ATOM 3151 C CA . TRP B 1 202 ? -9.039 -19.016 -4.906 1 95.12 202 TRP B CA 1
ATOM 3152 C C . TRP B 1 202 ? -9.922 -18.297 -3.889 1 95.12 202 TRP B C 1
ATOM 3154 O O . TRP B 1 202 ? -9.781 -18.516 -2.682 1 95.12 202 TRP B O 1
ATOM 3164 N N . LEU B 1 203 ? -10.867 -17.531 -4.363 1 94.56 203 LEU B N 1
ATOM 3165 C CA . LEU B 1 203 ? -11.734 -16.75 -3.48 1 94.56 203 LEU B CA 1
ATOM 3166 C C . LEU B 1 203 ? -12.664 -17.672 -2.691 1 94.56 203 LEU B C 1
ATOM 3168 O O . LEU B 1 203 ? -13 -17.375 -1.541 1 94.56 203 LEU B O 1
ATOM 3172 N N . LYS B 1 204 ? -13.07 -18.781 -3.279 1 94 204 LYS B N 1
ATOM 3173 C CA . LYS B 1 204 ? -13.875 -19.781 -2.564 1 94 204 LYS B CA 1
ATOM 3174 C C . LYS B 1 204 ? -13.094 -20.391 -1.416 1 94 204 LYS B C 1
ATOM 3176 O O . LYS B 1 204 ? -13.656 -20.703 -0.365 1 94 204 LYS B O 1
ATOM 3181 N N . GLN B 1 205 ? -11.82 -20.531 -1.626 1 93.94 205 GLN B N 1
ATOM 3182 C CA . GLN B 1 205 ? -10.961 -21.078 -0.576 1 93.94 205 GLN B CA 1
ATOM 3183 C C . GLN B 1 205 ? -10.766 -20.062 0.547 1 93.94 205 GLN B C 1
ATOM 3185 O O . GLN B 1 205 ? -10.523 -20.438 1.696 1 93.94 205 GLN B O 1
ATOM 3190 N N . CYS B 1 206 ? -10.859 -18.797 0.219 1 91.88 206 CYS B N 1
ATOM 3191 C CA . CYS B 1 206 ? -10.703 -17.719 1.188 1 91.88 206 CYS B CA 1
ATOM 3192 C C . CYS B 1 206 ? -11.945 -17.578 2.051 1 91.88 206 CYS B C 1
ATOM 3194 O O . CYS B 1 206 ? -11.906 -16.938 3.105 1 91.88 206 CYS B O 1
ATOM 3196 N N . ALA B 1 207 ? -13.125 -17.891 1.616 1 85.25 207 ALA B N 1
ATOM 3197 C CA . ALA B 1 207 ? -14.391 -17.734 2.33 1 85.25 207 ALA B CA 1
ATOM 3198 C C . ALA B 1 207 ? -14.531 -18.781 3.43 1 85.25 207 ALA B C 1
ATOM 3200 O O . ALA B 1 207 ? -13.984 -19.875 3.322 1 85.25 207 ALA B O 1
#

Secondary structure (DSSP, 8-state):
-EEEEE-EE---TTT---EEEEEHHHHHHHHHHT-EEEEE-TT-S-TTHHHHHS----EEE---S-TT-HHHHHHHHHHHHHHHHHT--EEEETHHHHHHHHHTT---BS------TTEEEEEEE---TTTTS--EEEEEEE--S-BEEGGGS-TT-EEEEEETTTEEEEEE-SSSSEEEESS-GGGS-S--HHHHHHHHHHHHHH-/-EEEEE-EE---TTT---EEEEEHHHHHHHHHHT-EEEEE-TT-S-TTHHHHHS----EEE---S-TT-HHHHHHHHHHHHHHHHHT--EEEETHHHHHHHHHTT---BS------TTEEEEEEE---TTTTS--EEEEEEE--S-BEEGGGS-TT-EEEEEETTTEEEEEE-SSSSEEEESS-GGGS-S--HHHHHHHHHHHHHH-

Foldseek 3Di:
DEAEEEWEWDQDPPPSDIDTDDDVLVVVVCVVVVYDYDYFYLPDPDSCVCVVPDLHQAYEYEDDDAPPPVSSLVNLLNNVVVCQVVLRAYEYEAVGVVSVQVSLPFDKDAQCDDPQAFHKDKKFFQACPVVLRDTGIDIAGAHDRMFGWPRRGRPQKAARMGDPNTTGQKIAGPPGNYIYGNGDCSPDPVPDPSSVSVVVVSVVSRD/DEAEEEWEWDQDPPPSDIDTDDDVLVVVVCVVVVYDYDYFDLPDPDRCVCVVPDDHQAYEYEDDDAPPPVSSLVNLLVNVVVCQVVLRAYEYEAVGVVSVQVSLPFDKDAQCDDPQAFHKDKKFFQACPVVLRDTGIDIAGAHDRMFGWPRRGRPQKAARMDDPNTTGQKIAGPPGNYIYGNGDCSPDPVPDPSSVSVVVVSVVSSD

InterPro domains:
  IPR011697 Peptidase C26 [PF07722] (69-186)
  IPR029062 Class I glutamine amidotransferase-like [G3DSA:3.40.50.880] (2-207)
  IPR029062 Class I glutamine amidotransferase-like [SSF52317] (24-189)
  IPR044668 Peptidase C26, gamma-glutamyl-gamma-aminobutyrate hydrolase PuuD-like [PTHR43235] (71-114)

Radius of gyration: 23.1 Å; Cα contacts (8 Å, |Δi|>4): 918; chains: 2; bounding box: 35×67×53 Å